Protein AF-A0AB39R0B3-F1 (afdb_monomer)

Foldseek 3Di:
DDDPDDPPDLPQKKKKKKAWFPLVVADLVLLQVQQVVQVVLLVQQCVQLVWDDFPWDTDSPRGIIMGMGDRPTPLLSVQPSSQVSSLVSLQVVVVVPDDPSNRTAMEMEMERDDPVVVVCVSPPPVSSVVPPPPQARYKYKYWPVSCVVRAVVCPPNHHQVQWDWDDDPPDPGIMTMHTDDHVCLVPPPPPPPDDDDDPDPVPPPPLPPAAAAAEEEEEEEQEQVCPDPNLVVVLVLLQVLLVVQLPDVLNQSHYKYWYWYAYDQGIWTAQAQDTRDPNCLLRRIDRSNPHHHHNGHHYHFAQVQRSVVSRVVSLVSPCVVCVVSVHHYDQYEYEYEDAEAHDDSVRHRDPSLLVQLVVQVVCVVVSNHHYAQEHAADYDPVSQVSSCSNHVQRYAYDHHNPVNLVSVLVVVVSVPDDPCPDVVVNSVSRVVRNVDDDDDDDDDPPDD

Secondary structure (DSSP, 8-state):
----------TT-EEEEEEETTGGGS-HHHHHHHHHHHHHHHHHHHHHTTPPPP-PEEETTTTEEEEEE-TTS-HHIIIIIHHHHHHHHHHHHHHT---GGG---EEEEEE-S-HHHHHHHHH-HHHHHGGGSTT-SEEEEEEHHHIIIIITTTGGG--GGGSEEEPPTT-SS-EEEE-PPPHHHH-------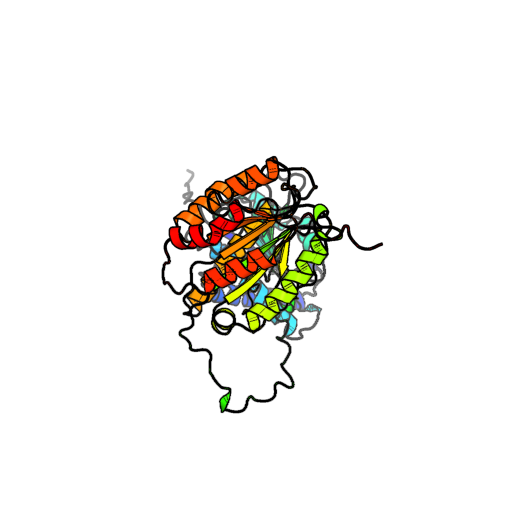TT-PPPPGGG--PPPTT--BEEEEEEEE-SGGGTTHHHHHHHHHHHHHHHHHHH-HHHHHHEEEEEEEEEBTEEEEEETTEEEPTT-GGG--EEGGG---------B---HHHHHHHHHHHHHHHHHHHHHTT--B---EEEEEESS--B-SSS-B--GGGGHHHHHHHHHHTTS-EEEEEEESS--HHHHHHHHHH-SSSEEEESS--HHHHHHHHHHHHHS--TT--HHHHHHHHHHHHH-----SSS-SS--

Mean predicted aligned error: 17.91 Å

Organism: NCBI:txid3238631

Structure (mmCIF, N/CA/C/O backbone):
data_AF-A0AB39R0B3-F1
#
_entry.id   AF-A0AB39R0B3-F1
#
loop_
_atom_site.group_PDB
_atom_site.id
_atom_site.type_symbol
_atom_site.label_atom_id
_atom_site.label_alt_id
_atom_site.label_comp_id
_atom_site.label_asym_id
_atom_site.label_entity_id
_atom_site.label_seq_id
_atom_site.pdbx_PDB_ins_code
_atom_site.Cartn_x
_atom_site.Cartn_y
_atom_site.Cartn_z
_atom_site.occupancy
_atom_site.B_iso_or_equiv
_atom_site.auth_seq_id
_atom_site.auth_comp_id
_atom_site.auth_asym_id
_atom_site.auth_atom_id
_atom_site.pdbx_PDB_model_num
ATOM 1 N N . MET A 1 1 ? -28.307 34.769 -43.096 1.00 34.28 1 MET A N 1
ATOM 2 C CA . MET A 1 1 ? -28.154 35.356 -41.749 1.00 34.28 1 MET A CA 1
ATOM 3 C C . MET A 1 1 ? -28.142 34.217 -40.756 1.00 34.28 1 MET A C 1
ATOM 5 O O . MET A 1 1 ? -29.190 33.753 -40.324 1.00 34.28 1 MET A O 1
ATOM 9 N N . SER A 1 2 ? -26.937 33.713 -40.522 1.00 28.92 2 SER A N 1
ATOM 10 C CA . SER A 1 2 ? -26.614 32.695 -39.534 1.00 28.92 2 SER A CA 1
ATOM 11 C C . SER A 1 2 ? -26.977 33.219 -38.148 1.00 28.92 2 SER A C 1
ATOM 13 O O . SER A 1 2 ? -26.569 34.321 -37.787 1.00 28.92 2 SER A O 1
ATOM 15 N N . ARG A 1 3 ? -27.767 32.459 -37.390 1.00 28.19 3 ARG A N 1
ATOM 16 C CA . ARG A 1 3 ? -27.862 32.639 -35.943 1.00 28.19 3 ARG A CA 1
ATOM 17 C C . ARG A 1 3 ? -26.887 31.657 -35.320 1.00 28.19 3 ARG A C 1
ATOM 19 O O . ARG A 1 3 ? -27.148 30.459 -35.302 1.00 28.19 3 ARG A O 1
ATOM 26 N N . GLU A 1 4 ? -25.760 32.198 -34.875 1.00 32.75 4 GLU A N 1
ATOM 27 C CA . GLU A 1 4 ? -24.904 31.595 -33.861 1.00 32.75 4 GLU A CA 1
ATOM 28 C C . GLU A 1 4 ? -25.778 31.210 -32.663 1.00 32.75 4 GLU A C 1
ATOM 30 O O . GLU A 1 4 ? -26.297 32.065 -31.944 1.00 32.75 4 GLU A O 1
ATOM 35 N N . THR A 1 5 ? -25.987 29.912 -32.474 1.00 33.44 5 THR A N 1
ATOM 36 C CA . THR A 1 5 ? -26.431 29.362 -31.196 1.00 33.44 5 THR A CA 1
ATOM 37 C C . THR A 1 5 ? -25.188 29.105 -30.361 1.00 33.44 5 THR A C 1
ATOM 39 O O . THR A 1 5 ? -24.347 28.285 -30.717 1.00 33.44 5 THR A O 1
ATOM 42 N N . SER A 1 6 ? -25.087 29.885 -29.290 1.00 31.09 6 SER A N 1
ATOM 43 C CA . SER A 1 6 ? -24.048 29.925 -28.267 1.00 31.09 6 SER A CA 1
ATOM 44 C C . SER A 1 6 ? -23.327 28.596 -28.014 1.00 31.09 6 SER A C 1
ATOM 46 O O . SER A 1 6 ? -23.912 27.655 -27.473 1.00 31.09 6 SER A O 1
ATOM 48 N N . ALA A 1 7 ? -22.024 28.588 -28.294 1.00 33.09 7 ALA A N 1
ATOM 49 C CA . ALA A 1 7 ? -21.049 27.713 -27.658 1.00 33.09 7 ALA A CA 1
ATOM 50 C C . ALA A 1 7 ? -20.985 28.055 -26.155 1.00 33.09 7 ALA A C 1
ATOM 52 O O . ALA A 1 7 ? -20.161 28.849 -25.707 1.00 33.09 7 ALA A O 1
ATOM 53 N N . GLY A 1 8 ? -21.933 27.525 -25.382 1.00 31.03 8 GLY A N 1
ATOM 54 C CA . GLY A 1 8 ? -21.864 27.511 -23.925 1.00 31.03 8 GLY A CA 1
ATOM 55 C C . GLY A 1 8 ? -20.888 26.419 -23.505 1.00 31.03 8 GLY A C 1
ATOM 56 O O . GLY A 1 8 ? -21.179 25.247 -23.705 1.00 31.03 8 GLY A O 1
ATOM 57 N N . SER A 1 9 ? -19.728 26.835 -22.999 1.00 38.38 9 SER A N 1
ATOM 58 C CA . SER A 1 9 ? -18.629 26.044 -22.429 1.00 38.38 9 SER A CA 1
ATOM 59 C C . SER A 1 9 ? -18.879 24.525 -22.279 1.00 38.38 9 SER A C 1
ATOM 61 O O . SER A 1 9 ? -19.419 24.065 -21.272 1.00 38.38 9 SER A O 1
ATOM 63 N N . GLU A 1 10 ? -18.419 23.730 -23.251 1.00 47.56 10 GLU A N 1
ATOM 64 C CA . GLU A 1 10 ? -18.312 22.257 -23.154 1.00 47.56 10 GLU A CA 1
ATOM 65 C C . GLU A 1 10 ? -17.284 21.799 -22.098 1.00 47.56 10 GLU A C 1
ATOM 67 O O . GLU A 1 10 ? -17.163 20.612 -21.801 1.00 47.56 10 GLU A O 1
ATOM 72 N N . THR A 1 11 ? -16.544 22.732 -21.497 1.00 53.06 11 THR A N 1
ATOM 73 C CA . THR A 1 11 ? -15.543 22.462 -20.465 1.00 53.06 11 THR A CA 1
ATOM 74 C C . THR A 1 11 ? -16.196 21.901 -19.202 1.00 53.06 11 THR A C 1
ATOM 76 O O . THR A 1 11 ? -16.949 22.600 -18.525 1.00 53.06 11 THR A O 1
ATOM 79 N N . GLY A 1 12 ? -15.885 20.643 -18.885 1.00 64.19 12 GLY A N 1
ATOM 80 C CA . GLY A 1 12 ? -16.226 19.992 -17.616 1.00 64.19 12 GLY A CA 1
ATOM 81 C C . GLY A 1 12 ? -17.254 18.863 -17.712 1.00 64.19 12 GLY A C 1
ATOM 82 O O . GLY A 1 12 ? -17.340 18.065 -16.788 1.00 64.19 12 GLY A O 1
ATOM 83 N N . ARG A 1 13 ? -18.019 18.738 -18.807 1.00 84.88 13 ARG A N 1
ATOM 84 C CA . ARG A 1 13 ? -19.023 17.663 -18.933 1.00 84.88 13 ARG A CA 1
ATOM 85 C C . ARG A 1 13 ? -18.367 16.309 -19.172 1.00 84.88 13 ARG A C 1
ATOM 87 O O . ARG A 1 13 ? -17.514 16.188 -20.048 1.00 84.88 13 ARG A O 1
ATOM 94 N N . VAL A 1 14 ? -18.835 15.291 -18.453 1.00 88.31 14 VAL A N 1
ATOM 95 C CA . VAL A 1 14 ? -18.393 13.903 -18.631 1.00 88.31 14 VAL A CA 1
ATOM 96 C C . VAL A 1 14 ? -19.487 13.131 -19.330 1.00 88.31 14 VAL A C 1
ATOM 98 O O . VAL A 1 14 ? -20.602 12.993 -18.826 1.00 88.31 14 VAL A O 1
ATOM 101 N N . HIS A 1 15 ? -19.157 12.596 -20.489 1.00 89.50 15 HIS A N 1
ATOM 102 C CA . HIS A 1 15 ? -20.028 11.688 -21.203 1.00 89.50 15 HIS A CA 1
ATOM 103 C C . HIS A 1 15 ? -19.717 10.260 -20.765 1.00 89.50 15 HIS A C 1
ATOM 105 O O . HIS A 1 15 ? -18.558 9.849 -20.759 1.00 89.50 15 HIS A O 1
ATOM 111 N N . CYS A 1 16 ? -20.754 9.510 -20.409 1.00 90.25 16 CYS A N 1
ATOM 112 C CA . CYS A 1 16 ? -20.654 8.130 -19.960 1.00 90.25 16 CYS A CA 1
ATOM 113 C C . CYS A 1 16 ? -21.473 7.231 -20.891 1.00 90.25 16 CYS A C 1
ATOM 115 O O . CYS A 1 16 ? -22.654 7.491 -21.121 1.00 90.25 16 CYS A O 1
ATOM 117 N N . ALA A 1 17 ? -20.859 6.179 -21.424 1.00 88.69 17 ALA A N 1
ATOM 118 C CA . ALA A 1 17 ? -21.552 5.070 -22.068 1.00 88.69 17 ALA A CA 1
ATOM 119 C C . ALA A 1 17 ? -21.341 3.792 -21.275 1.00 88.69 17 ALA A C 1
ATOM 121 O O . ALA A 1 17 ? -20.240 3.526 -20.806 1.00 88.69 17 ALA A O 1
ATOM 122 N N . VAL A 1 18 ? -22.371 2.960 -21.221 1.00 88.94 18 VAL A N 1
ATOM 123 C CA . VAL A 1 18 ? -22.293 1.615 -20.667 1.00 88.94 18 VAL A CA 1
ATOM 124 C C . VAL A 1 18 ? -22.852 0.634 -21.682 1.00 88.94 18 VAL A C 1
ATOM 126 O O . VAL A 1 18 ? -24.009 0.760 -22.078 1.00 88.94 18 VAL A O 1
ATOM 129 N N . TYR A 1 19 ? -22.043 -0.332 -22.109 1.00 86.75 19 TYR A N 1
ATOM 130 C CA . TYR A 1 19 ? -22.419 -1.331 -23.110 1.00 86.75 19 TYR A CA 1
ATOM 131 C C . TYR A 1 19 ? -22.417 -2.741 -22.532 1.00 86.75 19 TYR A C 1
ATOM 133 O O . TYR A 1 19 ? -21.583 -3.078 -21.695 1.00 86.75 19 TYR A O 1
ATOM 141 N N . ILE A 1 20 ? -23.326 -3.583 -23.019 1.00 85.38 20 ILE A N 1
ATOM 142 C CA . ILE A 1 20 ? -23.482 -4.970 -22.580 1.00 85.38 20 ILE A CA 1
ATOM 143 C C . ILE A 1 20 ? -22.600 -5.880 -23.436 1.00 85.38 20 ILE A C 1
ATOM 145 O O . ILE A 1 20 ? -22.732 -5.933 -24.659 1.00 85.38 20 ILE A O 1
ATOM 149 N N . HIS A 1 21 ? -21.741 -6.662 -22.790 1.00 81.56 21 HIS A N 1
ATOM 150 C CA . HIS A 1 21 ? -20.926 -7.656 -23.477 1.00 81.56 21 HIS A CA 1
ATOM 151 C C . HIS A 1 21 ? -21.786 -8.760 -24.122 1.00 81.56 21 HIS A C 1
ATOM 153 O O . HIS A 1 21 ? -22.760 -9.256 -23.539 1.00 81.56 21 HIS A O 1
ATOM 159 N N . GLY A 1 22 ? -21.416 -9.152 -25.347 1.00 75.44 22 GLY A N 1
ATOM 160 C CA . GLY A 1 22 ? -22.079 -10.221 -26.100 1.00 75.44 22 GLY A CA 1
ATOM 161 C C . GLY A 1 22 ? -23.516 -9.903 -26.532 1.00 75.44 22 GLY A C 1
ATOM 162 O O . GLY A 1 22 ? -24.260 -10.818 -26.877 1.00 75.44 22 GLY A O 1
ATOM 163 N N . PHE A 1 23 ? -23.938 -8.633 -26.508 1.00 79.88 23 PHE A N 1
ATOM 164 C CA . PHE A 1 23 ? -25.322 -8.237 -26.792 1.00 79.88 23 PHE A CA 1
ATOM 165 C C . PHE A 1 23 ? -25.818 -8.668 -28.182 1.00 79.88 23 PHE A C 1
ATOM 167 O O . PHE A 1 23 ? -26.926 -9.196 -28.309 1.00 79.88 23 PHE A O 1
ATOM 174 N N . GLU A 1 24 ? -24.986 -8.512 -29.217 1.00 78.88 24 GLU A N 1
ATOM 175 C CA . GLU A 1 24 ? -25.316 -8.914 -30.592 1.00 78.88 24 GLU A CA 1
ATOM 176 C C . GLU A 1 24 ? -25.571 -10.426 -30.723 1.00 78.88 24 GLU A C 1
ATOM 178 O O . GLU A 1 24 ? -26.343 -10.849 -31.581 1.00 78.88 24 GLU A O 1
ATOM 183 N N . GLY A 1 25 ? -25.000 -11.254 -29.845 1.00 74.62 25 GLY A N 1
ATOM 184 C CA . GLY A 1 25 ? -25.230 -12.701 -29.836 1.00 74.62 25 GLY A CA 1
ATOM 185 C C . GLY A 1 25 ? -26.578 -13.124 -29.238 1.00 74.62 25 GLY A C 1
ATOM 186 O O . GLY A 1 25 ? -26.973 -14.275 -29.394 1.00 74.62 25 GLY A O 1
ATOM 187 N N . ARG A 1 26 ? -27.300 -12.218 -28.558 1.00 78.62 26 ARG A N 1
ATOM 188 C CA . ARG A 1 26 ? -28.529 -12.545 -27.811 1.00 78.62 26 ARG A CA 1
ATOM 189 C C . ARG A 1 26 ? -29.780 -12.527 -28.692 1.00 78.62 26 ARG A C 1
ATOM 191 O O . ARG A 1 26 ? -29.866 -11.764 -29.657 1.00 78.62 26 ARG A O 1
ATOM 198 N N . SER A 1 27 ? -30.794 -13.307 -28.307 1.00 79.44 27 SER A N 1
ATOM 199 C CA . SER A 1 27 ? -32.125 -13.289 -28.936 1.00 79.44 27 SER A CA 1
ATOM 200 C C . SER A 1 27 ? -32.818 -11.923 -28.786 1.00 79.44 27 SER A C 1
ATOM 202 O O . SER A 1 27 ? -32.530 -11.166 -27.860 1.00 79.44 27 SER A O 1
ATOM 204 N N . HIS A 1 28 ? -33.790 -11.603 -29.649 1.00 78.12 28 HIS A N 1
ATOM 205 C CA . HIS A 1 28 ? -34.532 -10.333 -29.572 1.00 78.12 28 HIS A CA 1
ATOM 206 C C . HIS A 1 28 ? -35.227 -10.123 -28.210 1.00 78.12 28 HIS A C 1
ATOM 208 O O . HIS A 1 28 ? -35.271 -9.007 -27.691 1.00 78.12 28 HIS A O 1
ATOM 214 N N . HIS A 1 29 ? -35.736 -11.200 -27.601 1.00 76.81 29 HIS A N 1
ATOM 215 C CA . HIS A 1 29 ? -36.322 -11.154 -26.260 1.00 76.81 29 HIS A CA 1
ATOM 216 C C . HIS A 1 29 ? -35.261 -10.836 -25.195 1.00 76.81 29 HIS A C 1
ATOM 218 O O . HIS A 1 29 ? -35.432 -9.895 -24.419 1.00 76.81 29 HIS A O 1
ATOM 224 N N . HIS A 1 30 ? -34.128 -11.546 -25.209 1.00 77.19 30 HIS A N 1
ATOM 225 C CA . HIS A 1 30 ? -33.043 -11.343 -24.246 1.00 77.19 30 HIS A CA 1
ATOM 226 C C . HIS A 1 30 ? -32.359 -9.982 -24.396 1.00 77.19 30 HIS A C 1
ATOM 228 O O . HIS A 1 30 ? -31.994 -9.375 -23.390 1.00 77.19 30 HIS A O 1
ATOM 234 N N . ARG A 1 31 ? -32.267 -9.436 -25.613 1.00 81.56 31 ARG A N 1
ATOM 235 C CA . ARG A 1 31 ? -31.796 -8.064 -25.856 1.00 81.56 31 ARG A CA 1
ATOM 236 C C . ARG A 1 31 ? -32.671 -7.026 -25.151 1.00 81.56 31 ARG A C 1
ATOM 238 O O . ARG A 1 31 ? -32.162 -6.190 -24.407 1.00 81.56 31 ARG A O 1
ATOM 245 N N . ALA A 1 32 ? -33.992 -7.113 -25.312 1.00 77.94 32 ALA A N 1
ATOM 246 C CA . ALA A 1 32 ? -34.927 -6.185 -24.672 1.00 77.94 32 ALA A CA 1
ATOM 247 C C . ALA A 1 32 ? -34.904 -6.275 -23.133 1.00 77.94 32 ALA A C 1
ATOM 249 O O . ALA A 1 32 ? -34.979 -5.249 -22.451 1.00 77.94 32 ALA A O 1
ATOM 250 N N . VAL A 1 33 ? -34.777 -7.490 -22.586 1.00 81.38 33 VAL A N 1
ATOM 251 C CA . VAL A 1 33 ? -34.635 -7.726 -21.138 1.00 81.38 33 VAL A CA 1
ATOM 252 C C . VAL A 1 33 ? -33.317 -7.148 -20.617 1.00 81.38 33 VAL A C 1
ATOM 254 O O . VAL A 1 33 ? -33.325 -6.424 -19.622 1.00 81.38 33 VAL A O 1
ATOM 257 N N . SER A 1 34 ? -32.209 -7.392 -21.319 1.00 81.81 34 SER A N 1
ATOM 258 C CA . SER A 1 34 ? -30.871 -6.939 -20.919 1.00 81.81 34 SER A CA 1
ATOM 259 C C . SER A 1 34 ? -30.773 -5.413 -20.847 1.00 81.81 34 SER A C 1
ATOM 261 O O . SER A 1 34 ? -30.271 -4.883 -19.861 1.00 81.81 34 SER A O 1
ATOM 263 N N . VAL A 1 35 ? -31.326 -4.690 -21.830 1.00 82.06 35 VAL A N 1
ATOM 264 C CA . VAL A 1 35 ? -31.328 -3.211 -21.832 1.00 82.06 35 VAL A CA 1
ATOM 265 C C . VAL A 1 35 ? -32.169 -2.642 -20.688 1.00 82.06 35 VAL A C 1
ATOM 267 O O . VAL A 1 35 ? -31.749 -1.701 -20.017 1.00 82.06 35 VAL A O 1
ATOM 270 N N . ARG A 1 36 ? -33.352 -3.215 -20.423 1.00 83.38 36 ARG A N 1
ATOM 271 C CA . ARG A 1 36 ? -34.205 -2.769 -19.307 1.00 83.38 36 ARG A CA 1
ATOM 272 C C . ARG A 1 36 ? -33.524 -2.992 -17.959 1.00 83.38 36 ARG A C 1
ATOM 274 O O . ARG A 1 36 ? -33.621 -2.151 -17.072 1.00 83.38 36 ARG A O 1
ATOM 281 N N . ARG A 1 37 ? -32.851 -4.128 -17.817 1.00 85.81 37 ARG A N 1
ATOM 282 C CA . ARG A 1 37 ? -32.145 -4.508 -16.600 1.00 85.81 37 ARG A CA 1
ATOM 283 C C . ARG A 1 37 ? -30.916 -3.632 -16.370 1.00 85.81 37 ARG A C 1
ATOM 285 O O . ARG A 1 37 ? -30.774 -3.102 -15.276 1.00 85.81 37 ARG A O 1
ATOM 292 N N . LEU A 1 38 ? -30.124 -3.370 -17.414 1.00 86.94 38 LEU A N 1
ATOM 293 C CA . LEU A 1 38 ? -29.028 -2.398 -17.363 1.00 86.94 38 LEU A CA 1
ATOM 294 C C . LEU A 1 38 ? -29.514 -1.024 -16.881 1.00 86.94 38 LEU A C 1
ATOM 296 O O . LEU A 1 38 ? -28.888 -0.433 -16.010 1.00 86.94 38 LEU A O 1
ATOM 300 N N . ALA A 1 39 ? -30.643 -0.532 -17.401 1.00 87.31 39 ALA A N 1
ATOM 301 C CA . ALA A 1 39 ? -31.201 0.751 -16.974 1.00 87.31 39 ALA A CA 1
ATOM 302 C C . ALA A 1 39 ? -31.524 0.781 -15.466 1.00 87.31 39 ALA A C 1
ATOM 304 O O . ALA A 1 39 ? -31.270 1.785 -14.804 1.00 87.31 39 ALA A O 1
ATOM 305 N N . GLY A 1 40 ? -32.042 -0.324 -14.917 1.00 86.75 40 GLY A N 1
ATOM 306 C CA . GLY A 1 40 ? -32.292 -0.467 -13.481 1.00 86.75 40 GLY A CA 1
ATOM 307 C C . GLY A 1 40 ? -31.007 -0.464 -12.649 1.00 86.75 40 GLY A C 1
ATOM 308 O O . GLY A 1 40 ? -30.915 0.287 -11.680 1.00 86.75 40 GLY A O 1
ATOM 309 N N . LEU A 1 41 ? -30.001 -1.241 -13.066 1.00 89.56 41 LEU A N 1
ATOM 310 C CA . LEU A 1 41 ? -28.699 -1.310 -12.390 1.00 89.56 41 LEU A CA 1
ATOM 311 C C . LEU A 1 41 ? -27.984 0.049 -12.402 1.00 89.56 41 LEU A C 1
ATOM 313 O O . LEU A 1 41 ? -27.445 0.470 -11.384 1.00 89.56 41 LEU A O 1
ATOM 317 N N . LEU A 1 42 ? -28.039 0.778 -13.521 1.00 89.44 42 LEU A N 1
ATOM 318 C CA . LEU A 1 42 ? -27.467 2.122 -13.625 1.00 89.44 42 LEU A CA 1
ATOM 319 C C . LEU A 1 42 ? -28.170 3.121 -12.709 1.00 89.44 42 LEU A C 1
ATOM 321 O O . LEU A 1 42 ? -27.501 3.887 -12.019 1.00 89.44 42 LEU A O 1
ATOM 325 N N . ALA A 1 43 ? -29.503 3.110 -12.669 1.00 88.00 43 ALA A N 1
ATOM 326 C CA . ALA A 1 43 ? -30.252 3.996 -11.786 1.00 88.00 43 ALA A CA 1
ATOM 327 C C . ALA A 1 43 ? -29.918 3.735 -10.306 1.00 88.00 43 ALA A C 1
ATOM 329 O O . ALA A 1 43 ? -29.717 4.693 -9.552 1.00 88.00 43 ALA A O 1
ATOM 330 N N . ALA A 1 44 ? -29.808 2.459 -9.913 1.00 86.44 44 ALA A N 1
ATOM 331 C CA . ALA A 1 44 ? -29.409 2.048 -8.569 1.00 86.44 44 ALA A CA 1
ATOM 332 C C . ALA A 1 44 ? -27.974 2.486 -8.241 1.00 86.44 44 ALA A C 1
ATOM 334 O O . ALA A 1 44 ? -27.757 3.130 -7.216 1.00 86.44 44 ALA A O 1
ATOM 335 N N . ALA A 1 45 ? -27.020 2.229 -9.140 1.00 88.62 45 ALA A N 1
ATOM 336 C CA . ALA A 1 45 ? -25.616 2.585 -8.952 1.00 88.62 45 ALA A CA 1
ATOM 337 C C . ALA A 1 45 ? -25.402 4.103 -8.831 1.00 88.62 45 ALA A C 1
ATOM 339 O O . ALA A 1 45 ? -24.701 4.563 -7.934 1.00 88.62 45 ALA A O 1
ATOM 340 N N . VAL A 1 46 ? -26.051 4.905 -9.685 1.00 88.81 46 VAL A N 1
ATOM 341 C CA . VAL A 1 46 ? -25.991 6.377 -9.608 1.00 88.81 46 VAL A CA 1
ATOM 342 C C . VAL A 1 46 ? -26.549 6.881 -8.274 1.00 88.81 46 VAL A C 1
ATOM 344 O O . VAL A 1 46 ? -25.964 7.773 -7.657 1.00 88.81 46 VAL A O 1
ATOM 347 N N . SER A 1 47 ? -27.653 6.288 -7.808 1.00 89.06 47 SER A N 1
ATOM 348 C CA . SER A 1 47 ? -28.258 6.637 -6.521 1.00 89.06 47 SER A CA 1
ATOM 349 C C . SER A 1 47 ? -27.351 6.278 -5.342 1.00 89.06 47 SER A C 1
ATOM 351 O O . SER A 1 47 ? -27.165 7.106 -4.453 1.00 89.06 47 SER A O 1
ATOM 353 N N . ALA A 1 48 ? -26.780 5.070 -5.328 1.00 82.19 48 ALA A N 1
ATOM 354 C CA . ALA A 1 48 ? -25.879 4.607 -4.273 1.00 82.19 48 ALA A CA 1
ATOM 355 C C . ALA A 1 48 ? -24.580 5.430 -4.223 1.00 82.19 48 ALA A C 1
ATOM 357 O O . ALA A 1 48 ? -24.110 5.792 -3.147 1.00 82.19 48 ALA A O 1
ATOM 358 N N . ALA A 1 49 ? -24.068 5.844 -5.386 1.00 81.25 49 ALA A N 1
ATOM 359 C CA . ALA A 1 49 ? -22.890 6.702 -5.501 1.00 81.25 49 ALA A CA 1
ATOM 360 C C . ALA A 1 49 ? -23.123 8.156 -5.032 1.00 81.25 49 ALA A C 1
ATOM 362 O O . ALA A 1 49 ? -22.168 8.946 -4.981 1.00 81.25 49 ALA A O 1
ATOM 363 N N . GLY A 1 50 ? -24.372 8.522 -4.711 1.00 86.12 50 GLY A N 1
ATOM 364 C CA . GLY A 1 50 ? -24.766 9.871 -4.304 1.00 86.12 50 GLY A CA 1
ATOM 365 C C . GLY A 1 50 ? -24.662 10.897 -5.434 1.00 86.12 50 GLY A C 1
ATOM 366 O O . GLY A 1 50 ? -24.373 12.065 -5.176 1.00 86.12 50 GLY A O 1
ATOM 367 N N . LEU A 1 51 ? -24.830 10.467 -6.688 1.00 86.69 51 LEU A N 1
ATOM 368 C CA . LEU A 1 51 ? -24.674 11.307 -7.875 1.00 86.69 51 LEU A CA 1
ATOM 369 C C . LEU A 1 51 ? -26.031 11.783 -8.408 1.00 86.69 51 LEU A C 1
ATOM 371 O O . LEU A 1 51 ? -27.053 11.107 -8.282 1.00 86.69 51 LEU A O 1
ATOM 375 N N . ALA A 1 52 ? -26.038 12.952 -9.051 1.00 87.31 52 ALA A N 1
ATOM 376 C CA . ALA A 1 52 ? -27.213 13.428 -9.773 1.00 87.31 52 ALA A CA 1
ATOM 377 C C . ALA A 1 52 ? -27.509 12.511 -10.972 1.00 87.31 52 ALA A C 1
ATOM 379 O O . ALA A 1 52 ? -26.600 12.161 -11.726 1.00 87.31 52 ALA A O 1
ATOM 380 N N . GLN A 1 53 ? -28.782 12.148 -11.155 1.00 84.12 53 GLN A N 1
ATOM 381 C CA . GLN A 1 53 ? -29.217 11.268 -12.241 1.00 84.12 53 GLN A CA 1
ATOM 382 C C . GLN A 1 53 ? -29.019 11.945 -13.607 1.00 84.12 53 GLN A C 1
ATOM 384 O O . GLN A 1 53 ? -29.647 12.980 -13.854 1.00 84.12 53 GLN A O 1
ATOM 389 N N . PRO A 1 54 ? -28.170 11.397 -14.498 1.00 85.50 54 PRO A N 1
ATOM 390 C CA . PRO A 1 54 ? -28.069 11.891 -15.861 1.00 85.50 54 PRO A CA 1
ATOM 391 C C . PRO A 1 54 ? -29.279 11.415 -16.679 1.00 85.50 54 PRO A C 1
ATOM 393 O O . PRO A 1 54 ? -29.887 10.384 -16.383 1.00 85.50 54 PRO A O 1
ATOM 396 N N . ASP A 1 55 ? -29.614 12.150 -17.738 1.00 84.94 55 ASP A N 1
ATOM 397 C CA . ASP A 1 55 ? -30.648 11.723 -18.682 1.00 84.94 55 ASP A CA 1
ATOM 398 C C . ASP A 1 55 ? -30.092 10.602 -19.576 1.00 84.94 55 ASP A C 1
ATOM 400 O O . ASP A 1 55 ? -29.359 10.846 -20.539 1.00 84.94 55 ASP A O 1
ATOM 404 N N . TRP A 1 56 ? -30.349 9.352 -19.183 1.00 86.62 56 TRP A N 1
ATOM 405 C CA . TRP A 1 56 ? -29.867 8.168 -19.889 1.00 86.62 56 TRP A CA 1
ATOM 406 C C . TRP A 1 56 ? -30.658 7.935 -21.183 1.00 86.62 56 TRP A C 1
ATOM 408 O O . TRP A 1 56 ? -31.838 7.589 -21.164 1.00 86.62 56 TRP A O 1
ATOM 418 N N . SER A 1 57 ? -29.973 8.006 -22.321 1.00 87.31 57 SER A N 1
ATOM 419 C CA . SER A 1 57 ? -30.472 7.524 -23.609 1.00 87.31 57 SER A CA 1
ATOM 420 C C . SER A 1 57 ? -30.120 6.046 -23.788 1.00 87.31 57 SER A C 1
ATOM 422 O O . SER A 1 57 ? -28.946 5.674 -23.784 1.00 87.31 57 SER A O 1
ATOM 424 N N . LEU A 1 58 ? -31.133 5.190 -23.924 1.00 84.88 58 LEU A N 1
ATOM 425 C CA . LEU A 1 58 ? -30.955 3.744 -24.083 1.00 84.88 58 LEU A CA 1
ATOM 426 C C . LEU A 1 58 ? -30.776 3.370 -25.557 1.00 84.88 58 LEU A C 1
ATOM 428 O O . LEU A 1 58 ? -31.675 3.595 -26.371 1.00 84.88 58 LEU A O 1
ATOM 432 N N . ASP A 1 59 ? -29.663 2.714 -25.875 1.00 79.50 59 ASP A N 1
ATOM 433 C CA . ASP A 1 59 ? -29.423 2.120 -27.187 1.00 79.50 59 ASP A CA 1
ATOM 434 C C . ASP A 1 59 ? -29.995 0.698 -27.220 1.00 79.50 59 ASP A C 1
ATOM 436 O O . ASP A 1 59 ? -29.365 -0.280 -26.808 1.00 79.50 59 ASP A O 1
ATOM 440 N N . LYS A 1 60 ? -31.243 0.595 -27.686 1.00 70.00 60 LYS A N 1
ATOM 441 C CA . LYS A 1 60 ? -31.970 -0.678 -27.772 1.00 70.00 60 LYS A CA 1
ATOM 442 C C . LYS A 1 60 ? -31.421 -1.609 -28.855 1.00 70.00 60 LYS A C 1
ATOM 444 O O . LYS A 1 60 ? -31.652 -2.813 -28.762 1.00 70.00 60 LYS A O 1
ATOM 449 N N . GLU A 1 61 ? -30.737 -1.070 -29.864 1.00 66.38 61 GLU A N 1
ATOM 450 C CA . GLU A 1 61 ? -30.216 -1.844 -30.995 1.00 66.38 61 GLU A CA 1
ATOM 451 C C . GLU A 1 61 ? -28.754 -2.254 -30.782 1.00 66.38 61 GLU A C 1
ATOM 453 O O . GLU A 1 61 ? -28.406 -3.396 -31.076 1.00 66.38 61 GLU A O 1
ATOM 458 N N . GLY A 1 62 ? -27.931 -1.366 -30.214 1.00 67.25 62 GLY A N 1
ATOM 459 C CA . GLY A 1 62 ? -26.520 -1.605 -29.891 1.00 67.25 62 GLY A CA 1
ATOM 460 C C . GLY A 1 62 ? -26.253 -2.143 -28.481 1.00 67.25 62 GLY A C 1
ATOM 461 O O . GLY A 1 62 ? -25.146 -2.599 -28.207 1.00 67.25 62 GLY A O 1
ATOM 462 N N . GLY A 1 63 ? -27.250 -2.146 -27.589 1.00 75.06 63 GLY A N 1
ATOM 463 C CA . GLY A 1 63 ? -27.157 -2.807 -26.285 1.00 75.06 63 GLY A CA 1
ATOM 464 C C . GLY A 1 63 ? -26.397 -2.018 -25.233 1.00 75.06 63 GLY A C 1
ATOM 465 O O . GLY A 1 63 ? -25.384 -2.485 -24.712 1.00 75.06 63 GLY A O 1
ATOM 466 N N . GLY A 1 64 ? -26.904 -0.837 -24.887 1.00 84.94 64 GLY A N 1
ATOM 467 C CA . GLY A 1 64 ? -26.268 0.005 -23.882 1.00 84.94 64 GLY A CA 1
ATOM 468 C C . GLY A 1 64 ? -27.098 1.203 -23.437 1.00 84.94 64 GLY A C 1
ATOM 469 O O . GLY A 1 64 ? -28.278 1.338 -23.765 1.00 84.94 64 GLY A O 1
ATOM 470 N N . ALA A 1 65 ? -26.454 2.081 -22.679 1.00 87.69 65 ALA A N 1
ATOM 471 C CA . ALA A 1 65 ? -26.998 3.346 -22.213 1.00 87.69 65 ALA A CA 1
ATOM 472 C C . ALA A 1 65 ? -25.934 4.441 -22.313 1.00 87.69 65 ALA A C 1
ATOM 474 O O . ALA A 1 65 ? -24.765 4.198 -22.022 1.00 87.69 65 ALA A O 1
ATOM 475 N N . THR A 1 66 ? -26.332 5.651 -22.693 1.00 88.31 66 THR A N 1
ATOM 476 C CA . THR A 1 66 ? -25.447 6.820 -22.754 1.00 88.31 66 THR A CA 1
ATOM 477 C C . THR A 1 66 ? -26.040 7.966 -21.951 1.00 88.31 66 THR A C 1
ATOM 479 O O . THR A 1 66 ? -27.217 8.268 -22.123 1.00 88.31 66 THR A O 1
ATOM 482 N N . GLY A 1 67 ? -25.246 8.620 -21.115 1.00 88.69 67 GLY A N 1
ATOM 483 C CA . GLY A 1 67 ? -25.664 9.748 -20.288 1.00 88.69 67 GLY A CA 1
ATOM 484 C C . GLY A 1 67 ? -24.582 10.821 -20.225 1.00 88.69 67 GLY A C 1
ATOM 485 O O . GLY A 1 67 ? -23.416 10.569 -20.534 1.00 88.69 67 GLY A O 1
ATOM 486 N N . VAL A 1 68 ? -24.969 12.035 -19.835 1.00 90.38 68 VAL A N 1
ATOM 487 C CA . VAL A 1 68 ? -24.040 13.161 -19.670 1.00 90.38 68 VAL A CA 1
ATOM 488 C C . VAL A 1 68 ? -24.150 13.699 -18.253 1.00 90.38 68 VAL A C 1
ATOM 490 O O . VAL A 1 68 ? -25.216 14.154 -17.839 1.00 90.38 68 VAL A O 1
ATOM 493 N N . PHE A 1 69 ? -23.039 13.671 -17.523 1.00 88.12 69 PHE A N 1
ATOM 494 C CA . PHE A 1 69 ? -22.911 14.324 -16.228 1.00 88.12 69 PHE A CA 1
ATOM 495 C C . PHE A 1 69 ? -22.521 15.792 -16.435 1.00 88.12 69 PHE A C 1
ATOM 497 O O . PHE A 1 69 ? -21.653 16.120 -17.252 1.00 88.12 69 PHE A O 1
ATOM 504 N N . ALA A 1 70 ? -23.203 16.687 -15.718 1.00 81.25 70 ALA A N 1
ATOM 505 C CA . ALA A 1 70 ? -22.964 18.126 -15.793 1.00 81.25 70 ALA A CA 1
ATOM 506 C C . ALA A 1 70 ? -21.537 18.489 -15.346 1.00 81.25 70 ALA A C 1
ATOM 508 O O . ALA A 1 70 ? -20.920 17.757 -14.581 1.00 81.25 70 ALA A O 1
ATOM 509 N N . GLY A 1 71 ? -21.027 19.643 -15.789 1.00 66.19 71 GLY A N 1
ATOM 510 C CA . GLY A 1 71 ? -19.644 20.050 -15.508 1.00 66.19 71 GLY A CA 1
ATOM 511 C C . GLY A 1 71 ? -19.318 20.359 -14.045 1.00 66.19 71 GLY A C 1
ATOM 512 O O . GLY A 1 71 ? -18.150 20.411 -13.685 1.00 66.19 71 GLY A O 1
ATOM 513 N N . GLU A 1 72 ? -20.338 20.528 -13.205 1.00 68.19 72 GLU A N 1
ATOM 514 C CA . GLU A 1 72 ? -20.206 20.686 -11.750 1.00 68.19 72 GLU A CA 1
ATOM 515 C C . GLU A 1 72 ? -20.296 19.346 -10.999 1.00 68.19 72 GLU A C 1
ATOM 517 O O . GLU A 1 72 ? -20.247 19.319 -9.770 1.00 68.19 72 GLU A O 1
ATOM 522 N N . ALA A 1 73 ? -20.478 18.228 -11.711 1.00 68.50 73 ALA A N 1
ATOM 523 C CA . ALA A 1 73 ? -20.555 16.916 -11.087 1.00 68.50 73 ALA A CA 1
ATOM 524 C C . ALA A 1 73 ? -19.222 16.555 -10.419 1.00 68.50 73 ALA A C 1
ATOM 526 O O . ALA A 1 73 ? -18.148 16.900 -10.912 1.00 68.50 73 ALA A O 1
ATOM 527 N N . ASP A 1 74 ? -19.301 15.808 -9.314 1.00 81.62 74 ASP A N 1
ATOM 528 C CA . ASP A 1 74 ? -18.131 15.202 -8.681 1.00 81.62 74 ASP A CA 1
ATOM 529 C C . ASP A 1 74 ? -17.499 14.197 -9.651 1.00 81.62 74 ASP A C 1
ATOM 531 O O . ASP A 1 74 ? -17.885 13.029 -9.700 1.00 81.62 74 ASP A O 1
ATOM 535 N N . LEU A 1 75 ? -16.543 14.677 -10.448 1.00 84.12 75 LEU A N 1
ATOM 536 C CA . LEU A 1 75 ? -15.843 13.907 -11.467 1.00 84.12 75 LEU A CA 1
ATOM 537 C C . LEU A 1 75 ? -15.186 12.658 -10.866 1.00 84.12 75 LEU A C 1
ATOM 539 O O . LEU A 1 75 ? -15.270 11.583 -11.454 1.00 84.12 75 LEU A O 1
ATOM 543 N N . ALA A 1 76 ? -14.590 12.770 -9.678 1.00 81.88 76 ALA A N 1
ATOM 544 C CA . ALA A 1 76 ? -14.010 11.624 -8.985 1.00 81.88 76 ALA A CA 1
ATOM 545 C C . ALA A 1 76 ? -15.096 10.641 -8.524 1.00 81.88 76 ALA A C 1
ATOM 547 O O . ALA A 1 76 ? -14.923 9.430 -8.619 1.00 81.88 76 ALA A O 1
ATOM 548 N N . GLY A 1 77 ? -16.252 11.146 -8.093 1.00 82.81 77 GLY A N 1
ATOM 549 C CA . GLY A 1 77 ? -17.440 10.343 -7.818 1.00 82.81 77 GLY A CA 1
ATOM 550 C C . GLY A 1 77 ? -17.971 9.599 -9.046 1.00 82.81 77 GLY A C 1
ATOM 551 O O . GLY A 1 77 ? -18.294 8.417 -8.946 1.00 82.81 77 GLY A O 1
ATOM 552 N N . VAL A 1 78 ? -18.016 10.251 -10.209 1.00 87.69 78 VAL A N 1
ATOM 553 C CA . VAL A 1 78 ? -18.429 9.631 -11.478 1.00 87.69 78 VAL A CA 1
ATOM 554 C C . VAL A 1 78 ? -17.417 8.575 -11.920 1.00 87.69 78 VAL A C 1
ATOM 556 O O . VAL A 1 78 ? -17.818 7.491 -12.320 1.00 87.69 78 VAL A O 1
ATOM 559 N N . VAL A 1 79 ? -16.116 8.851 -11.827 1.00 88.06 79 VAL A N 1
ATOM 560 C CA . VAL A 1 79 ? -15.072 7.916 -12.274 1.00 88.06 79 VAL A CA 1
ATOM 561 C C . VAL A 1 79 ? -14.900 6.747 -11.305 1.00 88.06 79 VAL A C 1
ATOM 563 O O . VAL A 1 79 ? -14.689 5.628 -11.757 1.00 88.06 79 VAL A O 1
ATOM 566 N N . HIS A 1 80 ? -15.009 6.972 -9.996 1.00 84.75 80 HIS A N 1
ATOM 567 C CA . HIS A 1 80 ? -14.768 5.941 -8.989 1.00 84.75 80 HIS A CA 1
ATOM 568 C C . HIS A 1 80 ? -16.056 5.348 -8.420 1.00 84.75 80 HIS A C 1
ATOM 570 O O . HIS A 1 80 ? -16.320 4.163 -8.591 1.00 84.75 80 HIS A O 1
ATOM 576 N N . ARG A 1 81 ? -16.879 6.160 -7.741 1.00 85.88 81 ARG A N 1
ATOM 577 C CA . ARG A 1 81 ? -18.021 5.649 -6.965 1.00 85.88 81 ARG A CA 1
ATOM 578 C C . ARG A 1 81 ? -19.090 5.025 -7.852 1.00 85.88 81 ARG A C 1
ATOM 580 O O . ARG A 1 81 ? -19.540 3.932 -7.544 1.00 85.88 81 ARG A O 1
ATOM 587 N N . LEU A 1 82 ? -19.450 5.657 -8.972 1.00 90.25 82 LEU A N 1
ATOM 588 C CA . LEU A 1 82 ? -20.407 5.073 -9.922 1.00 90.25 82 LEU A CA 1
ATOM 589 C C . LEU A 1 82 ? -19.947 3.701 -10.424 1.00 90.25 82 LEU A C 1
ATOM 591 O O . LEU A 1 82 ? -20.758 2.789 -10.533 1.00 90.25 82 LEU A O 1
ATOM 595 N N . VAL A 1 83 ? -18.661 3.567 -10.749 1.00 90.62 83 VAL A N 1
ATOM 596 C CA . VAL A 1 83 ? -18.096 2.326 -11.289 1.00 90.62 83 VAL A CA 1
ATOM 597 C C . VAL A 1 83 ? -18.048 1.240 -10.227 1.00 90.62 83 VAL A C 1
ATOM 599 O O . VAL A 1 83 ? -18.446 0.114 -10.508 1.00 90.62 83 VAL A O 1
ATOM 602 N N . THR A 1 84 ? -17.645 1.586 -9.005 1.00 83.19 84 THR A N 1
ATOM 603 C CA . THR A 1 84 ? -17.669 0.673 -7.860 1.00 83.19 84 THR A CA 1
ATOM 604 C C . THR A 1 84 ? -19.082 0.171 -7.575 1.00 83.19 84 THR A C 1
ATOM 606 O O . THR A 1 84 ? -19.280 -1.034 -7.451 1.00 83.19 84 THR A O 1
ATOM 609 N N . GLU A 1 85 ? -20.070 1.066 -7.517 1.00 86.50 85 GLU A N 1
ATOM 610 C CA . GLU A 1 85 ? -21.464 0.692 -7.268 1.00 86.50 85 GLU A CA 1
ATOM 611 C C . GLU A 1 85 ? -22.049 -0.128 -8.420 1.00 86.50 85 GLU A C 1
ATOM 613 O O . GLU A 1 85 ? -22.733 -1.119 -8.191 1.00 86.50 85 GLU A O 1
ATOM 618 N N . LEU A 1 86 ? -21.753 0.225 -9.672 1.00 88.62 86 LEU A N 1
ATOM 619 C CA . LEU A 1 86 ? -22.227 -0.541 -10.822 1.00 88.62 86 LEU A CA 1
ATOM 620 C C . LEU A 1 86 ? -21.621 -1.948 -10.860 1.00 88.62 86 LEU A C 1
ATOM 622 O O . LEU A 1 86 ? -22.330 -2.900 -11.172 1.00 88.62 86 LEU A O 1
ATOM 626 N N . ASP A 1 87 ? -20.340 -2.089 -10.526 1.00 84.75 87 ASP A N 1
ATOM 627 C CA . ASP A 1 87 ? -19.672 -3.385 -10.403 1.00 84.75 87 ASP A CA 1
ATOM 628 C C . ASP A 1 87 ? -20.306 -4.256 -9.304 1.00 84.75 87 ASP A C 1
ATOM 630 O O . ASP A 1 87 ? -20.572 -5.438 -9.533 1.00 84.75 87 ASP A O 1
ATOM 634 N N . LEU A 1 88 ? -20.637 -3.670 -8.145 1.00 78.88 88 LEU A N 1
ATOM 635 C CA . LEU A 1 88 ? -21.372 -4.363 -7.079 1.00 78.88 88 LEU A CA 1
ATOM 636 C C . LEU A 1 88 ? -22.741 -4.846 -7.571 1.00 78.88 88 LEU A C 1
ATOM 638 O O . LEU A 1 88 ? -23.033 -6.035 -7.497 1.00 78.88 88 LEU A O 1
ATOM 642 N N . GLN A 1 89 ? -23.534 -3.952 -8.165 1.00 84.38 89 GLN A N 1
ATOM 643 C CA . GLN A 1 89 ? -24.872 -4.267 -8.675 1.00 84.38 89 GLN A CA 1
ATOM 644 C C . GLN A 1 89 ? -24.840 -5.340 -9.776 1.00 84.38 89 GLN A C 1
ATOM 646 O O . GLN A 1 89 ? -25.674 -6.244 -9.794 1.00 84.38 89 GLN A O 1
ATOM 651 N N . LEU A 1 90 ? -23.872 -5.269 -10.697 1.00 82.69 90 LEU A N 1
ATOM 652 C CA . LEU A 1 90 ? -23.678 -6.289 -11.730 1.00 82.69 90 LEU A CA 1
ATOM 653 C C . LEU A 1 90 ? -23.300 -7.632 -11.125 1.00 82.69 90 LEU A C 1
ATOM 655 O O . LEU A 1 90 ? -23.715 -8.667 -11.643 1.00 82.69 90 LEU A O 1
ATOM 659 N N . THR A 1 91 ? -22.523 -7.629 -10.047 1.00 75.69 91 THR A N 1
ATOM 660 C CA . THR A 1 91 ? -22.077 -8.883 -9.468 1.00 75.69 91 THR A CA 1
ATOM 661 C C . THR A 1 91 ? -23.116 -9.528 -8.561 1.00 75.69 91 THR A C 1
ATOM 663 O O . THR A 1 91 ? -23.280 -10.744 -8.632 1.00 75.69 91 THR A O 1
ATOM 666 N N . ASP A 1 92 ? -23.872 -8.757 -7.782 1.00 73.44 92 ASP A N 1
ATOM 667 C CA . ASP A 1 92 ? -25.054 -9.262 -7.071 1.00 73.44 92 ASP A CA 1
ATOM 668 C C . ASP A 1 92 ? -26.037 -9.891 -8.064 1.00 73.44 92 ASP A C 1
ATOM 670 O O . ASP A 1 92 ? -26.483 -11.025 -7.888 1.00 73.44 92 ASP A O 1
ATOM 674 N N . HIS A 1 93 ? -26.259 -9.210 -9.191 1.00 74.06 93 HIS A N 1
ATOM 675 C CA . HIS A 1 93 ? -27.083 -9.703 -10.292 1.00 74.06 93 HIS A CA 1
ATOM 676 C C . HIS A 1 93 ? -26.601 -11.055 -10.862 1.00 74.06 93 HIS A C 1
ATOM 678 O O . HIS A 1 93 ? -27.420 -11.885 -11.259 1.00 74.06 93 HIS A O 1
ATOM 684 N N . LEU A 1 94 ? -25.288 -11.318 -10.896 1.00 69.38 94 LEU A N 1
ATOM 685 C CA . LEU A 1 94 ? -24.749 -12.631 -11.289 1.00 69.38 94 LEU A CA 1
ATOM 686 C C . LEU A 1 94 ? -25.022 -13.717 -10.234 1.00 69.38 94 LEU A C 1
ATOM 688 O O . LEU A 1 94 ? -25.262 -14.868 -10.595 1.00 69.38 94 LEU A O 1
ATOM 692 N N . HIS A 1 95 ? -25.013 -13.369 -8.945 1.00 59.34 95 HIS A N 1
ATOM 693 C CA . HIS A 1 95 ? -25.226 -14.315 -7.843 1.00 59.34 95 HIS A CA 1
ATOM 694 C C . HIS A 1 95 ? -26.703 -14.690 -7.630 1.00 59.34 95 HIS A C 1
ATOM 696 O O . HIS A 1 95 ? -26.980 -15.742 -7.054 1.00 59.34 95 HIS A O 1
ATOM 702 N N . GLU A 1 96 ? -27.656 -13.903 -8.139 1.00 59.44 96 GLU A N 1
ATOM 703 C CA . GLU A 1 96 ? -29.102 -14.184 -8.049 1.00 59.44 96 GLU A CA 1
ATOM 704 C C . GLU A 1 96 ? -29.581 -15.386 -8.902 1.00 59.44 96 GLU A C 1
ATOM 706 O O . GLU A 1 96 ? -30.778 -15.676 -8.960 1.00 59.44 96 GLU A O 1
ATOM 711 N N . GLY A 1 97 ? -28.671 -16.141 -9.534 1.00 49.50 97 GLY A N 1
ATOM 712 C CA . GLY A 1 97 ? -28.986 -17.431 -10.163 1.00 49.50 97 GLY A CA 1
ATOM 713 C C . GLY A 1 97 ? -29.846 -17.316 -11.423 1.00 49.50 97 GLY A C 1
ATOM 714 O O . GLY A 1 97 ? -30.663 -18.192 -11.716 1.00 49.50 97 GLY A O 1
ATOM 715 N N . HIS A 1 98 ? -29.700 -16.218 -12.163 1.00 56.28 98 HIS A N 1
ATOM 716 C CA . HIS A 1 98 ? -30.342 -16.058 -13.461 1.00 56.28 98 HIS A CA 1
ATOM 717 C C . HIS A 1 98 ? -29.757 -17.018 -14.509 1.00 56.28 98 HIS A C 1
ATOM 719 O O . HIS A 1 98 ? -28.611 -17.441 -14.403 1.00 56.28 98 HIS A O 1
ATOM 725 N N . ASP A 1 99 ? -30.549 -17.351 -15.535 1.00 55.72 99 ASP A N 1
ATOM 726 C CA . ASP A 1 99 ? -30.084 -18.134 -16.689 1.00 55.72 99 ASP A CA 1
ATOM 727 C C . ASP A 1 99 ? -28.815 -17.502 -17.295 1.00 55.72 99 ASP A C 1
ATOM 729 O O . ASP A 1 99 ? -28.717 -16.272 -17.346 1.00 55.72 99 ASP A O 1
ATOM 733 N N . HIS A 1 100 ? -27.866 -18.308 -17.780 1.00 53.50 100 HIS A N 1
ATOM 734 C CA . HIS A 1 100 ? -26.579 -17.827 -18.305 1.00 53.50 100 HIS A CA 1
ATOM 735 C C . HIS A 1 100 ? -26.753 -16.809 -19.451 1.00 53.50 100 HIS A C 1
ATOM 737 O O . HIS A 1 100 ? -25.924 -15.919 -19.640 1.00 53.50 100 HIS A O 1
ATOM 743 N N . GLU A 1 101 ? -27.874 -16.856 -20.184 1.00 54.44 101 GLU A N 1
ATOM 744 C CA . GLU A 1 101 ? -28.224 -15.861 -21.214 1.00 54.44 101 GLU A CA 1
ATOM 745 C C . GLU A 1 101 ? -28.604 -14.468 -20.657 1.00 54.44 101 GLU A C 1
ATOM 747 O O . GLU A 1 101 ? -28.681 -13.483 -21.403 1.00 54.44 101 GLU A O 1
ATOM 752 N N . SER A 1 102 ? -28.836 -14.368 -19.347 1.00 60.59 102 SER A N 1
ATOM 753 C CA . SER A 1 102 ? -29.272 -13.169 -18.618 1.00 60.59 102 SER A CA 1
ATOM 754 C C . SER A 1 102 ? -28.176 -12.535 -17.754 1.00 60.59 102 SER A C 1
ATOM 756 O O . SER A 1 102 ? -28.431 -11.512 -17.106 1.00 60.59 102 SER A O 1
ATOM 758 N N . GLU A 1 103 ? -26.972 -13.109 -17.749 1.00 72.19 103 GLU A N 1
ATOM 759 C CA . GLU A 1 103 ? -25.787 -12.520 -17.129 1.00 72.19 103 GLU A CA 1
ATOM 760 C C . GLU A 1 103 ? -25.409 -11.222 -17.854 1.00 72.19 103 GLU A C 1
ATOM 762 O O . GLU A 1 103 ? -25.441 -11.138 -19.091 1.00 72.19 103 GLU A O 1
ATOM 767 N N . LEU A 1 104 ? -25.076 -10.182 -17.091 1.00 79.69 104 LEU A N 1
ATOM 768 C CA . LEU A 1 104 ? -24.655 -8.893 -17.629 1.00 79.69 104 LEU A CA 1
ATOM 769 C C . LEU A 1 104 ? -23.206 -8.639 -17.237 1.00 79.69 104 LEU A C 1
ATOM 771 O O . LEU A 1 104 ? -22.861 -8.646 -16.062 1.00 79.69 104 LEU A O 1
ATOM 775 N N . ARG A 1 105 ? -22.380 -8.378 -18.248 1.00 82.56 105 ARG A N 1
ATOM 776 C CA . ARG A 1 105 ? -21.047 -7.798 -18.090 1.00 82.56 105 ARG A CA 1
ATOM 777 C C . ARG A 1 105 ? -21.027 -6.480 -18.838 1.00 82.56 105 ARG A C 1
ATOM 779 O O . ARG A 1 105 ? -21.626 -6.394 -19.916 1.00 82.56 105 ARG A O 1
ATOM 786 N N . ALA A 1 106 ? -20.384 -5.471 -18.267 1.00 86.31 106 ALA A N 1
ATOM 787 C CA . ALA A 1 106 ? -20.516 -4.101 -18.745 1.00 86.31 106 ALA A CA 1
ATOM 788 C C . ALA A 1 106 ? -19.173 -3.455 -19.086 1.00 86.31 106 ALA A C 1
ATOM 790 O O . ALA A 1 106 ? -18.244 -3.474 -18.284 1.00 86.31 106 ALA A O 1
ATOM 791 N N . LEU A 1 107 ? -19.102 -2.820 -20.255 1.00 86.44 107 LEU A N 1
ATOM 792 C CA . LEU A 1 107 ? -18.035 -1.896 -20.629 1.00 86.44 107 LEU A CA 1
ATOM 793 C C . LEU A 1 107 ? -18.488 -0.475 -20.323 1.00 86.44 107 LEU A C 1
ATOM 795 O O . LEU A 1 107 ? -19.448 -0.003 -20.930 1.00 86.44 107 LEU A O 1
ATOM 799 N N . VAL A 1 108 ? -17.790 0.207 -19.423 1.00 90.69 108 VAL A N 1
ATOM 800 C CA . VAL A 1 108 ? -18.049 1.601 -19.068 1.00 90.69 108 VAL A CA 1
ATOM 801 C C . VAL A 1 108 ? -17.025 2.491 -19.758 1.00 90.69 108 VAL A C 1
ATOM 803 O O . VAL A 1 108 ? -15.838 2.416 -19.464 1.00 90.69 108 VAL A O 1
ATOM 806 N N . LEU A 1 109 ? -17.479 3.353 -20.661 1.00 88.94 109 LEU A N 1
ATOM 807 C CA . LEU A 1 109 ? -16.655 4.344 -21.348 1.00 88.94 109 LEU A CA 1
ATOM 808 C C . LEU A 1 109 ? -16.951 5.730 -20.785 1.00 88.94 109 LEU A C 1
ATOM 810 O O . LEU A 1 109 ? -18.101 6.167 -20.818 1.00 88.94 109 LEU A O 1
ATOM 814 N N . MET A 1 110 ? -15.927 6.446 -20.329 1.00 91.12 110 MET A N 1
ATOM 815 C CA . MET A 1 110 ? -16.057 7.835 -19.887 1.00 91.12 110 MET A CA 1
ATOM 816 C C . MET A 1 110 ? -15.137 8.739 -20.692 1.00 91.12 110 MET A C 1
ATOM 818 O O . MET A 1 110 ? -13.935 8.492 -20.783 1.00 91.12 110 MET A O 1
ATOM 822 N N . TYR A 1 111 ? -15.682 9.810 -21.262 1.00 88.12 111 TYR A N 1
ATOM 823 C CA . TYR A 1 111 ? -14.878 10.761 -22.017 1.00 88.12 111 TYR A CA 1
ATOM 824 C C . TYR A 1 111 ? -15.249 12.210 -21.717 1.00 88.12 111 TYR A C 1
ATOM 826 O O . TYR A 1 111 ? -16.395 12.557 -21.425 1.00 88.12 111 TYR A O 1
ATOM 834 N N . MET A 1 112 ? -14.232 13.052 -21.844 1.00 86.19 112 MET A N 1
ATOM 835 C CA . MET A 1 112 ? -14.313 14.504 -21.936 1.00 86.19 112 MET A CA 1
ATOM 836 C C . MET A 1 112 ? -13.594 14.907 -23.226 1.00 86.19 112 MET A C 1
ATOM 838 O O . MET A 1 112 ? -12.586 14.285 -23.563 1.00 86.19 112 MET A O 1
ATOM 842 N N . GLY A 1 113 ? -14.115 15.894 -23.959 1.00 72.00 113 GLY A N 1
ATOM 843 C CA . GLY A 1 113 ? -13.486 16.397 -25.187 1.00 72.00 113 GLY A CA 1
ATOM 844 C C . GLY A 1 113 ? -14.235 16.052 -26.481 1.00 72.00 113 GLY A C 1
ATOM 845 O O . GLY A 1 113 ? -15.463 16.066 -26.522 1.00 72.00 113 GLY A O 1
ATOM 846 N N . SER A 1 114 ? -13.495 15.816 -27.572 1.00 65.69 114 SER A N 1
ATOM 847 C CA . SER A 1 114 ? -14.044 15.849 -28.939 1.00 65.69 114 SER A CA 1
ATOM 848 C C . SER A 1 114 ? -15.009 14.698 -29.282 1.00 65.69 114 SER A C 1
ATOM 850 O O . SER A 1 114 ? -14.798 13.539 -28.922 1.00 65.69 114 SER A O 1
ATOM 852 N N . ALA A 1 115 ? -16.044 14.999 -30.075 1.00 66.44 115 ALA A N 1
ATOM 853 C CA . ALA A 1 115 ? -17.025 14.016 -30.553 1.00 66.44 115 ALA A CA 1
ATOM 854 C C . ALA A 1 115 ? -16.435 12.932 -31.487 1.00 66.44 115 ALA A C 1
ATOM 856 O O . ALA A 1 115 ? -17.031 11.865 -31.650 1.00 66.44 115 ALA A O 1
ATOM 857 N N . ASP A 1 116 ? -15.268 13.181 -32.092 1.00 69.56 116 ASP A N 1
ATOM 858 C CA . ASP A 1 116 ? -14.568 12.195 -32.928 1.00 69.56 116 ASP A CA 1
ATOM 859 C C . ASP A 1 116 ? -14.018 11.038 -32.079 1.00 69.56 116 ASP A C 1
ATOM 861 O O . ASP A 1 116 ? -14.215 9.869 -32.420 1.00 69.56 116 ASP A O 1
ATOM 865 N N . LEU A 1 117 ? -13.428 11.348 -30.916 1.00 66.62 117 LEU A N 1
ATOM 866 C CA . LEU A 1 117 ? -12.948 10.345 -29.960 1.00 66.62 117 LEU A CA 1
ATOM 867 C C . LEU A 1 117 ? -14.092 9.439 -29.485 1.00 66.62 117 LEU A C 1
ATOM 869 O O . LEU A 1 117 ? -13.942 8.220 -29.447 1.00 66.62 117 LEU A O 1
ATOM 873 N N . TRP A 1 118 ? -15.261 10.018 -29.204 1.00 67.06 118 TRP A N 1
ATOM 874 C CA . TRP A 1 118 ? -16.466 9.271 -28.839 1.00 67.06 118 TRP A CA 1
ATOM 875 C C . TRP A 1 118 ? -16.917 8.278 -29.916 1.00 67.06 118 TRP A C 1
ATOM 877 O O . TRP A 1 118 ? -17.188 7.111 -29.623 1.00 67.06 118 TRP A O 1
ATOM 887 N N . SER A 1 119 ? -16.972 8.723 -31.174 1.00 69.25 119 SER A N 1
ATOM 888 C CA . SER A 1 119 ? -17.371 7.876 -32.304 1.00 69.25 119 SER A CA 1
ATOM 889 C C . SER A 1 119 ? -16.417 6.687 -32.490 1.00 69.25 119 SER A C 1
ATOM 891 O O . SER A 1 119 ? -16.852 5.555 -32.733 1.00 69.25 119 SER A O 1
ATOM 893 N N . ARG A 1 120 ? -15.113 6.926 -32.308 1.00 68.75 120 ARG A N 1
ATOM 894 C CA . ARG A 1 120 ? -14.065 5.900 -32.396 1.00 68.75 120 ARG A CA 1
ATOM 895 C C . ARG A 1 120 ? -14.095 4.928 -31.217 1.00 68.75 120 ARG A C 1
ATOM 897 O O . ARG A 1 120 ? -14.075 3.722 -31.439 1.00 68.75 120 ARG A O 1
ATOM 904 N N . LEU A 1 121 ? -14.223 5.423 -29.983 1.00 65.62 121 LEU A N 1
ATOM 905 C CA . LEU A 1 121 ? -14.350 4.601 -28.770 1.00 65.62 121 LEU A CA 1
ATOM 906 C C . LEU A 1 121 ? -15.540 3.642 -28.848 1.00 65.62 121 LEU A C 1
ATOM 908 O O . LEU A 1 121 ? -15.411 2.471 -28.507 1.00 65.62 121 LEU A O 1
ATOM 912 N N . ARG A 1 122 ? -16.678 4.107 -29.371 1.00 64.94 122 ARG A N 1
ATOM 913 C CA . ARG A 1 122 ? -17.875 3.274 -29.549 1.00 64.94 122 ARG A CA 1
ATOM 914 C C . ARG A 1 122 ? -17.686 2.134 -30.557 1.00 64.94 122 ARG A C 1
ATOM 916 O O . ARG A 1 122 ? -18.360 1.115 -30.458 1.00 64.94 122 ARG A O 1
ATOM 923 N N . THR A 1 123 ? -16.814 2.309 -31.548 1.00 64.94 123 THR A N 1
ATOM 924 C CA . THR A 1 123 ? -16.655 1.373 -32.677 1.00 64.94 123 THR A CA 1
ATOM 925 C C . THR A 1 123 ? -15.399 0.504 -32.583 1.00 64.94 123 THR A C 1
ATOM 927 O O . THR A 1 123 ? -15.236 -0.425 -33.379 1.00 64.94 123 THR A O 1
ATOM 930 N N . ALA A 1 124 ? -14.529 0.755 -31.602 1.00 60.06 124 ALA A N 1
ATOM 931 C CA . ALA A 1 124 ? -13.296 0.011 -31.390 1.00 60.06 124 ALA A CA 1
ATOM 932 C C . ALA A 1 124 ? -13.579 -1.422 -30.903 1.00 60.06 124 ALA A C 1
ATOM 934 O O . ALA A 1 124 ? -13.767 -1.680 -29.714 1.00 60.06 124 ALA A O 1
ATOM 935 N N . ARG A 1 125 ? -13.569 -2.380 -31.842 1.00 56.16 125 ARG A N 1
ATOM 936 C CA . ARG A 1 125 ? -13.670 -3.826 -31.559 1.00 56.16 125 ARG A CA 1
ATOM 937 C C . ARG A 1 125 ? -12.589 -4.326 -30.596 1.00 56.16 125 ARG A C 1
ATOM 939 O O . ARG A 1 125 ? -12.830 -5.289 -29.877 1.00 56.16 125 ARG A O 1
ATOM 946 N N . ASP A 1 126 ? -11.443 -3.658 -30.547 1.00 57.66 126 ASP A N 1
ATOM 947 C CA . ASP A 1 126 ? -10.300 -4.061 -29.724 1.00 57.66 126 ASP A CA 1
ATOM 948 C C . ASP A 1 126 ? -10.549 -3.843 -28.223 1.00 57.66 126 ASP A C 1
ATOM 950 O O . ASP A 1 126 ? -10.091 -4.636 -27.407 1.00 57.66 126 ASP A O 1
ATOM 954 N N . ILE A 1 127 ? -11.370 -2.854 -27.838 1.00 62.12 127 ILE A N 1
ATOM 955 C CA . ILE A 1 127 ? -11.765 -2.654 -26.429 1.00 62.12 127 ILE A CA 1
ATOM 956 C C . ILE A 1 127 ? -12.558 -3.867 -25.919 1.00 62.12 127 ILE A C 1
ATOM 958 O O . ILE A 1 127 ? -12.431 -4.277 -24.768 1.00 62.12 127 ILE A O 1
ATOM 962 N N . TRP A 1 128 ? -13.333 -4.502 -26.799 1.00 59.47 128 TRP A N 1
ATOM 963 C CA . TRP A 1 128 ? -14.084 -5.710 -26.473 1.00 59.47 128 TRP A CA 1
ATOM 964 C C . TRP A 1 128 ? -13.201 -6.953 -26.316 1.00 59.47 128 TRP A C 1
ATOM 966 O O . TRP A 1 128 ? -13.625 -7.910 -25.668 1.00 59.47 128 TRP A O 1
ATOM 976 N N . GLN A 1 129 ? -11.973 -6.959 -26.850 1.00 60.00 129 GLN A N 1
ATOM 977 C CA . GLN A 1 129 ? -11.033 -8.067 -26.641 1.00 60.00 129 GLN A CA 1
ATOM 978 C C . GLN A 1 129 ? -10.584 -8.167 -25.176 1.00 60.00 129 GLN A C 1
ATOM 980 O O . GLN A 1 129 ? -10.384 -9.274 -24.685 1.00 60.00 129 GLN A O 1
ATOM 985 N N . ILE A 1 130 ? -10.564 -7.044 -24.450 1.00 56.72 130 ILE A N 1
ATOM 986 C CA . ILE A 1 130 ? -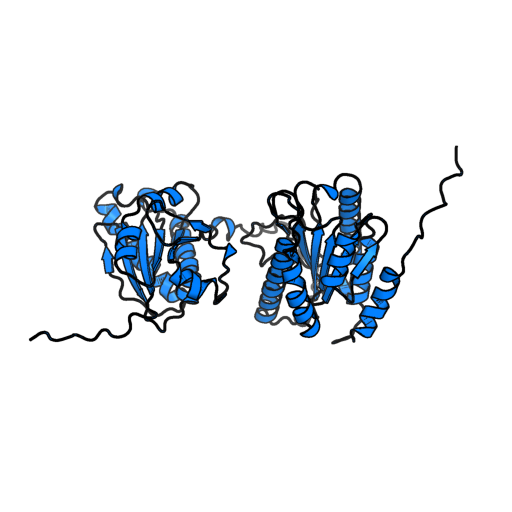10.207 -6.972 -23.023 1.00 56.72 130 ILE A CA 1
ATOM 987 C C . ILE A 1 130 ? -11.158 -7.823 -22.151 1.00 56.72 130 ILE A C 1
ATOM 989 O O . ILE A 1 130 ? -10.733 -8.381 -21.146 1.00 56.72 130 ILE A O 1
ATOM 993 N N . PHE A 1 131 ? -12.416 -8.025 -22.572 1.00 55.00 131 PHE A N 1
ATOM 994 C CA . PHE A 1 131 ? -13.406 -8.855 -21.857 1.00 55.00 131 PHE A CA 1
ATOM 995 C C . PHE A 1 131 ? -13.169 -10.370 -21.925 1.00 55.00 131 PHE A C 1
ATOM 997 O O . PHE A 1 131 ? -13.847 -11.117 -21.222 1.00 55.00 131 PHE A O 1
ATOM 1004 N N . HIS A 1 132 ? -12.268 -10.862 -22.782 1.00 50.00 132 HIS A N 1
ATOM 1005 C CA . HIS A 1 132 ? -12.147 -12.307 -23.030 1.00 50.00 132 HIS A CA 1
ATOM 1006 C C . HIS A 1 132 ? -11.427 -13.069 -21.900 1.00 50.00 132 HIS A C 1
ATOM 1008 O O . HIS A 1 132 ? -11.309 -14.293 -21.962 1.00 50.00 132 HIS A O 1
ATOM 1014 N N . THR A 1 133 ? -10.991 -12.381 -20.840 1.00 50.28 133 THR A N 1
ATOM 1015 C CA . THR A 1 133 ? -10.563 -12.995 -19.578 1.00 50.28 133 THR A CA 1
ATOM 1016 C C . THR A 1 133 ? -11.809 -13.267 -18.723 1.00 50.28 133 THR A C 1
ATOM 1018 O O . THR A 1 133 ? -12.486 -12.359 -18.246 1.00 50.28 133 THR A O 1
ATOM 1021 N N . GLY A 1 134 ? -12.172 -14.545 -18.586 1.00 49.78 134 GLY A N 1
ATOM 1022 C CA . GLY A 1 134 ? -13.509 -15.014 -18.185 1.00 49.78 134 GLY A CA 1
ATOM 1023 C C . GLY A 1 134 ? -14.074 -14.560 -16.829 1.00 49.78 134 GLY A C 1
ATOM 1024 O O . GLY A 1 134 ? -15.241 -14.851 -16.569 1.00 49.78 134 GLY A O 1
ATOM 1025 N N . GLU A 1 135 ? -13.326 -13.819 -16.014 1.00 56.44 135 GLU A N 1
ATOM 1026 C CA . GLU A 1 135 ? -13.653 -13.498 -14.616 1.00 56.44 135 GLU A CA 1
ATOM 1027 C C . GLU A 1 135 ? -14.086 -12.037 -14.377 1.00 56.44 135 GLU A C 1
ATOM 1029 O O . GLU A 1 135 ? -14.452 -11.684 -13.258 1.00 56.44 135 GLU A O 1
ATOM 1034 N N . THR A 1 136 ? -14.079 -11.177 -15.403 1.00 66.12 136 THR A N 1
ATOM 1035 C CA . THR A 1 136 ? -14.391 -9.744 -15.241 1.00 66.12 136 THR A CA 1
ATOM 1036 C C . THR A 1 136 ? -15.868 -9.425 -15.495 1.00 66.12 136 THR A C 1
ATOM 1038 O O . THR A 1 136 ? -16.449 -9.772 -16.527 1.00 66.12 136 THR A O 1
ATOM 1041 N N . THR A 1 137 ? -16.490 -8.752 -14.529 1.00 77.19 137 THR A N 1
ATOM 1042 C CA . THR A 1 137 ? -17.887 -8.283 -14.547 1.00 77.19 137 THR A CA 1
ATOM 1043 C C . THR A 1 137 ? -18.015 -6.916 -15.209 1.00 77.19 137 THR A C 1
ATOM 1045 O O . THR A 1 137 ? -18.975 -6.652 -15.940 1.00 77.19 137 THR A O 1
ATOM 1048 N N . LEU A 1 138 ? -17.019 -6.060 -14.993 1.00 86.44 138 LEU A N 1
ATOM 1049 C CA . LEU A 1 138 ? -16.978 -4.704 -15.503 1.00 86.44 138 LEU A CA 1
ATOM 1050 C C . LEU A 1 138 ? -15.563 -4.341 -15.959 1.00 86.44 138 LEU A C 1
ATOM 1052 O O . LEU A 1 138 ? -14.578 -4.688 -15.314 1.00 86.44 138 LEU A O 1
ATOM 1056 N N . VAL A 1 139 ? -15.475 -3.596 -17.059 1.00 84.75 139 VAL A N 1
ATOM 1057 C CA . VAL A 1 139 ? -14.247 -2.912 -17.485 1.00 84.75 139 VAL A CA 1
ATOM 1058 C C . VAL A 1 139 ? -14.569 -1.437 -17.656 1.00 84.75 139 VAL A C 1
ATOM 1060 O O . VAL A 1 139 ? -15.542 -1.085 -18.324 1.00 84.75 139 VAL A O 1
ATOM 1063 N N . GLN A 1 140 ? -13.757 -0.573 -17.063 1.00 90.88 140 GLN A N 1
ATOM 1064 C CA . GLN A 1 140 ? -13.829 0.868 -17.231 1.00 90.88 140 GLN A CA 1
ATOM 1065 C C . GLN A 1 140 ? -12.734 1.331 -18.193 1.00 90.88 140 GLN A C 1
ATOM 1067 O O . GLN A 1 140 ? -11.579 0.938 -18.074 1.00 90.88 140 GLN A O 1
ATOM 1072 N N . VAL A 1 141 ? -13.086 2.215 -19.120 1.00 88.00 141 VAL A N 1
ATOM 1073 C CA . VAL A 1 141 ? -12.144 2.902 -20.003 1.00 88.00 141 VAL A CA 1
ATOM 1074 C C . VAL A 1 141 ? -12.422 4.393 -19.936 1.00 88.00 141 VAL A C 1
ATOM 1076 O O . VAL A 1 141 ? -13.558 4.831 -20.129 1.00 88.00 141 VAL A O 1
ATOM 1079 N N . ILE A 1 142 ? -11.386 5.182 -19.671 1.00 90.31 142 ILE A N 1
ATOM 1080 C CA . ILE A 1 142 ? -11.488 6.636 -19.561 1.00 90.31 142 ILE A CA 1
ATOM 1081 C C . ILE A 1 142 ? -10.557 7.339 -20.556 1.00 90.31 142 ILE A C 1
ATOM 1083 O O . ILE A 1 142 ? -9.468 6.846 -20.862 1.00 90.31 142 ILE A O 1
ATOM 1087 N N . SER A 1 143 ? -10.980 8.496 -21.077 1.00 88.88 143 SER A N 1
ATOM 1088 C CA . SER A 1 143 ? -10.124 9.328 -21.935 1.00 88.88 143 SER A CA 1
ATOM 1089 C C . SER A 1 143 ? -8.972 9.961 -21.147 1.00 88.88 143 SER A C 1
ATOM 1091 O O . SER A 1 143 ? -9.052 10.116 -19.926 1.00 88.88 143 SER A O 1
ATOM 1093 N N . ALA A 1 144 ? -7.913 10.387 -21.842 1.00 87.06 144 ALA A N 1
ATOM 1094 C CA . ALA A 1 144 ? -6.777 11.063 -21.215 1.00 87.06 144 ALA A CA 1
ATOM 1095 C C . ALA A 1 144 ? -7.170 12.316 -20.420 1.00 87.06 144 ALA A C 1
ATOM 1097 O O . ALA A 1 144 ? -6.572 12.600 -19.384 1.00 87.06 144 ALA A O 1
ATOM 1098 N N . ASP A 1 145 ? -8.198 13.043 -20.855 1.00 87.69 145 ASP A N 1
ATOM 1099 C CA . ASP A 1 145 ? -8.688 14.216 -20.130 1.00 87.69 145 ASP A CA 1
ATOM 1100 C C . ASP A 1 145 ? -9.436 13.846 -18.848 1.00 87.69 145 ASP A C 1
ATOM 1102 O O . ASP A 1 145 ? -9.211 14.482 -17.816 1.00 87.69 145 ASP A O 1
ATOM 1106 N N . VAL A 1 146 ? -10.240 12.776 -18.868 1.00 87.94 146 VAL A N 1
ATOM 1107 C CA . VAL A 1 146 ? -10.859 12.229 -17.649 1.00 87.94 146 VAL A CA 1
ATOM 1108 C C . VAL A 1 146 ? -9.774 11.738 -16.690 1.00 87.94 146 VAL A C 1
ATOM 1110 O O . VAL A 1 146 ? -9.801 12.079 -15.512 1.00 87.94 146 VAL A O 1
ATOM 1113 N N . HIS A 1 147 ? -8.776 11.004 -17.188 1.00 87.88 147 HIS A N 1
ATOM 1114 C CA . HIS A 1 147 ? -7.648 10.537 -16.381 1.00 87.88 147 HIS A CA 1
ATOM 1115 C C . HIS A 1 147 ? -6.872 11.707 -15.760 1.00 87.88 147 HIS A C 1
ATOM 1117 O O . HIS A 1 147 ? -6.606 11.724 -14.560 1.00 87.88 147 HIS A O 1
ATOM 1123 N N . ARG A 1 148 ? -6.570 12.745 -16.543 1.00 85.25 148 ARG A N 1
ATOM 1124 C CA . ARG A 1 148 ? -5.838 13.919 -16.061 1.00 85.25 148 ARG A CA 1
ATOM 1125 C C . ARG A 1 148 ? -6.589 14.684 -14.977 1.00 85.25 148 ARG A C 1
ATOM 1127 O O . ARG A 1 148 ? -5.970 15.138 -14.021 1.00 85.25 148 ARG A O 1
ATOM 1134 N N . GLN A 1 149 ? -7.901 14.845 -15.129 1.00 83.38 149 GLN A N 1
ATOM 1135 C CA . GLN A 1 149 ? -8.699 15.660 -14.212 1.00 83.38 149 GLN A CA 1
ATOM 1136 C C . GLN A 1 149 ? -9.204 14.883 -12.990 1.00 83.38 149 GLN A C 1
ATOM 1138 O O . GLN A 1 149 ? -9.353 15.476 -11.926 1.0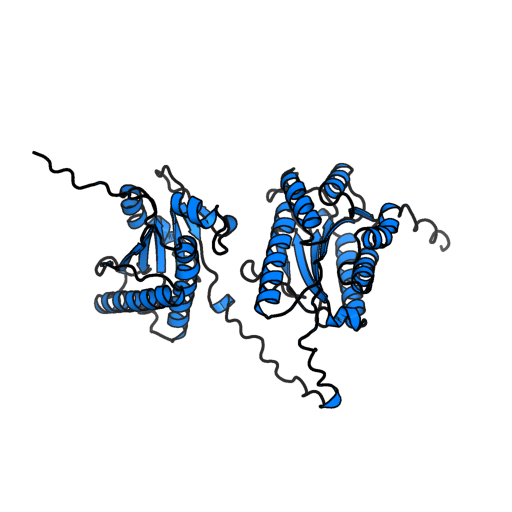0 83.38 149 GLN A O 1
ATOM 1143 N N . ALA A 1 150 ? -9.450 13.577 -13.118 1.00 80.94 150 ALA A N 1
ATOM 1144 C CA . ALA A 1 150 ? -9.997 12.748 -12.043 1.00 80.94 150 ALA A CA 1
ATOM 1145 C C . ALA A 1 150 ? -8.924 11.926 -11.315 1.00 80.94 150 ALA A C 1
ATOM 1147 O O . ALA A 1 150 ? -8.941 11.836 -10.090 1.00 80.94 150 ALA A O 1
ATOM 1148 N N . VAL A 1 151 ? -7.995 11.327 -12.067 1.00 75.00 151 VAL A N 1
ATOM 1149 C CA . VAL A 1 151 ? -7.068 10.300 -11.564 1.00 75.00 151 VAL A CA 1
ATOM 1150 C C . VAL A 1 151 ? -5.711 10.893 -11.196 1.00 75.00 151 VAL A C 1
ATOM 1152 O O . VAL A 1 151 ? -5.240 10.670 -10.085 1.00 75.00 151 VAL A O 1
ATOM 1155 N N . LEU A 1 152 ? -5.100 11.704 -12.070 1.00 72.19 152 LEU A N 1
ATOM 1156 C CA . LEU A 1 152 ? -3.843 12.406 -11.752 1.00 72.19 152 LEU A CA 1
ATOM 1157 C C . LEU A 1 152 ? -4.025 13.470 -10.663 1.00 72.19 152 LEU A C 1
ATOM 1159 O O . LEU A 1 152 ? -3.069 13.821 -9.979 1.00 72.19 152 LEU A O 1
ATOM 1163 N N . ALA A 1 153 ? -5.248 13.968 -10.486 1.00 67.81 153 ALA A N 1
ATOM 1164 C CA . ALA A 1 153 ? -5.595 14.849 -9.376 1.00 67.81 153 ALA A CA 1
ATOM 1165 C C . ALA A 1 153 ? -5.730 14.098 -8.032 1.00 67.81 153 ALA A C 1
ATOM 1167 O O . ALA A 1 153 ? -5.918 14.737 -6.999 1.00 67.81 153 ALA A O 1
ATOM 1168 N N . GLU A 1 154 ? -5.663 12.759 -8.047 1.00 58.66 154 GLU A N 1
ATOM 1169 C CA . GLU A 1 154 ? -5.785 11.854 -6.894 1.00 58.66 154 GLU A CA 1
ATOM 1170 C C . GLU A 1 154 ? -7.067 12.022 -6.057 1.00 58.66 154 GLU A C 1
ATOM 1172 O O . GLU A 1 154 ? -7.142 11.620 -4.885 1.00 58.66 154 GLU A O 1
ATOM 1177 N N . LEU A 1 155 ? -8.101 12.600 -6.667 1.00 55.19 155 LEU A N 1
ATOM 1178 C CA . LEU A 1 155 ? -9.377 12.888 -6.029 1.00 55.19 155 LEU A CA 1
ATOM 1179 C C . LEU A 1 155 ? -10.198 11.607 -5.839 1.00 55.19 155 LEU A C 1
ATOM 1181 O O . LEU A 1 155 ? -10.125 10.664 -6.624 1.00 55.19 155 LEU A O 1
ATOM 1185 N N . GLY A 1 156 ? -10.996 11.565 -4.769 1.00 54.56 156 GLY A N 1
ATOM 1186 C CA . GLY A 1 156 ? -11.929 10.461 -4.511 1.00 54.56 156 GLY A CA 1
ATOM 1187 C C . GLY A 1 156 ? -11.284 9.079 -4.340 1.00 54.56 156 GLY A C 1
ATOM 1188 O O . GLY A 1 156 ? -11.982 8.084 -4.484 1.00 54.56 156 GLY A O 1
ATOM 1189 N N . GLY A 1 157 ? -9.980 9.011 -4.040 1.00 55.84 157 GLY A N 1
ATOM 1190 C CA . GLY A 1 157 ? -9.250 7.750 -3.852 1.00 55.84 157 GLY A CA 1
ATOM 1191 C C . GLY A 1 157 ? -8.699 7.123 -5.138 1.00 55.84 157 GLY A C 1
ATOM 1192 O O . GLY A 1 157 ? -8.064 6.075 -5.063 1.00 55.84 157 GLY A O 1
ATOM 1193 N N . LEU A 1 158 ? -8.884 7.770 -6.294 1.00 63.47 158 LEU A N 1
ATOM 1194 C CA . LEU A 1 158 ? -8.326 7.319 -7.570 1.00 63.47 158 LEU A CA 1
ATOM 1195 C C . LEU A 1 158 ? -6.808 7.491 -7.594 1.00 63.47 158 LEU A C 1
ATOM 1197 O O . LEU A 1 158 ? -6.287 8.491 -7.098 1.00 63.47 158 LEU A O 1
ATOM 1201 N N . ARG A 1 159 ? -6.086 6.529 -8.169 1.00 67.94 159 ARG A N 1
ATOM 1202 C CA . ARG A 1 159 ? -4.629 6.582 -8.327 1.00 67.94 159 ARG A CA 1
ATOM 1203 C C . ARG A 1 159 ? -4.208 6.148 -9.730 1.00 67.94 159 ARG A C 1
ATOM 1205 O O . ARG A 1 159 ? -4.793 5.201 -10.250 1.00 67.94 159 ARG A O 1
ATOM 1212 N N . PRO A 1 160 ? -3.168 6.764 -10.327 1.00 66.88 160 PRO A N 1
ATOM 1213 C CA . PRO A 1 160 ? -2.760 6.462 -11.704 1.00 66.88 160 PRO A CA 1
ATOM 1214 C C . PRO A 1 160 ? -2.434 4.987 -11.948 1.00 66.88 160 PRO A C 1
ATOM 1216 O O . PRO A 1 160 ? -2.772 4.453 -12.994 1.00 66.88 160 PRO A O 1
ATOM 1219 N N . TRP A 1 161 ? -1.853 4.297 -10.962 1.00 61.81 161 TRP A N 1
ATOM 1220 C CA . TRP A 1 161 ? -1.495 2.878 -11.071 1.00 61.81 161 TRP A CA 1
ATOM 1221 C C . TRP A 1 161 ? -2.700 1.932 -11.184 1.00 61.81 161 TRP A C 1
ATOM 1223 O O . TRP A 1 161 ? -2.535 0.792 -11.607 1.00 61.81 161 TRP A O 1
ATOM 1233 N N . GLN A 1 162 ? -3.906 2.385 -10.825 1.00 66.19 162 GLN A N 1
ATOM 1234 C CA . GLN A 1 162 ? -5.138 1.610 -11.007 1.00 66.19 162 GLN A CA 1
ATOM 1235 C C . GLN A 1 162 ? -5.556 1.530 -12.483 1.00 66.19 162 GLN A C 1
ATOM 1237 O O . GLN A 1 162 ? -6.460 0.760 -12.811 1.00 66.19 162 GLN A O 1
ATOM 1242 N N . PHE A 1 163 ? -4.933 2.336 -13.348 1.00 80.44 163 PHE A N 1
ATOM 1243 C CA . PHE A 1 163 ? -5.277 2.482 -14.749 1.00 80.44 163 PHE A CA 1
ATOM 1244 C C . PHE A 1 163 ? -4.095 2.099 -15.640 1.00 80.44 163 PHE A C 1
ATOM 1246 O O . PHE A 1 163 ? -3.021 2.695 -15.578 1.00 80.44 163 PHE A O 1
ATOM 1253 N N . GLU A 1 164 ? -4.309 1.135 -16.524 1.00 79.81 164 GLU A N 1
ATOM 1254 C CA . GLU A 1 164 ? -3.341 0.759 -17.545 1.00 79.81 164 GLU A CA 1
ATOM 1255 C C . GLU A 1 164 ? -3.482 1.680 -18.763 1.00 79.81 164 GLU A C 1
ATOM 1257 O O . GLU A 1 164 ? -4.576 1.844 -19.311 1.00 79.81 164 GLU A O 1
ATOM 1262 N N . ALA A 1 165 ? -2.380 2.298 -19.190 1.00 82.38 165 ALA A N 1
ATOM 1263 C CA . ALA A 1 165 ? -2.360 3.136 -20.384 1.00 82.38 165 ALA A CA 1
ATOM 1264 C C . ALA A 1 165 ? -2.321 2.263 -21.646 1.00 82.38 165 ALA A C 1
ATOM 1266 O O . ALA A 1 165 ? -1.372 1.512 -21.870 1.00 82.38 165 ALA A O 1
ATOM 1267 N N . VAL A 1 166 ? -3.332 2.400 -22.503 1.00 76.81 166 VAL A N 1
ATOM 1268 C CA . VAL A 1 166 ? -3.464 1.644 -23.750 1.00 76.81 166 VAL A CA 1
ATOM 1269 C C . VAL A 1 166 ? -3.408 2.594 -24.942 1.00 76.81 166 VAL A C 1
ATOM 1271 O O . VAL A 1 166 ? -4.178 3.553 -25.052 1.00 76.81 166 VAL A O 1
ATOM 1274 N N . ARG A 1 167 ? -2.490 2.304 -25.873 1.00 76.88 167 ARG A N 1
ATOM 1275 C CA . ARG A 1 167 ? -2.383 2.984 -27.171 1.00 76.88 167 ARG A CA 1
ATOM 1276 C C . ARG A 1 167 ? -2.978 2.121 -28.268 1.00 76.88 167 ARG A C 1
ATOM 1278 O O . ARG A 1 167 ? -2.465 1.042 -28.555 1.00 76.88 167 ARG A O 1
ATOM 1285 N N . PHE A 1 168 ? -4.004 2.634 -28.938 1.00 66.88 168 PHE A N 1
ATOM 1286 C CA . PHE A 1 168 ? -4.549 1.982 -30.123 1.00 66.88 168 PHE A CA 1
ATOM 1287 C C . PHE A 1 168 ? -3.810 2.426 -31.394 1.00 66.88 168 PHE A C 1
ATOM 1289 O O . PHE A 1 168 ? -3.522 3.616 -31.566 1.00 66.88 168 PHE A O 1
ATOM 1296 N N . PRO A 1 169 ? -3.517 1.504 -32.328 1.00 60.12 169 PRO A N 1
ATOM 1297 C CA . PRO A 1 169 ? -2.940 1.858 -33.620 1.00 60.12 169 PRO A CA 1
ATOM 1298 C C . PRO A 1 169 ? -3.801 2.894 -34.363 1.00 60.12 169 PRO A C 1
ATOM 1300 O O . PRO A 1 169 ? -4.997 2.698 -34.568 1.00 60.12 169 PRO A O 1
ATOM 1303 N N . GLY A 1 170 ? -3.196 4.012 -34.775 1.00 65.25 170 GLY A N 1
ATOM 1304 C CA . GLY A 1 170 ? -3.891 5.100 -35.480 1.00 65.25 170 GLY A CA 1
ATOM 1305 C C . GLY A 1 170 ? -4.593 6.125 -34.577 1.00 65.25 170 GLY A C 1
ATOM 1306 O O . GLY A 1 170 ? -5.294 7.003 -35.085 1.00 65.25 170 GLY A O 1
ATOM 1307 N N . TRP A 1 171 ? -4.405 6.039 -33.258 1.00 65.50 171 TRP A N 1
ATOM 1308 C CA . TRP A 1 171 ? -4.907 7.011 -32.289 1.00 65.50 171 TRP A CA 1
ATOM 1309 C C . TRP A 1 171 ? -3.765 7.919 -31.828 1.00 65.50 171 TRP A C 1
ATOM 1311 O O . TRP A 1 171 ? -2.662 7.450 -31.557 1.00 65.50 171 TRP A O 1
ATOM 1321 N N . ALA A 1 172 ? -4.018 9.229 -31.771 1.00 65.25 172 ALA A N 1
ATOM 1322 C CA . ALA A 1 172 ? -3.037 10.207 -31.291 1.00 65.25 172 ALA A CA 1
ATOM 1323 C C . ALA A 1 172 ? -2.997 10.298 -29.755 1.00 65.25 172 ALA A C 1
ATOM 1325 O O . ALA A 1 172 ? -2.003 10.747 -29.193 1.00 65.25 172 ALA A O 1
ATOM 1326 N N . GLU A 1 173 ? -4.074 9.875 -29.093 1.00 71.31 173 GLU A N 1
ATOM 1327 C CA . GLU A 1 173 ? -4.268 9.980 -27.649 1.00 71.31 173 GLU A CA 1
ATOM 1328 C C . GLU A 1 173 ? -4.331 8.590 -27.007 1.00 71.31 173 GLU A C 1
ATOM 1330 O O . GLU A 1 173 ? -4.836 7.635 -27.603 1.00 71.31 173 GLU A O 1
ATOM 1335 N N . GLU A 1 174 ? -3.808 8.494 -25.786 1.00 80.31 174 GLU A N 1
ATOM 1336 C CA . GLU A 1 174 ? -3.910 7.306 -24.939 1.00 80.31 174 GLU A CA 1
ATOM 1337 C C . GLU A 1 174 ? -5.296 7.215 -24.301 1.00 80.31 174 GLU A C 1
ATOM 1339 O O . GLU A 1 174 ? -5.930 8.231 -23.993 1.00 80.31 174 GLU A O 1
ATOM 1344 N N . VAL A 1 175 ? -5.744 5.987 -24.052 1.00 84.62 175 VAL A N 1
ATOM 1345 C CA . VAL A 1 175 ? -6.875 5.727 -23.160 1.00 84.62 175 VAL A CA 1
ATOM 1346 C C . VAL A 1 175 ? -6.397 4.941 -21.952 1.00 84.62 175 VAL A C 1
ATOM 1348 O O . VAL A 1 175 ? -5.364 4.279 -21.998 1.00 84.62 175 VAL A O 1
ATOM 1351 N N . TYR A 1 176 ? -7.166 5.000 -20.877 1.00 86.19 176 TYR A N 1
ATOM 1352 C CA . TYR A 1 176 ? -6.792 4.415 -19.600 1.00 86.19 176 TYR A CA 1
ATOM 1353 C C . TYR A 1 176 ? -7.829 3.374 -19.200 1.00 86.19 176 TYR A C 1
ATOM 1355 O O . TYR A 1 176 ? -9.020 3.684 -19.136 1.00 86.19 176 TYR A O 1
ATOM 1363 N N . VAL A 1 177 ? -7.386 2.143 -18.964 1.00 83.50 177 VAL A N 1
ATOM 1364 C CA . VAL A 1 177 ? -8.245 0.991 -18.677 1.00 83.50 177 VAL A CA 1
ATOM 1365 C C . VAL A 1 177 ? -8.139 0.627 -17.203 1.00 83.50 177 VAL A C 1
ATOM 1367 O O . VAL A 1 177 ? -7.044 0.458 -16.682 1.00 83.50 177 VAL A O 1
ATOM 1370 N N . HIS A 1 178 ? -9.279 0.478 -16.540 1.00 83.31 178 HIS A N 1
ATOM 1371 C CA . HIS A 1 178 ? -9.381 0.019 -15.163 1.00 83.31 178 HIS A CA 1
ATOM 1372 C C . HIS A 1 178 ? -10.329 -1.177 -15.081 1.00 83.31 178 HIS A C 1
ATOM 1374 O O . HIS A 1 178 ? -11.426 -1.162 -15.639 1.00 83.31 178 HIS A O 1
ATOM 1380 N N . ILE A 1 179 ? -9.909 -2.218 -14.369 1.00 79.50 179 ILE A N 1
ATOM 1381 C CA . ILE A 1 179 ? -10.719 -3.406 -14.100 1.00 79.50 179 ILE A CA 1
ATOM 1382 C C . ILE A 1 179 ? -10.963 -3.447 -12.587 1.00 79.50 179 ILE A C 1
ATOM 1384 O O . ILE A 1 179 ? -10.012 -3.677 -11.834 1.00 79.50 179 ILE A O 1
ATOM 1388 N N . PRO A 1 180 ? -12.200 -3.206 -12.116 1.00 69.81 180 PRO A N 1
ATOM 1389 C CA . PRO A 1 180 ? -12.513 -3.323 -10.701 1.00 69.81 180 PRO A CA 1
ATOM 1390 C C . PRO A 1 180 ? -12.333 -4.766 -10.202 1.00 69.81 180 PRO A C 1
ATOM 1392 O O . PRO A 1 180 ? -12.592 -5.716 -10.943 1.00 69.81 180 PRO A O 1
ATOM 1395 N N . PRO A 1 181 ? -11.924 -4.966 -8.937 1.00 56.50 181 PRO A N 1
ATOM 1396 C CA . PRO A 1 181 ? -11.819 -6.304 -8.361 1.00 56.50 181 PRO A CA 1
ATOM 1397 C C . PRO A 1 181 ? -13.191 -6.979 -8.258 1.00 56.50 181 PRO A C 1
ATOM 1399 O O . PRO A 1 181 ? -14.124 -6.373 -7.735 1.00 56.50 181 PRO A O 1
ATOM 1402 N N . SER A 1 182 ? -13.289 -8.236 -8.698 1.00 51.09 182 SER A N 1
ATOM 1403 C CA . SER A 1 182 ? -14.535 -9.023 -8.700 1.00 51.09 182 SER A CA 1
ATOM 1404 C C . SER A 1 182 ? -15.143 -9.217 -7.298 1.00 51.09 182 SER A C 1
ATOM 1406 O O . SER A 1 182 ? -14.429 -9.322 -6.298 1.00 51.09 182 SER A O 1
ATOM 1408 N N . HIS A 1 183 ? -16.473 -9.345 -7.200 1.00 40.81 183 HIS A N 1
ATOM 1409 C CA . HIS A 1 183 ? -17.162 -9.564 -5.916 1.00 40.81 183 HIS A CA 1
ATOM 1410 C C . HIS A 1 183 ? -16.757 -10.865 -5.216 1.00 40.81 183 HIS A C 1
ATOM 1412 O O . HIS A 1 183 ? -16.686 -10.867 -3.999 1.00 40.81 183 HIS A O 1
ATOM 1418 N N . ALA A 1 184 ? -16.416 -11.946 -5.931 1.00 34.97 184 ALA A N 1
ATOM 1419 C CA . ALA A 1 184 ? -15.941 -13.190 -5.306 1.00 34.97 184 ALA A CA 1
ATOM 1420 C C . ALA A 1 184 ? -14.649 -12.988 -4.485 1.00 34.97 184 ALA A C 1
ATOM 1422 O O . ALA A 1 184 ? -14.408 -13.700 -3.513 1.00 34.97 184 ALA A O 1
ATOM 1423 N N . GLN A 1 185 ? -13.846 -11.976 -4.832 1.00 38.09 185 GLN A N 1
ATOM 1424 C CA . GLN A 1 185 ? -12.672 -11.547 -4.065 1.00 38.09 185 GLN A CA 1
ATOM 1425 C C . GLN A 1 185 ? -13.036 -10.586 -2.914 1.00 38.09 185 GLN A C 1
ATOM 1427 O O . GLN A 1 185 ? -12.272 -10.467 -1.960 1.00 38.09 185 GLN A O 1
ATOM 1432 N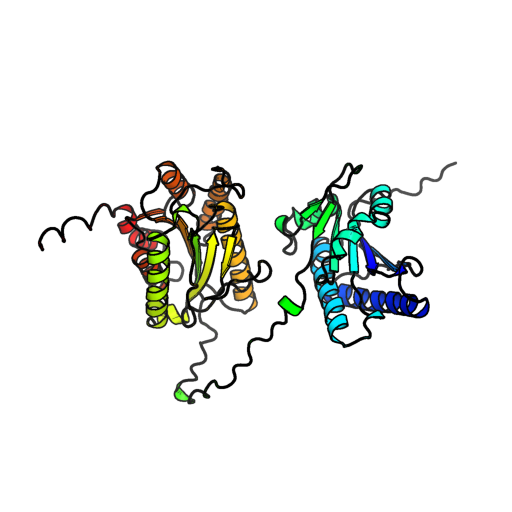 N . ARG A 1 186 ? -14.206 -9.928 -2.970 1.00 39.16 186 ARG A N 1
ATOM 1433 C CA . ARG A 1 186 ? -14.758 -9.045 -1.920 1.00 39.16 186 ARG A CA 1
ATOM 1434 C C . ARG A 1 186 ? -15.632 -9.789 -0.898 1.00 39.16 186 ARG A C 1
ATOM 1436 O O . ARG A 1 186 ? -15.736 -9.347 0.241 1.00 39.16 186 ARG A O 1
ATOM 1443 N N . SER A 1 187 ? -16.244 -10.907 -1.295 1.00 30.53 187 SER A N 1
ATOM 1444 C CA . SER A 1 187 ? -17.248 -11.670 -0.545 1.00 30.53 187 SER A CA 1
ATOM 1445 C C . SER A 1 187 ? -16.763 -13.043 -0.087 1.00 30.53 187 SER A C 1
ATOM 1447 O O . SER A 1 187 ? -17.597 -13.895 0.228 1.00 30.53 187 SER A O 1
ATOM 1449 N N . MET A 1 188 ? -15.446 -13.287 -0.051 1.00 27.64 188 MET A N 1
ATOM 1450 C CA . MET A 1 188 ? -14.916 -14.451 0.663 1.00 27.64 188 MET A CA 1
ATOM 1451 C C . MET A 1 188 ? -15.538 -14.441 2.063 1.00 27.64 188 MET A C 1
ATOM 1453 O O . MET A 1 188 ? -15.357 -13.458 2.791 1.00 27.64 188 MET A O 1
ATOM 1457 N N . PRO A 1 189 ? -16.315 -15.471 2.444 1.00 27.58 189 PRO A N 1
ATOM 1458 C CA . PRO A 1 189 ? -16.835 -15.520 3.790 1.00 27.58 189 PRO A CA 1
ATOM 1459 C C . PRO A 1 189 ? -15.628 -15.515 4.721 1.00 27.58 189 PRO A C 1
ATOM 1461 O O . PRO A 1 189 ? -14.715 -16.329 4.558 1.00 27.58 189 PRO A O 1
ATOM 1464 N N . ILE A 1 190 ? -15.629 -14.603 5.700 1.00 33.59 190 ILE A N 1
ATOM 1465 C CA . ILE A 1 190 ? -14.838 -14.799 6.917 1.00 33.59 190 ILE A CA 1
ATOM 1466 C C . ILE A 1 190 ? -15.110 -16.254 7.311 1.00 33.59 190 ILE A C 1
ATOM 1468 O O . ILE A 1 190 ? -16.294 -16.598 7.430 1.00 33.59 190 ILE A O 1
ATOM 1472 N N . PRO A 1 191 ? -14.088 -17.125 7.421 1.00 28.38 191 PRO A N 1
ATOM 1473 C CA . PRO A 1 191 ? -14.313 -18.517 7.763 1.00 28.38 191 PRO A CA 1
ATOM 1474 C C . PRO A 1 191 ? -15.216 -18.526 8.985 1.00 28.38 191 PRO A C 1
ATOM 1476 O O . PRO A 1 191 ? -14.899 -17.874 9.982 1.00 28.38 191 PRO A O 1
ATOM 1479 N N . ALA A 1 192 ? -16.383 -19.166 8.880 1.00 32.72 192 ALA A N 1
ATOM 1480 C CA . ALA A 1 192 ? -17.250 -19.303 10.032 1.00 32.72 192 ALA A CA 1
ATOM 1481 C C . ALA A 1 192 ? -16.400 -19.970 11.114 1.00 32.72 192 ALA A C 1
ATOM 1483 O O . ALA A 1 192 ? -15.990 -21.118 10.943 1.00 32.72 192 ALA A O 1
ATOM 1484 N N . LEU A 1 193 ? -16.089 -19.215 12.170 1.00 36.84 193 LEU A N 1
ATOM 1485 C CA . LEU A 1 193 ? -15.432 -19.691 13.379 1.00 36.84 193 LEU A CA 1
ATOM 1486 C C . LEU A 1 193 ? -16.356 -20.744 13.997 1.00 36.84 193 LEU A C 1
ATOM 1488 O O . LEU A 1 193 ? -17.197 -20.443 14.839 1.00 36.84 193 LEU A O 1
ATOM 1492 N N . ARG A 1 194 ? -16.277 -21.973 13.494 1.00 35.78 194 ARG A N 1
ATOM 1493 C CA . ARG A 1 194 ? -16.879 -23.135 14.126 1.00 35.78 194 ARG A CA 1
ATOM 1494 C C . ARG A 1 194 ? -15.872 -23.633 15.146 1.00 35.78 194 ARG A C 1
ATOM 1496 O O . ARG A 1 194 ? -14.720 -23.875 14.807 1.00 35.78 194 ARG A O 1
ATOM 1503 N N . ASP A 1 195 ? -16.355 -23.709 16.379 1.00 36.16 195 ASP A N 1
ATOM 1504 C CA . ASP A 1 195 ? -15.666 -24.174 17.581 1.00 36.16 195 ASP A CA 1
ATOM 1505 C C . ASP A 1 195 ? -14.681 -23.176 18.212 1.00 36.16 195 ASP A C 1
ATOM 1507 O O . ASP A 1 195 ? -13.570 -23.527 18.602 1.00 36.16 195 ASP A O 1
ATOM 1511 N N . VAL A 1 196 ? -15.122 -21.927 18.406 1.00 35.81 196 VAL A N 1
ATOM 1512 C CA . VAL A 1 196 ? -14.584 -21.116 19.511 1.00 35.81 196 VAL A CA 1
ATOM 1513 C C . VAL A 1 196 ? -15.317 -21.560 20.779 1.00 35.81 196 VAL A C 1
ATOM 1515 O O . VAL A 1 196 ? -16.535 -21.378 20.842 1.00 35.81 196 VAL A O 1
ATOM 1518 N N . PRO A 1 197 ? -14.647 -22.161 21.779 1.00 35.59 197 PRO A N 1
ATOM 1519 C CA . PRO A 1 197 ? -15.273 -22.356 23.079 1.00 35.59 197 PRO A CA 1
ATOM 1520 C C . PRO A 1 197 ? -15.686 -20.980 23.613 1.00 35.59 197 PRO A C 1
ATOM 1522 O O . PRO A 1 197 ? -14.857 -20.070 23.668 1.00 35.59 197 PRO A O 1
ATOM 1525 N N . GLU A 1 198 ? -16.967 -20.808 23.956 1.00 37.91 198 GLU A N 1
ATOM 1526 C CA . GLU A 1 198 ? -17.436 -19.596 24.633 1.00 37.91 198 GLU A CA 1
ATOM 1527 C C . GLU A 1 198 ? -16.561 -19.370 25.867 1.00 37.91 198 GLU A C 1
ATOM 1529 O O . GLU A 1 198 ? -16.491 -20.213 26.766 1.00 37.91 198 GLU A O 1
ATOM 1534 N N . LEU A 1 199 ? -15.843 -18.245 25.866 1.00 31.88 199 LEU A N 1
ATOM 1535 C CA . LEU A 1 199 ? -15.002 -17.839 26.978 1.00 31.88 199 LEU A CA 1
ATOM 1536 C C . LEU A 1 199 ? -15.874 -17.767 28.243 1.00 31.88 199 LEU A C 1
ATOM 1538 O O . LEU A 1 199 ? -16.936 -17.136 28.210 1.00 31.88 199 LEU A O 1
ATOM 1542 N N . PRO A 1 200 ? -15.451 -18.388 29.359 1.00 38.84 200 PRO A N 1
ATOM 1543 C CA . PRO A 1 200 ? -16.092 -18.186 30.650 1.00 38.84 200 PRO A CA 1
ATOM 1544 C C . PRO A 1 200 ? -16.221 -16.682 30.924 1.00 38.84 200 PRO A C 1
ATOM 1546 O O . PRO A 1 200 ? -15.308 -15.924 30.608 1.00 38.84 200 PRO A O 1
ATOM 1549 N N . ALA A 1 201 ? -17.340 -16.239 31.504 1.00 43.31 201 ALA A N 1
ATOM 1550 C CA . ALA A 1 201 ? -17.675 -14.816 31.675 1.00 43.31 201 ALA A CA 1
ATOM 1551 C C . ALA A 1 201 ? -16.600 -13.977 32.408 1.00 43.31 201 ALA A C 1
ATOM 1553 O O . ALA A 1 201 ? -16.611 -12.753 32.323 1.00 43.31 201 ALA A O 1
ATOM 1554 N N . GLU A 1 202 ? -15.661 -14.627 33.093 1.00 38.94 202 GLU A N 1
ATOM 1555 C CA . GLU A 1 202 ? -14.478 -14.036 33.731 1.00 38.94 202 GLU A CA 1
ATOM 1556 C C . GLU A 1 202 ? -13.360 -13.610 32.753 1.00 38.94 202 GLU A C 1
ATOM 1558 O O . GLU A 1 202 ? -12.481 -12.854 33.147 1.00 38.94 202 GLU A O 1
ATOM 1563 N N . PHE A 1 203 ? -13.420 -14.021 31.480 1.00 37.44 203 PHE A N 1
ATOM 1564 C CA . PHE A 1 203 ? -12.508 -13.607 30.399 1.00 37.44 203 PHE A CA 1
ATOM 1565 C C . PHE A 1 203 ? -13.173 -12.679 29.369 1.00 37.44 203 PHE A C 1
ATOM 1567 O O . PHE A 1 203 ? -12.573 -12.344 28.348 1.00 37.44 203 PHE A O 1
ATOM 1574 N N . ALA A 1 204 ? -14.412 -12.243 29.617 1.00 34.31 204 ALA A N 1
ATOM 1575 C CA . ALA A 1 204 ? -15.084 -11.224 28.818 1.00 34.31 204 ALA A CA 1
ATOM 1576 C C . ALA A 1 204 ? -14.608 -9.813 29.213 1.00 34.31 204 ALA A C 1
ATOM 1578 O O . ALA A 1 204 ? -15.415 -8.930 29.504 1.00 34.31 204 ALA A O 1
ATOM 1579 N N . GLU A 1 205 ? -13.297 -9.574 29.221 1.00 37.09 205 GLU A N 1
ATOM 1580 C CA . GLU A 1 205 ? -12.802 -8.205 29.116 1.00 37.09 205 GLU A CA 1
ATOM 1581 C C . GLU A 1 205 ? -12.993 -7.771 27.663 1.00 37.09 205 GLU A C 1
ATOM 1583 O O . GLU A 1 205 ? -12.206 -8.064 26.766 1.00 37.09 205 GLU A O 1
ATOM 1588 N N . VAL A 1 206 ? -14.124 -7.109 27.414 1.00 36.53 206 VAL A N 1
ATOM 1589 C CA . VAL A 1 206 ? -14.329 -6.303 26.211 1.00 36.53 206 VAL A CA 1
ATOM 1590 C C . VAL A 1 206 ? -13.116 -5.371 26.108 1.00 36.53 206 VAL A C 1
ATOM 1592 O O . VAL A 1 206 ? -12.929 -4.580 27.038 1.00 36.53 206 VAL A O 1
ATOM 1595 N N . PRO A 1 207 ? -12.298 -5.418 25.033 1.00 35.94 207 PRO A N 1
ATOM 1596 C CA . PRO A 1 207 ? -11.229 -4.446 24.856 1.00 35.94 207 PRO A CA 1
ATOM 1597 C C . PRO A 1 207 ? -11.867 -3.070 24.981 1.00 35.94 207 PRO A C 1
ATOM 1599 O O . PRO A 1 207 ? -12.843 -2.784 24.278 1.00 35.94 207 PRO A O 1
ATOM 1602 N N . SER A 1 208 ? -11.410 -2.263 25.942 1.00 38.94 208 SER A N 1
ATOM 1603 C CA . SER A 1 208 ? -12.075 -0.993 26.223 1.00 38.94 208 SER A CA 1
ATOM 1604 C C . SER A 1 208 ? -12.184 -0.206 24.914 1.00 38.94 208 SER A C 1
ATOM 1606 O O . SER A 1 208 ? -11.194 -0.045 24.196 1.00 38.94 208 SER A O 1
ATOM 1608 N N . GLN A 1 209 ? -13.376 0.304 24.593 1.00 38.47 209 GLN A N 1
ATOM 1609 C CA . GLN A 1 209 ? -13.646 1.149 23.415 1.00 38.47 209 GLN A CA 1
ATOM 1610 C C . GLN A 1 209 ? -12.894 2.506 23.457 1.00 38.47 209 GLN A C 1
ATOM 1612 O O . GLN A 1 209 ? -13.255 3.460 22.776 1.00 38.47 209 GLN A O 1
ATOM 1617 N N . THR A 1 210 ? -11.838 2.592 24.267 1.00 43.00 210 THR A N 1
ATOM 1618 C CA . THR A 1 210 ? -10.938 3.720 24.492 1.00 43.00 210 THR A CA 1
ATOM 1619 C C . THR A 1 210 ? -9.475 3.405 24.137 1.00 43.00 210 THR A C 1
ATOM 1621 O O . THR A 1 210 ? -8.626 4.281 24.293 1.00 43.00 210 THR A O 1
ATOM 1624 N N . ALA A 1 211 ? -9.147 2.194 23.665 1.00 58.16 211 ALA A N 1
ATOM 1625 C CA . ALA A 1 211 ? -7.767 1.802 23.365 1.00 58.16 211 ALA A CA 1
ATOM 1626 C C . ALA A 1 211 ? -7.209 2.549 22.136 1.00 58.16 211 ALA A C 1
ATOM 1628 O O . ALA A 1 211 ? -7.649 2.333 21.004 1.00 58.16 211 ALA A O 1
ATOM 1629 N N . GLN A 1 212 ? -6.229 3.435 22.353 1.00 71.69 212 GLN A N 1
ATOM 1630 C CA . GLN A 1 212 ? -5.478 4.052 21.258 1.00 71.69 212 GLN A CA 1
ATOM 1631 C C . GLN A 1 212 ? -4.670 2.969 20.534 1.00 71.69 212 GLN A C 1
ATOM 1633 O O . GLN A 1 212 ? -3.990 2.178 21.185 1.00 71.69 212 GLN A O 1
ATOM 1638 N N . ARG A 1 213 ? -4.708 2.944 19.199 1.00 84.62 213 ARG A N 1
ATOM 1639 C CA . ARG A 1 213 ? -3.932 1.979 18.405 1.00 84.62 213 ARG A CA 1
ATOM 1640 C C . ARG A 1 213 ? -2.591 2.569 17.977 1.00 84.62 213 ARG A C 1
ATOM 1642 O O . ARG A 1 213 ? -2.509 3.754 17.665 1.00 84.62 213 ARG A O 1
ATOM 1649 N N . LEU A 1 214 ? -1.539 1.765 17.903 1.00 87.62 214 LEU A N 1
ATOM 1650 C CA . LEU A 1 214 ? -0.274 2.132 17.271 1.00 87.62 214 LEU A CA 1
ATOM 1651 C C . LEU A 1 214 ? -0.111 1.337 15.971 1.00 87.62 214 LEU A C 1
ATOM 1653 O O . LEU A 1 214 ? 0.205 0.149 16.027 1.00 87.62 214 LEU A O 1
ATOM 1657 N N . PRO A 1 215 ? -0.278 1.978 14.802 1.00 91.75 215 PRO A N 1
ATOM 1658 C CA . PRO A 1 215 ? 0.042 1.348 13.532 1.00 91.75 215 PRO A CA 1
ATOM 1659 C C . PRO A 1 215 ? 1.557 1.205 13.360 1.00 91.75 215 PRO A C 1
ATOM 1661 O O . PRO A 1 215 ? 2.287 2.201 13.352 1.00 91.75 215 PRO A O 1
ATOM 1664 N N . LEU A 1 216 ? 2.007 -0.030 13.180 1.00 91.88 216 LEU A N 1
ATOM 1665 C CA . LEU A 1 216 ? 3.385 -0.407 12.912 1.00 91.88 216 LEU A CA 1
ATOM 1666 C C . LEU A 1 216 ? 3.467 -1.181 11.592 1.00 91.88 216 LEU A C 1
ATOM 1668 O O . LEU A 1 216 ? 2.917 -2.269 11.456 1.00 91.88 216 LEU A O 1
ATOM 1672 N N . LEU A 1 217 ? 4.153 -0.609 10.605 1.00 94.81 217 LEU A N 1
ATOM 1673 C CA . LEU A 1 217 ? 4.306 -1.199 9.280 1.00 94.81 217 LEU A CA 1
ATOM 1674 C C . LEU A 1 217 ? 5.765 -1.586 9.038 1.00 94.81 217 LEU A C 1
ATOM 1676 O O . LEU A 1 217 ? 6.661 -0.747 9.138 1.00 94.81 217 LEU A O 1
ATOM 1680 N N . LEU A 1 218 ? 5.996 -2.851 8.693 1.00 94.81 218 LEU A N 1
ATOM 1681 C CA . LEU A 1 218 ? 7.307 -3.368 8.308 1.00 94.81 218 LEU A CA 1
ATOM 1682 C C . LEU A 1 218 ? 7.401 -3.439 6.780 1.00 94.81 218 LEU A C 1
ATOM 1684 O O . LEU A 1 218 ? 6.616 -4.138 6.151 1.00 94.81 218 LEU A O 1
ATOM 1688 N N . CYS A 1 219 ? 8.352 -2.720 6.192 1.00 96.06 219 CYS A N 1
ATOM 1689 C CA . CYS A 1 219 ? 8.678 -2.733 4.770 1.00 96.06 219 CYS A CA 1
ATOM 1690 C C . CYS A 1 219 ? 9.996 -3.497 4.581 1.00 96.06 219 CYS A C 1
ATOM 1692 O O . CYS A 1 219 ? 11.071 -2.973 4.873 1.00 96.06 219 CYS A O 1
ATOM 1694 N N . LEU A 1 220 ? 9.912 -4.752 4.147 1.00 94.38 220 LEU A N 1
ATOM 1695 C CA . LEU A 1 220 ? 10.994 -5.730 4.236 1.00 94.38 220 LEU A CA 1
ATOM 1696 C C . LEU A 1 220 ? 11.518 -6.144 2.857 1.00 94.38 220 LEU A C 1
ATOM 1698 O O . LEU A 1 220 ? 10.755 -6.548 1.980 1.00 94.38 220 LEU A O 1
ATOM 1702 N N . ASP A 1 221 ? 12.834 -6.095 2.693 1.00 93.00 221 ASP A N 1
ATOM 1703 C CA . ASP A 1 221 ? 13.522 -6.613 1.514 1.00 93.00 221 ASP A CA 1
ATOM 1704 C C . ASP A 1 221 ? 13.460 -8.147 1.462 1.00 93.00 221 ASP A C 1
ATOM 1706 O O . ASP A 1 221 ? 13.769 -8.851 2.426 1.00 93.00 221 ASP A O 1
ATOM 1710 N N . THR A 1 222 ? 13.040 -8.655 0.310 1.00 91.19 222 THR A N 1
ATOM 1711 C CA . THR A 1 222 ? 12.940 -10.073 -0.061 1.00 91.19 222 THR A CA 1
ATOM 1712 C C . THR A 1 222 ? 13.504 -10.307 -1.470 1.00 91.19 222 THR A C 1
ATOM 1714 O O . THR A 1 222 ? 13.159 -11.280 -2.140 1.00 91.19 222 THR A O 1
ATOM 1717 N N . SER A 1 223 ? 14.360 -9.398 -1.942 1.00 89.12 223 SER A N 1
ATOM 1718 C CA . SER A 1 223 ? 15.057 -9.509 -3.224 1.00 89.12 223 SER A CA 1
ATOM 1719 C C . SER A 1 223 ? 16.068 -10.661 -3.233 1.00 89.12 223 SER A C 1
ATOM 1721 O O . SER A 1 223 ? 16.344 -11.296 -2.213 1.00 89.12 223 SER A O 1
ATOM 1723 N N . GLU A 1 224 ? 16.654 -10.949 -4.394 1.00 84.62 224 GLU A N 1
ATOM 1724 C CA . GLU A 1 224 ? 17.652 -12.010 -4.554 1.00 84.62 224 GLU A CA 1
ATOM 1725 C C . GLU A 1 224 ? 18.868 -11.845 -3.626 1.00 84.62 224 GLU A C 1
ATOM 1727 O O . GLU A 1 224 ? 19.417 -12.845 -3.164 1.00 84.62 224 GLU A O 1
ATOM 1732 N N . THR A 1 225 ? 19.244 -10.616 -3.252 1.00 85.38 225 THR A N 1
ATOM 1733 C CA . THR A 1 225 ? 20.358 -10.383 -2.314 1.00 85.38 225 THR A CA 1
ATOM 1734 C C . THR A 1 225 ? 20.090 -10.939 -0.917 1.00 85.38 225 THR A C 1
ATOM 1736 O O . THR A 1 225 ? 21.024 -11.161 -0.154 1.00 85.38 225 THR A O 1
ATOM 1739 N N . MET A 1 226 ? 18.827 -11.201 -0.575 1.00 84.62 226 MET A N 1
ATOM 1740 C CA . MET A 1 226 ? 18.427 -11.797 0.700 1.00 84.62 226 MET A CA 1
ATOM 1741 C C . MET A 1 226 ? 18.523 -13.332 0.717 1.00 84.62 226 MET A C 1
ATOM 1743 O O . MET A 1 226 ? 18.266 -13.950 1.754 1.00 84.62 226 MET A O 1
ATOM 1747 N N . ALA A 1 227 ? 18.858 -13.975 -0.407 1.00 83.94 227 ALA A N 1
ATOM 1748 C CA . ALA A 1 227 ? 18.871 -15.429 -0.523 1.00 83.94 227 ALA A CA 1
ATOM 1749 C C . ALA A 1 227 ? 19.862 -16.106 0.441 1.00 83.94 227 ALA A C 1
ATOM 1751 O O . ALA A 1 227 ? 20.957 -15.618 0.712 1.00 83.94 227 ALA A O 1
ATOM 1752 N N . GLY A 1 228 ? 19.478 -17.281 0.948 1.00 84.12 228 GLY A N 1
ATOM 1753 C CA . GLY A 1 228 ? 20.284 -18.055 1.892 1.00 84.12 228 GLY A CA 1
ATOM 1754 C C . GLY A 1 228 ? 20.056 -17.640 3.345 1.00 84.12 228 GLY A C 1
ATOM 1755 O O . GLY A 1 228 ? 18.927 -17.660 3.832 1.00 84.12 228 GLY A O 1
ATOM 1756 N N . GLN A 1 229 ? 21.134 -17.317 4.057 1.00 83.31 229 GLN A N 1
ATOM 1757 C CA . GLN A 1 229 ? 21.095 -17.028 5.493 1.00 83.31 229 GLN A CA 1
ATOM 1758 C C . GLN A 1 229 ? 20.276 -15.771 5.869 1.00 83.31 229 GLN A C 1
ATOM 1760 O O . GLN A 1 229 ? 19.533 -15.853 6.850 1.00 83.31 229 GLN A O 1
ATOM 1765 N N . PRO A 1 230 ? 20.326 -14.637 5.133 1.00 83.81 230 PRO A N 1
ATOM 1766 C CA . PRO A 1 230 ? 19.609 -13.421 5.533 1.00 83.81 230 PRO A CA 1
ATOM 1767 C C . PRO A 1 230 ? 18.087 -13.605 5.627 1.00 83.81 230 PRO A C 1
ATOM 1769 O O . PRO A 1 230 ? 17.483 -13.257 6.641 1.00 83.81 230 PRO A O 1
ATOM 1772 N N . ILE A 1 231 ? 17.453 -14.219 4.619 1.00 87.00 231 ILE A N 1
ATOM 1773 C CA . ILE A 1 231 ? 16.003 -14.480 4.638 1.00 87.00 231 ILE A CA 1
ATOM 1774 C C . ILE A 1 231 ? 15.596 -15.490 5.723 1.00 87.00 231 ILE A C 1
ATOM 1776 O O . ILE A 1 231 ? 14.497 -15.400 6.272 1.00 87.00 231 ILE A O 1
ATOM 1780 N N . GLN A 1 232 ? 16.466 -16.444 6.073 1.00 84.38 232 GLN A N 1
ATOM 1781 C CA . GLN A 1 232 ? 16.217 -17.381 7.177 1.00 84.38 232 GLN A CA 1
ATOM 1782 C C . GLN A 1 232 ? 16.209 -16.646 8.522 1.00 84.38 232 GLN A C 1
ATOM 1784 O O . GLN A 1 232 ? 15.244 -16.769 9.275 1.00 84.38 232 GLN A O 1
ATOM 1789 N N . GLN A 1 233 ? 17.217 -15.804 8.766 1.00 83.38 233 GLN A N 1
ATOM 1790 C CA . GLN A 1 233 ? 17.309 -14.977 9.972 1.00 83.38 233 GLN A CA 1
ATOM 1791 C C . GLN A 1 233 ? 16.126 -14.012 10.104 1.00 83.38 233 GLN A C 1
ATOM 1793 O O . GLN A 1 233 ? 15.568 -13.879 11.194 1.00 83.38 233 GLN A O 1
ATOM 1798 N N . LEU A 1 234 ? 15.697 -13.389 8.998 1.00 86.44 234 LEU A N 1
ATOM 1799 C CA . LEU A 1 234 ? 14.500 -12.546 8.970 1.00 86.44 234 LEU A CA 1
ATOM 1800 C C . LEU A 1 234 ? 13.260 -13.322 9.443 1.00 86.44 234 LEU A C 1
ATOM 1802 O O . LEU A 1 234 ? 12.554 -12.870 10.344 1.00 86.44 234 LEU A O 1
ATOM 1806 N N . ASN A 1 235 ? 13.018 -14.508 8.880 1.00 87.75 235 ASN A N 1
ATOM 1807 C CA . ASN A 1 235 ? 11.875 -15.344 9.253 1.00 87.75 235 ASN A CA 1
ATOM 1808 C C . ASN A 1 235 ? 11.926 -15.800 10.724 1.00 87.75 235 ASN A C 1
ATOM 1810 O O . ASN A 1 235 ? 10.910 -15.748 11.421 1.00 87.75 235 ASN A O 1
ATOM 1814 N N . ASP A 1 236 ? 13.091 -16.230 11.218 1.00 84.69 236 ASP A N 1
ATOM 1815 C CA . ASP A 1 236 ? 13.267 -16.666 12.613 1.00 84.69 236 ASP A CA 1
ATOM 1816 C C . ASP A 1 236 ? 13.014 -15.540 13.615 1.00 84.69 236 ASP A C 1
ATOM 1818 O O . ASP A 1 236 ? 12.390 -15.726 14.669 1.00 84.69 236 ASP A O 1
ATOM 1822 N N . ALA A 1 237 ? 13.482 -14.344 13.281 1.00 83.62 237 ALA A N 1
ATOM 1823 C CA . ALA A 1 237 ? 13.322 -13.194 14.139 1.00 83.62 237 ALA A CA 1
ATOM 1824 C C . ALA A 1 237 ? 11.890 -12.640 14.107 1.00 83.62 237 ALA A C 1
ATOM 1826 O O . ALA A 1 237 ? 11.382 -12.289 15.171 1.00 83.62 237 ALA A O 1
ATOM 1827 N N . LEU A 1 238 ? 11.197 -12.661 12.958 1.00 88.38 238 LEU A N 1
ATOM 1828 C CA . LEU A 1 238 ? 9.759 -12.369 12.892 1.00 88.38 238 LEU A CA 1
ATOM 1829 C C . LEU A 1 238 ? 8.947 -13.342 13.759 1.00 88.38 238 LEU A C 1
ATOM 1831 O O . LEU A 1 238 ? 8.094 -12.901 14.527 1.00 88.38 238 LEU A O 1
ATOM 1835 N N . ARG A 1 239 ? 9.242 -14.651 13.692 1.00 87.56 239 ARG A N 1
ATOM 1836 C CA . ARG A 1 239 ? 8.592 -15.671 14.536 1.00 87.56 239 ARG A CA 1
ATOM 1837 C C . ARG A 1 239 ? 8.809 -15.420 16.018 1.00 87.56 239 ARG A C 1
ATOM 1839 O O . ARG A 1 239 ? 7.857 -15.450 16.789 1.00 87.56 239 ARG A O 1
ATOM 1846 N N . THR A 1 240 ? 10.052 -15.162 16.420 1.00 83.69 240 THR A N 1
ATOM 1847 C CA . THR A 1 240 ? 10.327 -14.899 17.836 1.00 83.69 240 THR A CA 1
ATOM 1848 C C . THR A 1 240 ? 9.643 -13.613 18.295 1.00 83.69 240 THR A C 1
ATOM 1850 O O . THR A 1 240 ? 9.071 -13.563 19.380 1.00 83.69 240 THR A O 1
ATOM 1853 N N . TRP A 1 241 ? 9.694 -12.561 17.480 1.00 85.62 241 TRP A N 1
ATOM 1854 C CA . TRP A 1 241 ? 9.094 -11.290 17.850 1.00 85.62 241 TRP A CA 1
ATOM 1855 C C . TRP A 1 241 ? 7.574 -11.383 17.961 1.00 85.62 241 TRP A C 1
ATOM 1857 O O . TRP A 1 241 ? 7.026 -10.825 18.900 1.00 85.62 241 TRP A O 1
ATOM 1867 N N . ALA A 1 242 ? 6.904 -12.147 17.095 1.00 85.88 242 ALA A N 1
ATOM 1868 C CA . ALA A 1 242 ? 5.471 -12.407 17.216 1.00 85.88 242 ALA A CA 1
ATOM 1869 C C . ALA A 1 242 ? 5.095 -13.001 18.587 1.00 85.88 242 ALA A C 1
ATOM 1871 O O . ALA A 1 242 ? 4.160 -12.524 19.226 1.00 85.88 242 ALA A O 1
ATOM 1872 N N . VAL A 1 243 ? 5.876 -13.969 19.084 1.00 81.19 243 VAL A N 1
ATOM 1873 C CA . VAL A 1 243 ? 5.696 -14.526 20.438 1.00 81.19 243 VAL A CA 1
ATOM 1874 C C . VAL A 1 243 ? 5.911 -13.446 21.502 1.00 81.19 243 VAL A C 1
ATOM 1876 O O . VAL A 1 243 ? 5.056 -13.248 22.359 1.00 81.19 243 VAL A O 1
ATOM 1879 N N . ALA A 1 244 ? 7.009 -12.691 21.409 1.00 80.12 244 ALA A N 1
ATOM 1880 C CA . ALA A 1 244 ? 7.333 -11.643 22.379 1.00 80.12 244 ALA A CA 1
ATOM 1881 C C . ALA A 1 244 ? 6.295 -10.504 22.418 1.00 80.12 244 ALA A C 1
ATOM 1883 O O . ALA A 1 244 ? 6.058 -9.920 23.472 1.00 80.12 244 ALA A O 1
ATOM 1884 N N . LEU A 1 245 ? 5.681 -10.178 21.277 1.00 79.38 245 LEU A N 1
ATOM 1885 C CA . LEU A 1 245 ? 4.606 -9.193 21.178 1.00 79.38 245 LEU A CA 1
ATOM 1886 C C . LEU A 1 245 ? 3.325 -9.679 21.853 1.00 79.38 245 LEU A C 1
ATOM 1888 O O . LEU A 1 245 ? 2.679 -8.899 22.546 1.00 79.38 245 LEU A O 1
ATOM 1892 N N . ALA A 1 246 ? 2.963 -10.946 21.645 1.00 77.75 246 ALA A N 1
ATOM 1893 C CA . ALA A 1 246 ? 1.764 -11.532 22.231 1.00 77.75 246 ALA A CA 1
ATOM 1894 C C . ALA A 1 246 ? 1.871 -11.663 23.761 1.00 77.75 246 ALA A C 1
ATOM 1896 O O . ALA A 1 246 ? 0.874 -11.484 24.458 1.00 77.75 246 ALA A O 1
ATOM 1897 N N . GLU A 1 247 ? 3.076 -11.934 24.276 1.00 76.50 247 GLU A N 1
ATOM 1898 C CA . GLU A 1 247 ? 3.368 -12.071 25.710 1.00 76.50 247 GLU A CA 1
ATOM 1899 C C . GLU A 1 247 ? 3.427 -10.736 26.475 1.00 76.50 247 GLU A C 1
ATOM 1901 O O . GLU A 1 247 ? 3.384 -10.748 27.705 1.00 76.50 247 GLU A O 1
ATOM 1906 N N . ASP A 1 248 ? 3.525 -9.593 25.788 1.00 71.50 248 ASP A N 1
ATOM 1907 C CA . ASP A 1 248 ? 3.553 -8.261 26.401 1.00 71.50 248 ASP A CA 1
ATOM 1908 C C . ASP A 1 248 ? 2.160 -7.611 26.374 1.00 71.50 248 ASP A C 1
ATOM 1910 O O . ASP A 1 248 ? 1.770 -7.078 25.333 1.00 71.50 248 ASP A O 1
ATOM 1914 N N . PRO A 1 249 ? 1.421 -7.555 27.499 1.00 69.50 249 PRO A N 1
ATOM 1915 C CA . PRO A 1 249 ? 0.042 -7.067 27.508 1.00 69.50 249 PRO A CA 1
ATOM 1916 C C . PRO A 1 249 ? -0.115 -5.637 26.974 1.00 69.50 249 PRO A C 1
ATOM 1918 O O . PRO A 1 249 ? -1.072 -5.348 26.262 1.00 69.50 249 PRO A O 1
ATOM 1921 N N . GLN A 1 250 ? 0.839 -4.739 27.258 1.00 69.38 250 GLN A N 1
ATOM 1922 C CA . GLN A 1 250 ? 0.740 -3.341 26.820 1.00 69.38 250 GLN A CA 1
ATOM 1923 C C . GLN A 1 250 ? 0.869 -3.212 25.300 1.00 69.38 250 GLN A C 1
ATOM 1925 O O . GLN A 1 250 ? 0.211 -2.382 24.674 1.00 69.38 250 GLN A O 1
ATOM 1930 N N . VAL A 1 251 ? 1.733 -4.026 24.702 1.00 73.06 251 VAL A N 1
ATOM 1931 C CA . VAL A 1 251 ? 2.025 -3.989 23.267 1.00 73.06 251 VAL A CA 1
ATOM 1932 C C . VAL A 1 251 ? 0.990 -4.793 22.487 1.00 73.06 251 VAL A C 1
ATOM 1934 O O . VAL A 1 251 ? 0.505 -4.330 21.454 1.00 73.06 251 VAL A O 1
ATOM 1937 N N . SER A 1 252 ? 0.620 -5.956 23.016 1.00 76.25 252 SER A N 1
ATOM 1938 C CA . SER A 1 252 ? -0.372 -6.883 22.474 1.00 76.25 252 SER A CA 1
ATOM 1939 C C . SER A 1 252 ? -1.725 -6.192 22.242 1.00 76.25 252 SER A C 1
ATOM 1941 O O . SER A 1 252 ? -2.319 -6.335 21.169 1.00 76.25 252 SER A O 1
ATOM 1943 N N . ASP A 1 253 ? -2.155 -5.344 23.186 1.00 74.38 253 ASP A N 1
ATOM 1944 C CA . ASP A 1 253 ? -3.427 -4.614 23.115 1.00 74.38 253 ASP A CA 1
ATOM 1945 C C . ASP A 1 253 ? -3.373 -3.316 22.301 1.00 74.38 253 ASP A C 1
ATOM 1947 O O . ASP A 1 253 ? -4.401 -2.877 21.776 1.00 74.38 253 ASP A O 1
ATOM 1951 N N . ALA A 1 254 ? -2.209 -2.676 22.180 1.00 79.31 254 ALA A N 1
ATOM 1952 C CA . ALA A 1 254 ? -2.093 -1.366 21.539 1.00 79.31 254 ALA A CA 1
ATOM 1953 C C . ALA A 1 254 ? -1.668 -1.442 20.067 1.00 79.31 254 ALA A C 1
ATOM 1955 O O . ALA A 1 254 ? -2.049 -0.577 19.280 1.00 79.31 254 ALA A O 1
ATOM 1956 N N . VAL A 1 255 ? -0.870 -2.434 19.672 1.00 86.12 255 VAL A N 1
ATOM 1957 C CA . VAL A 1 255 ? -0.199 -2.432 18.366 1.00 86.12 255 VAL A CA 1
ATOM 1958 C C . VAL A 1 255 ? -1.012 -3.145 17.290 1.00 86.12 255 VAL A C 1
ATOM 1960 O O . VAL A 1 255 ? -1.556 -4.230 17.495 1.00 86.12 255 VAL A O 1
ATOM 1963 N N . ASP A 1 256 ? -1.032 -2.533 16.108 1.00 90.56 256 ASP A N 1
ATOM 1964 C CA . ASP A 1 256 ? -1.473 -3.142 14.859 1.00 90.56 256 ASP A CA 1
ATOM 1965 C C . ASP A 1 256 ? -0.305 -3.247 13.885 1.00 90.56 256 ASP A C 1
ATOM 1967 O O . ASP A 1 256 ? 0.401 -2.265 13.656 1.00 90.56 256 ASP A O 1
ATOM 1971 N N . LEU A 1 257 ? -0.140 -4.412 13.267 1.00 91.94 257 LEU A N 1
ATOM 1972 C CA . LEU A 1 257 ? 0.992 -4.774 12.422 1.00 91.94 257 LEU A CA 1
ATOM 1973 C C . LEU A 1 257 ? 0.579 -4.999 10.978 1.00 91.94 257 LEU A C 1
ATOM 1975 O O . LEU A 1 257 ? -0.355 -5.750 10.720 1.00 91.94 257 LEU A O 1
ATOM 1979 N N . ALA A 1 258 ? 1.326 -4.423 10.044 1.00 94.25 258 ALA A N 1
ATOM 1980 C CA . ALA A 1 258 ? 1.251 -4.759 8.625 1.00 94.25 258 ALA A CA 1
ATOM 1981 C C . ALA A 1 258 ? 2.649 -5.084 8.091 1.00 94.25 258 ALA A C 1
ATOM 1983 O O . ALA A 1 258 ? 3.632 -4.462 8.499 1.00 94.25 258 ALA A O 1
ATOM 1984 N N . ILE A 1 259 ? 2.734 -6.033 7.157 1.00 94.94 259 ILE A N 1
ATOM 1985 C CA . ILE A 1 259 ? 3.977 -6.352 6.450 1.00 94.94 259 ILE A CA 1
ATOM 1986 C C . ILE A 1 259 ? 3.798 -6.039 4.966 1.00 94.94 259 ILE A C 1
ATOM 1988 O O . ILE A 1 259 ? 2.867 -6.512 4.319 1.00 94.94 259 ILE A O 1
ATOM 1992 N N . VAL A 1 260 ? 4.734 -5.269 4.429 1.00 95.50 260 VAL A N 1
ATOM 1993 C CA . VAL A 1 260 ? 4.956 -5.064 3.001 1.00 95.50 260 VAL A CA 1
ATOM 1994 C C . VAL A 1 260 ? 6.320 -5.652 2.684 1.00 95.50 260 VAL A C 1
ATOM 1996 O O . VAL A 1 260 ? 7.299 -5.341 3.356 1.00 95.50 260 VAL A O 1
ATOM 1999 N N . THR A 1 261 ? 6.408 -6.505 1.675 1.00 93.06 261 THR A N 1
ATOM 2000 C CA . THR A 1 261 ? 7.680 -7.045 1.197 1.00 93.06 261 THR A CA 1
ATOM 2001 C C . THR A 1 261 ? 7.940 -6.581 -0.221 1.00 93.06 261 THR A C 1
ATOM 2003 O O . THR A 1 261 ? 7.008 -6.416 -1.008 1.00 93.06 261 THR A O 1
ATOM 2006 N N . PHE A 1 262 ? 9.206 -6.392 -0.569 1.00 91.81 262 PHE A N 1
ATOM 2007 C CA . PHE A 1 262 ? 9.612 -6.085 -1.936 1.00 91.81 262 PHE A CA 1
ATOM 2008 C C . PHE A 1 262 ? 10.700 -7.040 -2.385 1.00 91.81 262 PHE A C 1
ATOM 2010 O O . PHE A 1 262 ? 11.640 -7.321 -1.646 1.00 91.81 262 PHE A O 1
ATOM 2017 N N . GLY A 1 263 ? 10.505 -7.618 -3.560 1.00 80.56 263 GLY A N 1
ATOM 2018 C CA . GLY A 1 263 ? 11.217 -8.810 -3.987 1.00 80.56 263 GLY A CA 1
ATOM 2019 C C . GLY A 1 263 ? 10.407 -9.579 -5.020 1.00 80.56 263 GLY A C 1
ATOM 2020 O O . GLY A 1 263 ? 9.205 -9.386 -5.210 1.00 80.56 263 GLY A O 1
ATOM 2021 N N . GLY A 1 264 ? 11.062 -10.483 -5.720 1.00 69.50 264 GLY A N 1
ATOM 2022 C CA . GLY A 1 264 ? 10.433 -11.375 -6.673 1.00 69.50 264 GLY A CA 1
ATOM 2023 C C . GLY A 1 264 ? 9.915 -10.644 -7.903 1.00 69.50 264 GLY A C 1
ATOM 2024 O O . GLY A 1 264 ? 10.702 -10.179 -8.723 1.00 69.50 264 GLY A O 1
ATOM 2025 N N . ARG A 1 265 ? 8.583 -10.588 -8.049 1.00 56.38 265 ARG A N 1
ATOM 2026 C CA . ARG A 1 265 ? 7.887 -9.930 -9.173 1.00 56.38 265 ARG A CA 1
ATOM 2027 C C . ARG A 1 265 ? 7.399 -8.508 -8.853 1.00 56.38 265 ARG A C 1
ATOM 2029 O O . ARG A 1 265 ? 6.685 -7.939 -9.674 1.00 56.38 265 ARG A O 1
ATOM 2036 N N . GLY A 1 266 ? 7.721 -7.943 -7.684 1.00 83.12 266 GLY A N 1
ATOM 2037 C CA . GLY A 1 266 ? 7.281 -6.591 -7.324 1.00 83.12 266 GLY A CA 1
ATOM 2038 C C . GLY A 1 266 ? 7.157 -6.350 -5.820 1.00 83.12 266 GLY A C 1
ATOM 2039 O O . GLY A 1 266 ? 8.026 -6.725 -5.035 1.00 83.12 266 GLY A O 1
ATOM 2040 N N . VAL A 1 267 ? 6.060 -5.702 -5.432 1.00 88.94 267 VAL A N 1
ATOM 2041 C CA . VAL A 1 267 ? 5.679 -5.437 -4.039 1.00 88.94 267 VAL A CA 1
ATOM 2042 C C . VAL A 1 267 ? 4.559 -6.394 -3.640 1.00 88.94 267 VAL A C 1
ATOM 2044 O O . VAL A 1 267 ? 3.688 -6.715 -4.444 1.00 88.94 267 VAL A O 1
ATOM 2047 N N . SER A 1 268 ? 4.595 -6.885 -2.407 1.00 86.62 268 SER A N 1
ATOM 2048 C CA . SER A 1 268 ? 3.619 -7.813 -1.838 1.00 86.62 268 SER A CA 1
ATOM 2049 C C . SER A 1 268 ? 3.171 -7.318 -0.471 1.00 86.62 268 SER A C 1
ATOM 2051 O O . SER A 1 268 ? 3.982 -6.829 0.313 1.00 86.62 268 SER A O 1
ATOM 2053 N N . VAL A 1 269 ? 1.881 -7.439 -0.182 1.00 90.25 269 VAL A N 1
ATOM 2054 C CA . VAL A 1 269 ? 1.269 -6.941 1.052 1.00 90.25 269 VAL A CA 1
ATOM 2055 C C . VAL A 1 269 ? 0.682 -8.118 1.808 1.00 90.25 269 VAL A C 1
ATOM 2057 O O . VAL A 1 269 ? 0.030 -8.968 1.215 1.00 90.25 269 VAL A O 1
ATOM 2060 N N . TRP A 1 270 ? 0.911 -8.184 3.112 1.00 88.25 270 TRP A N 1
ATOM 2061 C CA . TRP A 1 270 ? 0.541 -9.330 3.934 1.00 88.25 270 TRP A CA 1
ATOM 2062 C C . TRP A 1 270 ? -0.393 -8.916 5.065 1.00 88.25 270 TRP A C 1
ATOM 2064 O O . TRP A 1 270 ? -0.216 -7.863 5.680 1.00 88.25 270 TRP A O 1
ATOM 2074 N N . GLN A 1 271 ? -1.349 -9.791 5.367 1.00 86.31 271 GLN A N 1
ATOM 2075 C CA . GLN A 1 271 ? -2.183 -9.738 6.560 1.00 86.31 271 GLN A CA 1
ATOM 2076 C C . GLN A 1 271 ? -1.878 -10.973 7.412 1.00 86.31 271 GLN A C 1
ATOM 2078 O O . GLN A 1 271 ? -2.387 -12.067 7.157 1.00 86.31 271 GLN A O 1
ATOM 2083 N N . GLY A 1 272 ? -1.000 -10.810 8.403 1.00 83.31 272 GLY A N 1
ATOM 2084 C CA . GLY A 1 272 ? -0.426 -11.953 9.112 1.00 83.31 272 GLY A CA 1
ATOM 2085 C C . GLY A 1 272 ? 0.280 -12.903 8.126 1.00 83.31 272 GLY A C 1
ATOM 2086 O O . GLY A 1 272 ? 1.122 -12.434 7.354 1.00 83.31 272 GLY A O 1
ATOM 2087 N N . PRO A 1 273 ? -0.067 -14.203 8.080 1.00 81.25 273 PRO A N 1
ATOM 2088 C CA . PRO A 1 273 ? 0.595 -15.166 7.207 1.00 81.25 273 PRO A CA 1
ATOM 2089 C C . PRO A 1 273 ? 0.036 -15.168 5.774 1.00 81.25 273 PRO A C 1
ATOM 2091 O O . PRO A 1 273 ? 0.565 -15.868 4.910 1.00 81.25 273 PRO A O 1
ATOM 2094 N N . TYR A 1 274 ? -1.033 -14.409 5.506 1.00 82.62 274 TYR A N 1
ATOM 2095 C CA . TYR A 1 274 ? -1.749 -14.430 4.234 1.00 82.62 274 TYR A CA 1
ATOM 2096 C C . TYR A 1 274 ? -1.291 -13.297 3.318 1.00 82.62 274 TYR A C 1
ATOM 2098 O O . TYR A 1 274 ? -1.347 -12.123 3.690 1.00 82.62 274 TYR A O 1
ATOM 2106 N N . LEU A 1 275 ? -0.874 -13.647 2.100 1.00 76.12 275 LEU A N 1
ATOM 2107 C CA . LEU A 1 275 ? -0.610 -12.673 1.046 1.00 76.12 275 LEU A CA 1
ATOM 2108 C C . LEU A 1 275 ? -1.938 -12.058 0.595 1.00 76.12 275 LEU A C 1
ATOM 2110 O O . LEU A 1 275 ? -2.847 -12.776 0.171 1.00 76.12 275 LEU A O 1
ATOM 2114 N N . LEU A 1 276 ? -2.048 -10.737 0.682 1.00 72.44 276 LEU A N 1
ATOM 2115 C CA . LEU A 1 276 ? -3.210 -10.012 0.202 1.00 72.44 276 LEU A CA 1
ATOM 2116 C C . LEU A 1 276 ? -3.144 -9.845 -1.318 1.00 72.44 276 LEU A C 1
ATOM 2118 O O . LEU A 1 276 ? -2.073 -9.585 -1.876 1.00 72.44 276 LEU A O 1
ATOM 2122 N N . PRO A 1 277 ? -4.286 -9.963 -2.013 1.00 69.19 277 PRO A N 1
ATOM 2123 C CA . PRO A 1 277 ? -4.368 -9.481 -3.379 1.00 69.19 277 PRO A CA 1
ATOM 2124 C C . PRO A 1 277 ? -4.177 -7.951 -3.379 1.00 69.19 277 PRO A C 1
ATOM 2126 O O . PRO A 1 277 ? -4.650 -7.305 -2.442 1.00 69.19 277 PRO A O 1
ATOM 2129 N N . PRO A 1 278 ? -3.607 -7.351 -4.445 1.00 57.28 278 PRO A N 1
ATOM 2130 C CA . PRO A 1 278 ? -3.339 -5.902 -4.533 1.00 57.28 278 PRO A CA 1
ATOM 2131 C C . PRO A 1 278 ? -4.550 -4.984 -4.282 1.00 57.28 278 PRO A C 1
ATOM 2133 O O . PRO A 1 278 ? -4.438 -3.776 -4.114 1.00 57.28 278 PRO A O 1
ATOM 2136 N N . THR A 1 279 ? -5.754 -5.547 -4.314 1.00 53.62 279 THR A N 1
ATOM 2137 C CA . THR A 1 279 ? -7.028 -4.850 -4.130 1.00 53.62 279 THR A CA 1
ATOM 2138 C C . THR A 1 279 ? -7.517 -4.857 -2.680 1.00 53.62 279 THR A C 1
ATOM 2140 O O . THR A 1 279 ? -8.522 -4.215 -2.379 1.00 53.62 279 THR A O 1
ATOM 2143 N N . ALA A 1 280 ? -6.853 -5.596 -1.785 1.00 54.53 280 ALA A N 1
ATOM 2144 C CA . ALA A 1 280 ? -7.229 -5.761 -0.379 1.00 54.53 280 ALA A CA 1
ATOM 2145 C C . ALA A 1 280 ? -6.254 -5.087 0.603 1.00 54.53 280 ALA A C 1
ATOM 2147 O O . ALA A 1 280 ? -6.454 -5.180 1.815 1.00 54.53 280 ALA A O 1
ATOM 2148 N N . ASP A 1 281 ? -5.250 -4.366 0.104 1.00 60.78 281 ASP A N 1
ATOM 2149 C CA . ASP A 1 281 ? -4.170 -3.734 0.878 1.00 60.78 281 ASP A CA 1
ATOM 2150 C C . ASP A 1 281 ? -4.670 -2.837 2.025 1.00 60.78 281 ASP A C 1
ATOM 2152 O O . ASP A 1 281 ? -4.024 -2.714 3.068 1.00 60.78 281 ASP A O 1
ATOM 2156 N N . ALA A 1 282 ? -5.878 -2.273 1.896 1.00 62.03 282 ALA A N 1
ATOM 2157 C CA . ALA A 1 282 ? -6.528 -1.500 2.951 1.00 62.03 282 ALA A CA 1
ATOM 2158 C C . ALA A 1 282 ? -6.710 -2.286 4.266 1.00 62.03 282 ALA A C 1
ATOM 2160 O O . ALA A 1 282 ? -6.806 -1.657 5.322 1.00 62.03 282 ALA A O 1
ATOM 2161 N N . ASN A 1 283 ? -6.720 -3.626 4.225 1.00 72.50 283 ASN A N 1
ATOM 2162 C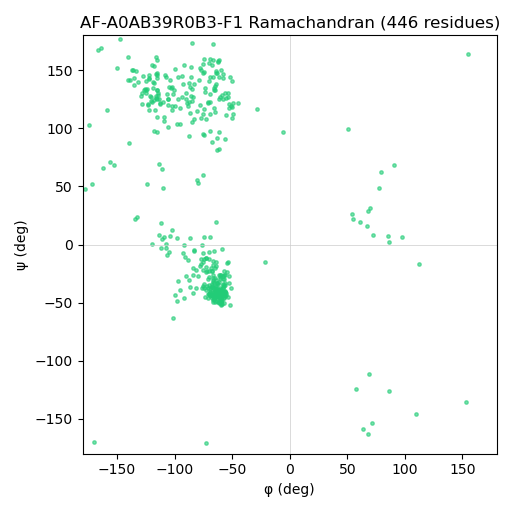 CA . ASN A 1 283 ? -6.904 -4.534 5.361 1.00 72.50 283 ASN A CA 1
ATOM 2163 C C . ASN A 1 283 ? -5.607 -5.189 5.877 1.00 72.50 283 ASN A C 1
ATOM 2165 O O . ASN A 1 283 ? -5.689 -6.082 6.712 1.00 72.50 283 ASN A O 1
ATOM 2169 N N . ALA A 1 284 ? -4.426 -4.724 5.459 1.00 86.62 284 ALA A N 1
ATOM 2170 C CA . ALA A 1 284 ? -3.141 -5.343 5.821 1.00 86.62 284 ALA A CA 1
ATOM 2171 C C . ALA A 1 284 ? -2.859 -5.442 7.333 1.00 86.62 284 ALA A C 1
ATOM 2173 O O . ALA A 1 284 ? -2.168 -6.353 7.779 1.00 86.62 284 ALA A O 1
ATOM 2174 N N . PHE A 1 285 ? -3.394 -4.515 8.132 1.00 91.81 285 PHE A N 1
ATOM 2175 C CA . PHE A 1 285 ? -3.126 -4.464 9.567 1.00 91.81 285 PHE A CA 1
ATOM 2176 C C . PHE A 1 285 ? -3.840 -5.572 10.358 1.00 91.81 285 PHE A C 1
ATOM 2178 O O . PHE A 1 285 ? -5.058 -5.740 10.241 1.00 91.81 285 PHE A O 1
ATOM 2185 N N . VAL A 1 286 ? -3.086 -6.263 11.216 1.00 89.75 286 VAL A N 1
ATOM 2186 C CA . VAL A 1 286 ? -3.569 -7.234 12.207 1.00 89.75 286 VAL A CA 1
ATOM 2187 C C . VAL A 1 286 ? -3.150 -6.824 13.623 1.00 89.75 286 VAL A C 1
ATOM 2189 O O . VAL A 1 286 ? -2.032 -6.345 13.802 1.00 89.75 286 VAL A O 1
ATOM 2192 N N . PRO A 1 287 ? -3.988 -7.029 14.651 1.00 86.56 287 PRO A N 1
ATOM 2193 C CA . PRO A 1 287 ? -3.580 -6.806 16.035 1.00 86.56 287 PRO A CA 1
ATOM 2194 C C . PRO A 1 287 ? -2.371 -7.658 16.430 1.00 86.56 287 PRO A C 1
ATOM 2196 O O . PRO A 1 287 ? -2.298 -8.825 16.043 1.00 86.56 287 PRO A O 1
ATOM 2199 N N . ALA A 1 288 ? -1.470 -7.113 17.250 1.00 86.06 288 ALA A N 1
ATOM 2200 C CA . ALA A 1 288 ? -0.253 -7.800 17.686 1.00 86.06 288 ALA A CA 1
ATOM 2201 C C . ALA A 1 288 ? -0.524 -9.152 18.367 1.00 86.06 288 ALA A C 1
ATOM 2203 O O . ALA A 1 288 ? 0.144 -10.131 18.050 1.00 86.06 288 ALA A O 1
ATOM 2204 N N . TYR A 1 289 ? -1.567 -9.251 19.195 1.00 80.25 289 TYR A N 1
ATOM 2205 C CA . TYR A 1 289 ? -1.973 -10.514 19.828 1.00 80.25 289 TYR A CA 1
ATOM 2206 C C . TYR A 1 289 ? -2.445 -11.608 18.847 1.00 80.25 289 TYR A C 1
ATOM 2208 O O . TYR A 1 289 ? -2.569 -12.767 19.234 1.00 80.25 289 TYR A O 1
ATOM 2216 N N . ARG A 1 290 ? -2.742 -11.256 17.586 1.00 82.50 290 ARG A N 1
ATOM 2217 C CA . ARG A 1 290 ? -3.096 -12.194 16.498 1.00 82.50 290 ARG A CA 1
ATOM 2218 C C . ARG A 1 290 ? -2.053 -12.234 15.389 1.00 82.50 290 ARG A C 1
ATOM 2220 O O . ARG A 1 290 ? -2.322 -12.776 14.317 1.00 82.50 290 ARG A O 1
ATOM 2227 N N . PHE A 1 291 ? -0.911 -11.588 15.587 1.00 86.06 291 PHE A N 1
ATOM 2228 C CA . PHE A 1 291 ? 0.087 -11.497 14.545 1.00 86.06 291 PHE A CA 1
ATOM 2229 C C . PHE A 1 291 ? 0.819 -12.830 14.407 1.00 86.06 291 PHE A C 1
ATOM 2231 O O . PHE A 1 291 ? 1.593 -13.233 15.270 1.00 86.06 291 PHE A O 1
ATOM 2238 N N . GLU A 1 292 ? 0.593 -13.487 13.277 1.00 86.12 292 GLU A N 1
ATOM 2239 C CA . GLU A 1 292 ? 1.388 -14.618 12.818 1.00 86.12 292 GLU A CA 1
ATOM 2240 C C . GLU A 1 292 ? 2.188 -14.163 11.591 1.00 86.12 292 GLU A C 1
ATOM 2242 O O . GLU A 1 292 ? 1.590 -13.675 10.629 1.00 86.12 292 GLU A O 1
ATOM 2247 N N . PRO A 1 293 ? 3.527 -14.259 11.595 1.00 86.50 293 PRO A N 1
ATOM 2248 C CA . PRO A 1 293 ? 4.328 -13.772 10.482 1.00 86.50 293 PRO A CA 1
ATOM 2249 C C . PRO A 1 293 ? 4.252 -14.721 9.274 1.00 86.50 293 PRO A C 1
ATOM 2251 O O . PRO A 1 293 ? 4.185 -15.941 9.451 1.00 86.50 293 PRO A O 1
ATOM 2254 N N . PRO A 1 294 ? 4.330 -14.194 8.040 1.00 85.19 294 PRO A N 1
ATOM 2255 C CA . PRO A 1 294 ? 4.412 -15.020 6.844 1.00 85.19 294 PRO A CA 1
ATOM 2256 C C . PRO A 1 294 ? 5.769 -15.721 6.742 1.00 85.19 294 PRO A C 1
ATOM 2258 O O . PRO A 1 294 ? 6.781 -15.242 7.256 1.00 85.19 294 PRO A O 1
ATOM 2261 N N . GLN A 1 295 ? 5.803 -16.840 6.018 1.00 83.62 295 GLN A N 1
ATOM 2262 C CA . GLN A 1 295 ? 7.056 -17.477 5.617 1.00 83.62 295 GLN A CA 1
ATOM 2263 C C . GLN A 1 295 ? 7.559 -16.815 4.329 1.00 83.62 295 GLN A C 1
ATOM 2265 O O . GLN A 1 295 ? 7.032 -17.053 3.244 1.00 83.62 295 GLN A O 1
ATOM 2270 N N . LEU A 1 296 ? 8.589 -15.985 4.457 1.00 86.50 296 LEU A N 1
ATOM 2271 C CA . LEU A 1 296 ? 9.148 -15.206 3.358 1.00 86.50 296 LEU A CA 1
ATOM 2272 C C . LEU A 1 296 ? 10.194 -16.005 2.571 1.00 86.50 296 LEU A C 1
ATOM 2274 O O . LEU A 1 296 ? 10.973 -16.770 3.147 1.00 86.50 296 LEU A O 1
ATOM 2278 N N . GLY A 1 297 ? 10.225 -15.792 1.255 1.00 82.38 297 GLY A N 1
ATOM 2279 C CA . GLY A 1 297 ? 11.255 -16.292 0.343 1.00 82.38 297 GLY A CA 1
ATOM 2280 C C . GLY A 1 297 ? 11.995 -15.135 -0.328 1.00 82.38 297 GLY A C 1
ATOM 2281 O O . GLY A 1 297 ? 11.429 -14.057 -0.468 1.00 82.38 297 GLY A O 1
ATOM 2282 N N . ALA A 1 298 ? 13.244 -15.367 -0.736 1.00 84.44 298 ALA A N 1
ATOM 2283 C CA . ALA A 1 298 ? 14.099 -14.356 -1.356 1.00 84.44 298 ALA A CA 1
ATOM 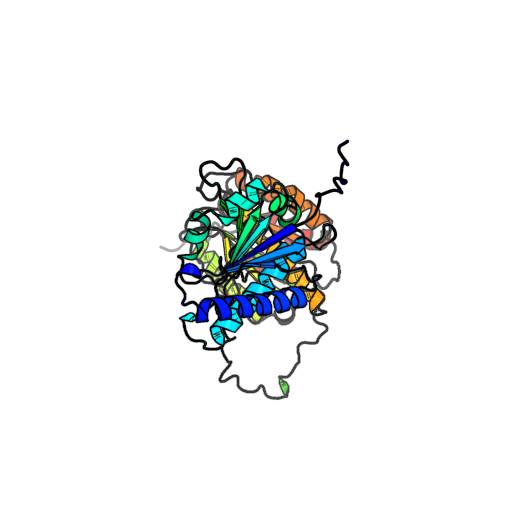2284 C C . ALA A 1 298 ? 14.377 -14.689 -2.824 1.00 84.44 298 ALA A C 1
ATOM 2286 O O . ALA A 1 298 ? 14.887 -15.769 -3.123 1.00 84.44 298 ALA A O 1
ATOM 2287 N N . PHE A 1 299 ? 14.006 -13.788 -3.731 1.00 70.19 299 PHE A N 1
ATOM 2288 C CA . PHE A 1 299 ? 14.229 -13.905 -5.177 1.00 70.19 299 PHE A CA 1
ATOM 2289 C C . PHE A 1 299 ? 13.981 -12.548 -5.853 1.00 70.19 299 PHE A C 1
ATOM 2291 O O . PHE A 1 299 ? 13.406 -11.664 -5.237 1.00 70.19 299 PHE A O 1
ATOM 2298 N N . GLY A 1 300 ? 14.367 -12.374 -7.120 1.00 81.12 300 GLY A N 1
ATOM 2299 C CA . GLY A 1 300 ? 13.997 -11.210 -7.941 1.00 81.12 300 GLY A CA 1
ATOM 2300 C C . GLY A 1 300 ? 14.606 -9.862 -7.529 1.00 81.12 300 GLY A C 1
ATOM 2301 O O . GLY A 1 300 ? 15.597 -9.795 -6.806 1.00 81.12 300 GLY A O 1
ATOM 2302 N N . HIS A 1 301 ? 14.015 -8.785 -8.042 1.00 85.25 301 HIS A N 1
ATOM 2303 C CA . HIS A 1 301 ? 14.555 -7.420 -7.985 1.00 85.25 301 HIS A CA 1
ATOM 2304 C C . HIS A 1 301 ? 14.204 -6.680 -6.681 1.00 85.25 301 HIS A C 1
ATOM 2306 O O . HIS A 1 301 ? 13.411 -7.174 -5.881 1.00 85.25 301 HIS A O 1
ATOM 2312 N N . ALA A 1 302 ? 14.765 -5.485 -6.468 1.00 88.31 302 ALA A N 1
ATOM 2313 C CA . ALA A 1 302 ? 14.568 -4.663 -5.271 1.00 88.31 302 ALA A CA 1
ATOM 2314 C C . ALA A 1 302 ? 13.800 -3.353 -5.575 1.00 88.31 302 ALA A C 1
ATOM 2316 O O . ALA A 1 302 ? 14.380 -2.266 -5.467 1.00 88.31 302 ALA A O 1
ATOM 2317 N N . PRO A 1 303 ? 12.492 -3.410 -5.920 1.00 90.75 303 PRO A N 1
ATOM 2318 C CA . PRO A 1 303 ? 11.662 -2.236 -6.213 1.00 90.75 303 PRO A CA 1
ATOM 2319 C C . PRO A 1 303 ? 11.269 -1.483 -4.928 1.00 90.75 303 PRO A C 1
ATOM 2321 O O . PRO A 1 303 ? 10.096 -1.331 -4.587 1.00 90.75 303 PRO A O 1
ATOM 2324 N N . LEU A 1 304 ? 12.273 -1.014 -4.185 1.00 94.00 304 LEU A N 1
ATOM 2325 C CA . LEU A 1 304 ? 12.130 -0.355 -2.886 1.00 94.00 304 LEU A CA 1
ATOM 2326 C C . LEU A 1 304 ? 11.246 0.888 -2.976 1.00 94.00 304 LEU A C 1
ATOM 2328 O O . LEU A 1 304 ? 10.474 1.162 -2.058 1.00 94.00 304 LEU A O 1
ATOM 2332 N N . THR A 1 305 ? 11.341 1.633 -4.080 1.00 92.12 305 THR A N 1
ATOM 2333 C CA . THR A 1 305 ? 10.564 2.861 -4.253 1.00 92.12 305 THR A CA 1
ATOM 2334 C C . THR A 1 305 ? 9.063 2.577 -4.220 1.00 92.12 305 THR A C 1
ATOM 2336 O O . THR A 1 305 ? 8.347 3.170 -3.412 1.00 92.12 305 THR A O 1
ATOM 2339 N N . ASP A 1 306 ? 8.620 1.594 -5.009 1.00 89.62 306 ASP A N 1
ATOM 2340 C CA . ASP A 1 306 ? 7.230 1.135 -5.054 1.00 89.62 306 ASP A CA 1
ATOM 2341 C C . ASP A 1 306 ? 6.782 0.609 -3.677 1.00 89.62 306 ASP A C 1
ATOM 2343 O O . ASP A 1 306 ? 5.647 0.830 -3.250 1.00 89.62 306 ASP A O 1
ATOM 2347 N N . ALA A 1 307 ? 7.676 -0.064 -2.948 1.00 94.06 307 ALA A N 1
ATOM 2348 C CA . ALA A 1 307 ? 7.388 -0.647 -1.638 1.00 94.06 307 ALA A CA 1
ATOM 2349 C C . ALA A 1 307 ? 7.119 0.411 -0.563 1.00 94.06 307 ALA A C 1
ATOM 2351 O O . ALA A 1 307 ? 6.176 0.290 0.225 1.00 94.06 307 ALA A O 1
ATOM 2352 N N . VAL A 1 308 ? 7.926 1.474 -0.543 1.00 95.25 308 VAL A N 1
ATOM 2353 C CA . VAL A 1 308 ? 7.748 2.593 0.388 1.00 95.25 308 VAL A CA 1
ATOM 2354 C C . VAL A 1 308 ? 6.485 3.382 0.039 1.00 95.25 308 VAL A C 1
ATOM 2356 O O . VAL A 1 308 ? 5.722 3.727 0.940 1.00 95.25 308 VAL A O 1
ATOM 2359 N N . GLU A 1 309 ? 6.204 3.617 -1.245 1.00 92.75 309 GLU A N 1
ATOM 2360 C CA . GLU A 1 309 ? 4.959 4.267 -1.687 1.00 92.75 309 GLU A CA 1
ATOM 2361 C C . GLU A 1 309 ? 3.725 3.448 -1.278 1.00 92.75 309 GLU A C 1
ATOM 2363 O O . GLU A 1 309 ? 2.777 3.989 -0.698 1.00 92.75 309 GLU A O 1
ATOM 2368 N N . THR A 1 310 ? 3.779 2.128 -1.471 1.00 92.25 310 THR A N 1
ATOM 2369 C CA . THR A 1 310 ? 2.736 1.184 -1.038 1.00 92.25 310 THR A CA 1
ATOM 2370 C C . THR A 1 310 ? 2.555 1.212 0.482 1.00 92.25 310 THR A C 1
ATOM 2372 O O . THR A 1 310 ? 1.434 1.295 0.984 1.00 92.25 310 THR A O 1
ATOM 2375 N N . SER A 1 311 ? 3.654 1.239 1.235 1.00 95.25 311 SER A N 1
ATOM 2376 C CA . SER A 1 311 ? 3.637 1.329 2.698 1.00 95.25 311 SER A CA 1
ATOM 2377 C C . SER A 1 311 ? 2.953 2.606 3.194 1.00 95.25 311 SER A C 1
ATOM 2379 O O . SER A 1 311 ? 2.100 2.564 4.084 1.00 95.25 311 SER A O 1
ATOM 2381 N N . LEU A 1 312 ? 3.280 3.756 2.595 1.00 91.56 312 LEU A N 1
ATOM 2382 C CA . LEU A 1 312 ? 2.644 5.035 2.916 1.00 91.56 312 LEU A CA 1
ATOM 2383 C C . LEU A 1 312 ? 1.138 5.007 2.609 1.00 91.56 312 LEU A C 1
ATOM 2385 O O . LEU A 1 312 ? 0.341 5.519 3.401 1.00 91.56 312 LEU A O 1
ATOM 2389 N N . HIS A 1 313 ? 0.745 4.376 1.499 1.00 86.81 313 HIS A N 1
ATOM 2390 C CA . HIS A 1 313 ? -0.654 4.224 1.103 1.00 86.81 313 HIS A CA 1
ATOM 2391 C C . HIS A 1 313 ? -1.461 3.356 2.080 1.00 86.81 313 HIS A C 1
ATOM 2393 O O . HIS A 1 313 ? -2.530 3.772 2.542 1.00 86.81 313 HIS A O 1
ATOM 2399 N N . ILE A 1 314 ? -0.943 2.177 2.431 1.00 90.06 314 ILE A N 1
ATOM 2400 C CA . ILE A 1 314 ? -1.573 1.256 3.387 1.00 90.06 314 ILE A CA 1
ATOM 2401 C C . ILE A 1 314 ? -1.745 1.942 4.738 1.00 90.06 314 ILE A C 1
ATOM 2403 O O . ILE A 1 314 ? -2.813 1.873 5.354 1.00 90.06 314 ILE A O 1
ATOM 2407 N N . LEU A 1 315 ? -0.717 2.666 5.179 1.00 92.00 315 LEU A N 1
ATOM 2408 C CA . LEU A 1 315 ? -0.761 3.377 6.442 1.00 92.00 315 LEU A CA 1
ATOM 2409 C C . LEU A 1 315 ? -1.808 4.503 6.447 1.00 92.00 315 LEU A C 1
ATOM 2411 O O . LEU A 1 315 ? -2.531 4.659 7.433 1.00 92.00 315 LEU A O 1
ATOM 2415 N N . GLU A 1 316 ? -1.915 5.302 5.381 1.00 88.62 316 GLU A N 1
ATOM 2416 C CA . GLU A 1 316 ? -2.942 6.351 5.309 1.00 88.62 316 GLU A CA 1
ATOM 2417 C C . GLU A 1 316 ? -4.355 5.764 5.280 1.00 88.62 316 GLU A C 1
ATOM 2419 O O . GLU A 1 316 ? -5.225 6.213 6.032 1.00 88.62 316 GLU A O 1
ATOM 2424 N N . SER A 1 317 ? -4.560 4.699 4.504 1.00 86.75 317 SER A N 1
ATOM 2425 C CA . SER A 1 317 ? -5.823 3.958 4.467 1.00 86.75 317 SER A CA 1
ATOM 2426 C C . SER A 1 317 ? -6.203 3.441 5.856 1.00 86.75 317 SER A C 1
ATOM 2428 O O . SER A 1 317 ? -7.347 3.592 6.291 1.00 86.75 317 SER A O 1
ATOM 2430 N N . TYR A 1 318 ? -5.235 2.914 6.610 1.00 88.50 318 TYR A N 1
ATOM 2431 C CA . TYR A 1 318 ? -5.483 2.435 7.964 1.00 88.50 318 TYR A CA 1
ATOM 2432 C C . TYR A 1 318 ? -5.829 3.552 8.949 1.00 88.50 318 TYR A C 1
ATOM 2434 O O . TYR A 1 318 ? -6.804 3.436 9.693 1.00 88.50 318 TYR A O 1
ATOM 2442 N N . LYS A 1 319 ? -5.112 4.682 8.901 1.00 85.06 319 LYS A N 1
ATOM 2443 C CA . LYS A 1 319 ? -5.450 5.872 9.702 1.00 85.06 319 LYS A CA 1
ATOM 2444 C C . LYS A 1 319 ? -6.877 6.345 9.436 1.00 85.06 319 LYS A C 1
ATOM 2446 O O . LYS A 1 319 ? -7.582 6.715 10.374 1.00 85.06 319 LYS A O 1
ATOM 2451 N N . HIS A 1 320 ? -7.325 6.333 8.180 1.00 85.31 320 HIS A N 1
ATOM 2452 C CA . HIS A 1 320 ? -8.713 6.649 7.846 1.00 85.31 320 HIS A CA 1
ATOM 2453 C C . HIS A 1 320 ? -9.702 5.651 8.453 1.00 85.31 320 HIS A C 1
ATOM 2455 O O . HIS A 1 320 ? -10.686 6.092 9.043 1.00 85.31 320 HIS A O 1
ATOM 2461 N N . ARG A 1 321 ? -9.433 4.339 8.387 1.00 82.44 321 ARG A N 1
ATOM 2462 C CA . ARG A 1 321 ? -10.294 3.320 9.016 1.00 82.44 321 ARG A CA 1
ATOM 2463 C C . ARG A 1 321 ? -10.417 3.514 10.524 1.00 82.44 321 ARG A C 1
ATOM 2465 O O . ARG A 1 321 ? -11.532 3.479 11.042 1.00 82.44 321 ARG A O 1
ATOM 2472 N N . LEU A 1 322 ? -9.304 3.772 11.210 1.00 81.62 322 LEU A N 1
ATOM 2473 C CA . LEU A 1 322 ? -9.308 4.044 12.648 1.00 81.62 322 LEU A CA 1
ATOM 2474 C C . LEU A 1 322 ? -10.158 5.279 12.973 1.00 81.62 322 LEU A C 1
ATOM 2476 O O . LEU A 1 322 ? -11.097 5.172 13.759 1.00 81.62 322 LEU A O 1
ATOM 2480 N N . ARG A 1 323 ? -9.921 6.405 12.281 1.00 79.69 323 ARG A N 1
ATOM 2481 C CA . ARG A 1 323 ? -10.702 7.647 12.454 1.00 79.69 323 ARG A CA 1
ATOM 2482 C C . ARG A 1 323 ? -12.197 7.431 12.220 1.00 79.69 323 ARG A C 1
ATOM 2484 O O . ARG A 1 323 ? -13.007 7.867 13.032 1.00 79.69 323 ARG A O 1
ATOM 2491 N N . ASN A 1 324 ? -12.560 6.733 11.145 1.00 78.06 324 ASN A N 1
ATOM 2492 C CA . ASN A 1 324 ? -13.956 6.453 10.801 1.00 78.06 324 ASN A CA 1
ATOM 2493 C C . ASN A 1 324 ? -14.636 5.516 11.810 1.00 78.06 324 ASN A C 1
ATOM 2495 O O . ASN A 1 324 ? -15.848 5.583 11.982 1.00 78.06 324 ASN A O 1
ATOM 2499 N N . SER A 1 325 ? -13.858 4.675 12.493 1.00 75.88 325 SER A N 1
ATOM 2500 C CA . SER A 1 325 ? -14.341 3.779 13.550 1.00 75.88 325 SER A CA 1
ATOM 2501 C C . SER A 1 325 ? -14.365 4.446 14.933 1.00 75.88 325 SER A C 1
ATOM 2503 O O . SER A 1 325 ? -14.622 3.775 15.927 1.00 75.88 325 SER A O 1
ATOM 2505 N N . GLY A 1 326 ? -14.064 5.748 15.022 1.00 75.25 326 GLY A N 1
ATOM 2506 C CA . GLY A 1 326 ? -13.973 6.482 16.288 1.00 75.25 326 GLY A CA 1
ATOM 2507 C C . GLY A 1 326 ? -12.734 6.144 17.125 1.00 75.25 326 GLY A C 1
ATOM 2508 O O . GLY A 1 326 ? -12.628 6.594 18.264 1.00 75.25 326 GLY A O 1
ATOM 2509 N N . LEU A 1 327 ? -11.791 5.377 16.572 1.00 78.50 327 LEU A N 1
ATOM 2510 C CA . LEU A 1 327 ? -10.549 5.008 17.238 1.00 78.50 327 LEU A CA 1
ATOM 2511 C C . LEU A 1 327 ? -9.488 6.083 17.006 1.00 78.50 327 LEU A C 1
ATOM 2513 O O . LEU A 1 327 ? -9.270 6.569 15.893 1.00 78.50 327 LEU A O 1
ATOM 2517 N N . ILE A 1 328 ? -8.788 6.425 18.080 1.00 78.94 328 ILE A N 1
ATOM 2518 C CA . ILE A 1 328 ? -7.611 7.290 18.038 1.00 78.94 328 ILE A CA 1
ATOM 2519 C C . ILE A 1 328 ? -6.351 6.441 17.894 1.00 78.94 328 ILE A C 1
ATOM 2521 O O . ILE A 1 328 ? -6.3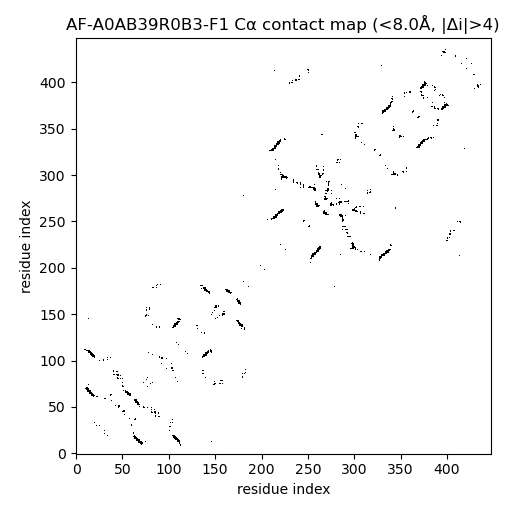21 5.276 18.292 1.00 78.94 328 ILE A O 1
ATOM 2525 N N . TYR A 1 329 ? -5.300 7.029 17.328 1.00 81.81 329 TYR A N 1
ATOM 2526 C CA . TYR A 1 329 ? -4.036 6.336 17.126 1.00 81.81 329 TYR A CA 1
ATOM 2527 C C . TYR A 1 329 ? -2.833 7.173 17.551 1.00 81.81 329 TYR A C 1
ATOM 2529 O O . TYR A 1 329 ? -2.847 8.400 17.452 1.00 81.81 329 TYR A O 1
ATOM 2537 N N . TYR A 1 330 ? -1.783 6.492 18.000 1.00 81.94 330 TYR A N 1
ATOM 2538 C CA . TYR A 1 330 ? -0.462 7.074 18.219 1.00 81.94 330 TYR A CA 1
ATOM 2539 C C . TYR A 1 330 ? 0.253 7.324 16.894 1.00 81.94 330 TYR A C 1
ATOM 2541 O O . TYR A 1 330 ? -0.062 6.684 15.891 1.00 81.94 330 TYR A O 1
ATOM 2549 N N . ARG A 1 331 ? 1.256 8.217 16.896 1.00 85.69 331 ARG A N 1
ATOM 2550 C CA . ARG A 1 331 ? 2.092 8.494 15.718 1.00 85.69 331 ARG A CA 1
ATOM 2551 C C . ARG A 1 331 ? 2.594 7.174 15.108 1.00 85.69 331 ARG A C 1
ATOM 2553 O O . ARG A 1 331 ? 3.406 6.501 15.746 1.00 85.69 331 ARG A O 1
ATOM 2560 N N . PRO A 1 332 ? 2.141 6.815 13.894 1.00 91.12 332 PRO A N 1
ATOM 2561 C CA . PRO A 1 332 ? 2.503 5.549 13.276 1.00 91.12 332 PRO A CA 1
ATOM 2562 C C . PRO A 1 332 ? 3.994 5.390 13.029 1.00 91.12 332 PRO A C 1
ATOM 2564 O O . PRO A 1 332 ? 4.715 6.383 12.899 1.00 91.12 332 PRO A O 1
ATOM 2567 N N . GLN A 1 333 ? 4.437 4.148 12.880 1.00 90.75 333 GLN A N 1
ATOM 2568 C CA . GLN A 1 333 ? 5.833 3.811 12.622 1.00 90.75 333 GLN A CA 1
ATOM 2569 C C . GLN A 1 333 ? 5.952 2.975 11.348 1.00 90.75 333 GLN A C 1
ATOM 2571 O O . GLN A 1 333 ? 5.197 2.025 11.149 1.00 90.75 333 GLN A O 1
ATOM 2576 N N . ILE A 1 334 ? 6.901 3.339 10.489 1.00 94.44 334 ILE A N 1
ATOM 2577 C CA . ILE A 1 334 ? 7.282 2.578 9.299 1.00 94.44 334 ILE A CA 1
ATOM 2578 C C . ILE A 1 334 ? 8.743 2.175 9.459 1.00 94.44 334 ILE A C 1
ATOM 2580 O O . ILE A 1 334 ? 9.601 3.040 9.644 1.00 94.44 334 ILE A O 1
ATOM 2584 N N . LEU A 1 335 ? 9.019 0.878 9.377 1.00 92.88 335 LEU A N 1
ATOM 2585 C CA . LEU A 1 335 ? 10.365 0.324 9.399 1.00 92.88 335 LEU A CA 1
ATOM 2586 C C . LEU A 1 335 ? 10.717 -0.217 8.016 1.00 92.88 335 LEU A C 1
ATOM 2588 O O . LEU A 1 335 ? 10.206 -1.259 7.621 1.00 92.88 335 LEU A O 1
ATOM 2592 N N . LEU A 1 336 ? 11.622 0.454 7.315 1.00 94.81 336 LEU A N 1
ATOM 2593 C CA . LEU A 1 336 ? 12.274 -0.081 6.128 1.00 94.81 336 LEU A CA 1
ATOM 2594 C C . LEU A 1 336 ? 13.492 -0.912 6.545 1.00 94.81 336 LEU A C 1
ATOM 2596 O O . LEU A 1 336 ? 14.357 -0.409 7.263 1.00 94.81 336 LEU A O 1
ATOM 2600 N N . VAL A 1 337 ? 13.579 -2.147 6.054 1.00 91.69 337 VAL A N 1
ATOM 2601 C CA . VAL A 1 337 ? 14.769 -2.999 6.167 1.00 91.69 337 VAL A CA 1
ATOM 2602 C C . VAL A 1 337 ? 15.210 -3.414 4.772 1.00 91.69 337 VAL A C 1
ATOM 2604 O O . VAL A 1 337 ? 14.430 -4.027 4.048 1.00 91.69 337 VAL A O 1
ATOM 2607 N N . THR A 1 338 ? 16.445 -3.077 4.399 1.00 90.88 338 THR A N 1
ATOM 2608 C CA . THR A 1 338 ? 17.019 -3.406 3.084 1.00 90.88 338 THR A CA 1
ATOM 2609 C C . THR A 1 338 ? 18.451 -3.910 3.186 1.00 90.88 338 THR A C 1
ATOM 2611 O O . THR A 1 338 ? 19.189 -3.520 4.096 1.00 90.88 338 THR A O 1
ATOM 2614 N N . HIS A 1 339 ? 18.837 -4.766 2.241 1.00 84.19 339 HIS A N 1
ATOM 2615 C CA . HIS A 1 339 ? 20.193 -5.295 2.109 1.00 84.19 339 HIS A CA 1
ATOM 2616 C C . HIS A 1 339 ? 20.909 -4.780 0.844 1.00 84.19 339 HIS A C 1
ATOM 2618 O O . HIS A 1 339 ? 22.086 -5.064 0.633 1.00 84.19 339 HIS A O 1
ATOM 2624 N N . SER A 1 340 ? 20.234 -3.983 0.005 1.00 84.44 340 SER A N 1
ATOM 2625 C CA . SER A 1 340 ? 20.783 -3.517 -1.274 1.00 84.44 340 SER A CA 1
ATOM 2626 C C . SER A 1 340 ? 20.303 -2.117 -1.694 1.00 84.44 340 SER A C 1
ATOM 2628 O O . SER A 1 340 ? 19.525 -1.453 -0.998 1.00 84.44 340 SER A O 1
ATOM 2630 N N . VAL A 1 341 ? 20.833 -1.636 -2.828 1.00 90.00 341 VAL A N 1
ATOM 2631 C CA . VAL A 1 341 ? 20.345 -0.426 -3.513 1.00 90.00 341 VAL A CA 1
ATOM 2632 C C . VAL A 1 341 ? 19.067 -0.734 -4.309 1.00 90.00 341 VAL A C 1
ATOM 2634 O O . VAL A 1 341 ? 18.909 -1.861 -4.772 1.00 90.00 341 VAL A O 1
ATOM 2637 N N . PRO A 1 342 ? 18.170 0.246 -4.528 1.00 90.56 342 PRO A N 1
ATOM 2638 C CA . PRO A 1 342 ? 16.932 0.024 -5.261 1.00 90.56 342 PRO A CA 1
ATOM 2639 C C . PRO A 1 342 ? 17.191 -0.289 -6.729 1.00 90.56 342 PRO A C 1
ATOM 2641 O O . PRO A 1 342 ? 18.051 0.329 -7.366 1.00 90.56 342 PRO A O 1
ATOM 2644 N N . THR A 1 343 ? 16.365 -1.165 -7.279 1.00 86.62 343 THR A N 1
ATOM 2645 C CA . THR A 1 343 ? 16.265 -1.402 -8.717 1.00 86.62 343 THR A CA 1
ATOM 2646 C C . THR A 1 343 ? 14.879 -1.016 -9.225 1.00 86.62 343 THR A C 1
ATOM 2648 O O . THR A 1 343 ? 13.932 -0.902 -8.444 1.00 86.62 343 THR A O 1
ATOM 2651 N N . ASP A 1 344 ? 14.742 -0.817 -10.530 1.00 82.56 344 ASP A N 1
ATOM 2652 C CA . ASP A 1 344 ? 13.434 -0.840 -11.184 1.00 82.56 344 ASP A CA 1
ATOM 2653 C C . ASP A 1 344 ? 12.884 -2.281 -11.276 1.00 82.56 344 ASP A C 1
ATOM 2655 O O . ASP A 1 344 ? 13.393 -3.213 -10.632 1.00 82.56 344 ASP A O 1
ATOM 2659 N N . ARG A 1 345 ? 11.789 -2.462 -12.024 1.00 73.31 345 ARG A N 1
ATOM 2660 C CA . ARG A 1 345 ? 11.122 -3.765 -12.179 1.00 73.31 345 ARG A CA 1
ATOM 2661 C C . ARG A 1 345 ? 11.867 -4.687 -13.138 1.00 73.31 345 ARG A C 1
ATOM 2663 O O . ARG A 1 345 ? 11.626 -5.890 -13.124 1.00 73.31 345 ARG A O 1
ATOM 2670 N N . GLU A 1 346 ? 12.753 -4.121 -13.941 1.00 76.88 346 GLU A N 1
ATOM 2671 C CA . GLU A 1 346 ? 13.619 -4.785 -14.902 1.00 76.88 346 GLU A CA 1
ATOM 2672 C C . GLU A 1 346 ? 14.948 -5.224 -14.262 1.00 76.88 346 GLU A C 1
ATOM 2674 O O . GLU A 1 346 ? 15.666 -6.043 -14.835 1.00 76.88 346 GLU A O 1
ATOM 2679 N N . GLY A 1 347 ? 15.245 -4.729 -13.056 1.00 79.56 347 GLY A N 1
ATOM 2680 C CA . GLY A 1 347 ? 16.420 -5.088 -12.268 1.00 79.56 347 GLY A CA 1
ATOM 2681 C C . GLY A 1 347 ? 17.588 -4.120 -12.390 1.00 79.56 347 GLY A C 1
ATOM 2682 O O . GLY A 1 347 ? 18.651 -4.389 -11.829 1.00 79.56 347 GLY A O 1
ATOM 2683 N N . GLU A 1 348 ? 17.404 -2.991 -13.067 1.00 86.25 348 GLU A N 1
ATOM 2684 C CA . GLU A 1 348 ? 18.435 -1.975 -13.224 1.00 86.25 348 GLU A CA 1
ATOM 2685 C C . GLU A 1 348 ? 18.468 -1.055 -12.005 1.00 86.25 348 GLU A C 1
ATOM 2687 O O . GLU A 1 348 ? 17.435 -0.636 -11.479 1.00 86.25 348 GLU A O 1
ATOM 2692 N N . VAL A 1 349 ? 19.671 -0.715 -11.538 1.00 90.94 349 VAL A N 1
ATOM 2693 C CA . VAL A 1 349 ? 19.838 0.189 -10.393 1.00 90.94 349 VAL A CA 1
ATOM 2694 C C . VAL A 1 349 ? 19.234 1.550 -10.725 1.00 90.94 349 VAL A C 1
ATOM 2696 O O . VAL A 1 349 ? 19.622 2.201 -11.696 1.00 90.94 349 VAL A O 1
ATOM 2699 N N . THR A 1 350 ? 18.328 2.020 -9.871 1.00 90.69 350 THR A N 1
ATOM 2700 C CA . THR A 1 350 ? 17.579 3.257 -10.101 1.00 90.69 350 THR A CA 1
ATOM 2701 C C . THR A 1 350 ? 17.819 4.298 -9.010 1.00 90.69 350 THR A C 1
ATOM 2703 O O . THR A 1 350 ? 18.151 3.993 -7.862 1.00 90.69 350 THR A O 1
ATOM 2706 N N . ARG A 1 351 ? 17.635 5.571 -9.372 1.00 91.94 351 ARG A N 1
ATOM 2707 C CA . ARG A 1 351 ? 17.637 6.720 -8.448 1.00 91.94 351 ARG A CA 1
ATOM 2708 C C . ARG A 1 351 ? 16.241 7.251 -8.152 1.00 91.94 351 ARG A C 1
ATOM 2710 O O . ARG A 1 351 ? 16.101 8.260 -7.470 1.00 91.94 351 ARG A O 1
ATOM 2717 N N . ASP A 1 352 ? 15.215 6.557 -8.620 1.00 89.62 352 ASP A N 1
ATOM 2718 C CA . ASP A 1 352 ? 13.814 6.904 -8.413 1.00 89.62 352 ASP A CA 1
ATOM 2719 C C . ASP A 1 352 ? 13.450 7.121 -6.942 1.00 89.62 352 ASP A C 1
ATOM 2721 O O . ASP A 1 352 ? 12.668 8.016 -6.625 1.00 89.62 352 ASP A O 1
ATOM 2725 N N . TRP A 1 353 ? 14.098 6.385 -6.035 1.00 91.38 353 TRP A N 1
ATOM 2726 C CA . TRP A 1 353 ? 13.960 6.531 -4.586 1.00 91.38 353 TRP A CA 1
ATOM 2727 C C . TRP A 1 353 ? 14.227 7.957 -4.083 1.00 91.38 353 TRP A C 1
ATOM 2729 O O . TRP A 1 353 ? 13.704 8.342 -3.038 1.00 91.38 353 TRP A O 1
ATOM 2739 N N . MET A 1 354 ? 14.992 8.779 -4.815 1.00 92.94 354 MET A N 1
ATOM 2740 C CA . MET A 1 354 ? 15.265 10.170 -4.440 1.00 92.94 354 MET A CA 1
ATOM 2741 C C . MET A 1 354 ? 13.979 11.002 -4.330 1.00 92.94 354 MET A C 1
ATOM 2743 O O . MET A 1 354 ? 13.938 11.953 -3.548 1.00 92.94 354 MET A O 1
ATOM 2747 N N . ARG A 1 355 ? 12.904 10.627 -5.043 1.00 91.81 355 ARG A N 1
ATOM 2748 C CA . ARG A 1 355 ? 11.591 11.287 -4.931 1.00 91.81 355 ARG A CA 1
ATOM 2749 C C . ARG A 1 355 ? 10.923 11.069 -3.571 1.00 91.81 355 ARG A C 1
ATOM 2751 O O . ARG A 1 355 ? 10.103 11.887 -3.162 1.00 91.81 355 ARG A O 1
ATOM 2758 N N . LEU A 1 356 ? 11.297 10.008 -2.851 1.00 93.81 356 LEU A N 1
ATOM 2759 C CA . LEU A 1 356 ? 10.754 9.691 -1.530 1.00 93.81 356 LEU A CA 1
ATOM 2760 C C . LEU A 1 356 ? 11.306 10.608 -0.444 1.00 93.81 356 LEU A C 1
ATOM 2762 O O . LEU A 1 356 ? 10.579 10.941 0.485 1.00 93.81 356 LEU A O 1
ATOM 2766 N N . ALA A 1 357 ? 12.564 11.041 -0.552 1.00 92.94 357 ALA A N 1
ATOM 2767 C CA . ALA A 1 357 ? 13.223 11.848 0.474 1.00 92.94 357 ALA A CA 1
ATOM 2768 C C . ALA A 1 357 ? 12.409 13.096 0.896 1.00 92.94 357 ALA A C 1
ATOM 2770 O O . ALA A 1 357 ? 12.135 13.233 2.091 1.00 92.94 357 ALA A O 1
ATOM 2771 N N . PRO A 1 358 ? 11.936 13.974 -0.018 1.00 88.69 358 PRO A N 1
ATOM 2772 C CA . PRO A 1 358 ? 11.111 15.118 0.380 1.00 88.69 358 PRO A CA 1
ATOM 2773 C C . PRO A 1 358 ? 9.747 14.710 0.958 1.00 88.69 358 PRO A C 1
ATOM 2775 O O . PRO A 1 358 ? 9.245 15.377 1.863 1.00 88.69 358 PRO A O 1
ATOM 2778 N N . VAL A 1 359 ? 9.150 13.613 0.477 1.00 91.25 359 VAL A N 1
ATOM 2779 C CA . VAL A 1 359 ? 7.856 13.103 0.967 1.00 91.25 359 VAL A CA 1
ATOM 2780 C C . VAL A 1 359 ? 7.983 12.588 2.403 1.00 91.25 359 VAL A C 1
ATOM 2782 O O . VAL A 1 359 ? 7.174 12.938 3.263 1.00 91.25 359 VAL A O 1
ATOM 2785 N N . LEU A 1 360 ? 9.021 11.799 2.681 1.00 93.06 360 LEU A N 1
ATOM 2786 C CA . LEU A 1 360 ? 9.308 11.236 4.000 1.00 93.06 360 LEU A CA 1
ATOM 2787 C C . LEU A 1 360 ? 9.735 12.314 4.999 1.00 93.06 360 LEU A C 1
ATOM 2789 O O . LEU A 1 360 ? 9.265 12.302 6.139 1.00 93.06 360 LEU A O 1
ATOM 2793 N N . ALA A 1 361 ? 10.564 13.272 4.570 1.00 87.81 361 ALA A N 1
ATOM 2794 C CA . ALA A 1 361 ? 10.964 14.410 5.393 1.00 87.81 361 ALA A CA 1
ATOM 2795 C C . ALA A 1 361 ? 9.739 15.224 5.828 1.00 87.81 361 ALA A C 1
ATOM 2797 O O . ALA A 1 361 ? 9.519 15.413 7.024 1.00 87.81 361 ALA A O 1
ATOM 2798 N N . ARG A 1 362 ? 8.878 15.599 4.873 1.00 86.69 362 ARG A N 1
ATOM 2799 C CA . ARG A 1 362 ? 7.638 16.329 5.155 1.00 86.69 362 ARG A CA 1
ATOM 2800 C C . ARG A 1 362 ? 6.682 15.528 6.039 1.00 86.69 362 ARG A C 1
ATOM 2802 O O . ARG A 1 362 ? 6.118 16.074 6.979 1.00 86.69 362 ARG A O 1
ATOM 2809 N N . GLY A 1 363 ? 6.494 14.235 5.769 1.00 86.31 363 GLY A N 1
ATOM 2810 C CA . GLY A 1 363 ? 5.636 13.374 6.589 1.00 86.31 363 GLY A CA 1
ATOM 2811 C C . GLY A 1 363 ? 6.133 13.232 8.032 1.00 86.31 363 GLY A C 1
ATOM 2812 O O . GLY A 1 363 ? 5.327 13.177 8.963 1.00 86.31 363 GLY A O 1
ATOM 2813 N N . THR A 1 364 ? 7.451 13.233 8.225 1.00 85.81 364 THR A N 1
ATOM 2814 C CA . THR A 1 364 ? 8.083 13.192 9.549 1.00 85.81 364 THR A CA 1
ATOM 2815 C C . THR A 1 364 ? 7.949 14.535 10.271 1.00 85.81 364 THR A C 1
ATOM 2817 O O . THR A 1 364 ? 7.556 14.542 11.437 1.00 85.81 364 THR A O 1
ATOM 2820 N N . GLU A 1 365 ? 8.196 15.656 9.585 1.00 85.31 365 GLU A N 1
ATOM 2821 C CA . GLU A 1 365 ? 8.039 17.024 10.110 1.00 85.31 365 GLU A CA 1
ATOM 2822 C C . GLU A 1 365 ? 6.585 17.320 10.511 1.00 85.31 365 GLU A C 1
ATOM 2824 O O . GLU A 1 365 ? 6.316 17.806 11.607 1.00 85.31 365 GLU A O 1
ATOM 2829 N N . GLU A 1 366 ? 5.621 16.925 9.674 1.00 86.44 366 GLU A N 1
ATOM 2830 C CA . GLU A 1 366 ? 4.182 17.033 9.951 1.00 86.44 366 GLU A CA 1
ATOM 2831 C C . GLU A 1 366 ? 3.688 15.992 10.981 1.00 86.44 366 GLU A C 1
ATOM 2833 O O . GLU A 1 366 ? 2.484 15.866 11.206 1.00 86.44 366 GLU A O 1
ATOM 2838 N N . ARG A 1 367 ? 4.595 15.215 11.595 1.00 84.12 367 ARG A N 1
ATOM 2839 C CA . ARG A 1 367 ? 4.309 14.165 12.591 1.00 84.12 367 ARG A CA 1
ATOM 2840 C C . ARG A 1 367 ? 3.292 13.110 12.126 1.00 84.12 367 ARG A C 1
ATOM 2842 O O . ARG A 1 367 ? 2.660 12.447 12.946 1.00 84.12 367 ARG A O 1
ATOM 2849 N N . LYS A 1 368 ? 3.164 12.887 10.813 1.00 86.88 368 LYS A N 1
ATOM 2850 C CA . LYS A 1 368 ? 2.240 11.895 10.227 1.00 86.88 368 LYS A CA 1
ATOM 2851 C C . LYS A 1 368 ? 2.664 10.453 10.484 1.00 86.88 368 LYS A C 1
ATOM 2853 O O . LYS A 1 368 ? 1.803 9.574 10.491 1.00 86.88 368 LYS A O 1
ATOM 2858 N N . PHE A 1 369 ? 3.966 10.222 10.638 1.00 90.75 369 PHE A N 1
ATOM 2859 C CA . PHE A 1 369 ? 4.592 8.945 10.985 1.00 90.75 369 PHE A CA 1
ATOM 2860 C C . PHE A 1 369 ? 6.042 9.174 11.446 1.00 90.75 369 PHE A C 1
ATOM 2862 O O . PHE A 1 369 ? 6.572 10.284 11.329 1.00 90.75 369 PHE A O 1
ATOM 2869 N N . ARG A 1 370 ? 6.678 8.141 12.003 1.00 89.19 370 ARG A N 1
ATOM 2870 C CA . ARG A 1 370 ? 8.138 8.008 12.114 1.00 89.19 370 ARG A CA 1
ATOM 2871 C C . ARG A 1 370 ? 8.612 6.993 11.084 1.00 89.19 370 ARG A C 1
ATOM 2873 O O . ARG A 1 370 ? 7.987 5.945 10.939 1.00 89.19 370 ARG A O 1
ATOM 2880 N N . PHE A 1 371 ? 9.693 7.308 10.381 1.00 93.00 371 PHE A N 1
ATOM 2881 C CA . PHE A 1 371 ? 10.261 6.445 9.350 1.00 93.00 371 PHE A CA 1
ATOM 2882 C C . PHE A 1 371 ? 11.675 6.018 9.751 1.00 93.00 371 PHE A C 1
ATOM 2884 O O . PHE A 1 371 ? 12.569 6.857 9.874 1.00 93.00 371 PHE A O 1
ATOM 2891 N N . TYR A 1 372 ? 11.866 4.720 9.961 1.00 91.12 372 TYR A N 1
ATOM 2892 C CA . TYR A 1 372 ? 13.142 4.099 10.300 1.00 91.12 372 TYR A CA 1
ATOM 2893 C C . TYR A 1 372 ? 13.718 3.444 9.045 1.00 91.12 372 TYR A C 1
ATOM 2895 O O . TYR A 1 372 ? 13.017 2.688 8.376 1.00 91.12 372 TYR A O 1
ATOM 2903 N N . ALA A 1 373 ? 14.978 3.732 8.724 1.00 93.25 373 ALA A N 1
ATOM 2904 C CA . ALA A 1 373 ? 15.656 3.207 7.540 1.00 93.25 373 ALA A CA 1
ATOM 2905 C C . ALA A 1 373 ? 16.853 2.352 7.970 1.00 93.25 373 ALA A C 1
ATOM 2907 O O . ALA A 1 373 ? 17.921 2.874 8.295 1.00 93.25 373 ALA A O 1
ATOM 2908 N N . ILE A 1 374 ? 16.662 1.037 8.012 1.00 89.75 374 ILE A N 1
ATOM 2909 C CA . ILE A 1 374 ? 17.661 0.099 8.509 1.00 89.75 374 ILE A CA 1
ATOM 2910 C C . ILE A 1 374 ? 18.300 -0.651 7.355 1.00 89.75 374 ILE A C 1
ATOM 2912 O O . ILE A 1 374 ? 17.645 -1.307 6.545 1.00 89.75 374 ILE A O 1
ATOM 2916 N N . GLY A 1 375 ? 19.617 -0.562 7.330 1.00 88.62 375 GLY A N 1
ATOM 2917 C CA . GLY A 1 375 ? 20.456 -1.398 6.517 1.00 88.62 375 GLY A CA 1
ATOM 2918 C C . GLY A 1 375 ? 20.829 -2.668 7.269 1.00 88.62 375 GLY A C 1
ATOM 2919 O O . GLY A 1 375 ? 21.435 -2.579 8.337 1.00 88.62 375 GLY A O 1
ATOM 2920 N N . ALA A 1 376 ? 20.494 -3.829 6.717 1.00 82.44 376 ALA A N 1
ATOM 2921 C CA . ALA A 1 376 ? 20.942 -5.110 7.247 1.00 82.44 376 ALA A CA 1
ATOM 2922 C C . ALA A 1 376 ? 22.180 -5.602 6.490 1.00 82.44 376 ALA A C 1
ATOM 2924 O O . ALA A 1 376 ? 22.280 -5.402 5.283 1.00 82.44 376 ALA A O 1
ATOM 2925 N N . GLY A 1 377 ? 23.105 -6.257 7.190 1.00 77.06 377 GLY A N 1
ATOM 2926 C CA . GLY A 1 377 ? 24.270 -6.923 6.614 1.00 77.06 377 GLY A CA 1
ATOM 2927 C C . GLY A 1 377 ? 25.264 -5.990 5.915 1.00 77.06 377 GLY A C 1
ATOM 2928 O O . GLY A 1 377 ? 25.337 -4.789 6.177 1.00 77.06 377 GLY A O 1
ATOM 2929 N N . GLU A 1 378 ? 26.072 -6.560 5.021 1.00 78.00 378 GLU A N 1
ATOM 2930 C CA . GLU A 1 378 ? 27.023 -5.797 4.215 1.00 78.00 378 GLU A CA 1
ATOM 2931 C C . GLU A 1 378 ? 26.337 -4.973 3.124 1.00 78.00 378 GLU A C 1
ATOM 2933 O O . GLU A 1 378 ? 25.861 -5.497 2.123 1.00 78.00 378 GLU A O 1
ATOM 2938 N N . LEU A 1 379 ? 26.324 -3.655 3.323 1.00 81.06 379 LEU A N 1
ATOM 2939 C CA . LEU A 1 379 ? 25.760 -2.676 2.401 1.00 81.06 379 LEU A CA 1
ATOM 2940 C C . LEU A 1 379 ? 26.848 -1.866 1.713 1.00 81.06 379 LEU A C 1
ATOM 2942 O O . LEU A 1 379 ? 27.862 -1.506 2.319 1.00 81.06 379 LEU A O 1
ATOM 2946 N N . THR A 1 380 ? 26.587 -1.515 0.457 1.00 86.12 380 THR A N 1
ATOM 2947 C CA . THR A 1 380 ? 27.407 -0.561 -0.289 1.00 86.12 380 THR A CA 1
ATOM 2948 C C . THR A 1 380 ? 27.290 0.844 0.309 1.00 86.12 380 THR A C 1
ATOM 2950 O O . THR A 1 380 ? 26.310 1.184 0.979 1.00 86.12 380 THR A O 1
ATOM 2953 N N . ASN A 1 381 ? 28.280 1.700 0.036 1.00 88.12 381 ASN A N 1
ATOM 2954 C CA . ASN A 1 381 ? 28.224 3.107 0.448 1.00 88.12 381 ASN A CA 1
ATOM 2955 C C . ASN A 1 381 ? 27.006 3.826 -0.153 1.00 88.12 381 ASN A C 1
ATOM 2957 O O . ASN A 1 381 ? 26.345 4.584 0.550 1.00 88.12 381 ASN A O 1
ATOM 2961 N N . ASP A 1 382 ? 26.661 3.516 -1.404 1.00 88.50 382 ASP A N 1
ATOM 2962 C CA . ASP A 1 382 ? 25.491 4.083 -2.081 1.00 88.50 382 ASP A CA 1
ATOM 2963 C C . ASP A 1 382 ? 24.182 3.716 -1.367 1.00 88.50 382 ASP A C 1
ATOM 2965 O O . ASP A 1 382 ? 23.305 4.565 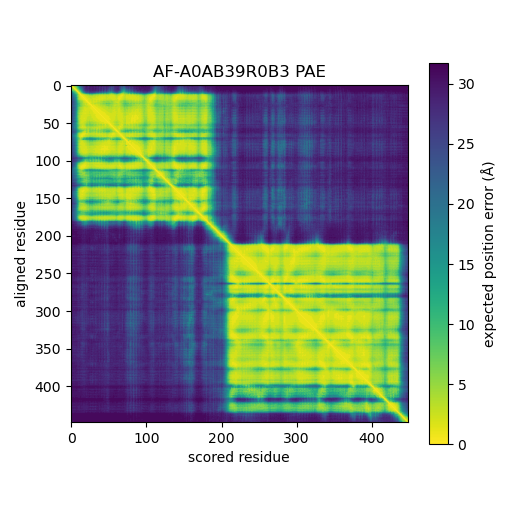-1.199 1.00 88.50 382 ASP A O 1
ATOM 2969 N N . ALA A 1 383 ? 24.057 2.472 -0.888 1.00 89.25 383 ALA A N 1
ATOM 2970 C CA . ALA A 1 383 ? 22.897 2.060 -0.104 1.00 89.25 383 ALA A CA 1
ATOM 2971 C C . ALA A 1 383 ? 22.834 2.810 1.236 1.00 89.25 383 ALA A C 1
ATOM 2973 O O . ALA A 1 383 ? 21.767 3.261 1.646 1.00 89.25 383 ALA A O 1
ATOM 2974 N N . MET A 1 384 ? 23.976 3.023 1.893 1.00 91.88 384 MET A N 1
ATOM 2975 C CA . MET A 1 384 ? 24.034 3.799 3.135 1.00 91.88 384 MET A CA 1
ATOM 2976 C C . MET A 1 384 ? 23.673 5.274 2.942 1.00 91.88 384 MET A C 1
ATOM 2978 O O . MET A 1 384 ? 22.963 5.845 3.772 1.00 91.88 384 MET A O 1
ATOM 2982 N N . ASP A 1 385 ? 24.130 5.897 1.859 1.00 93.12 385 ASP A N 1
ATOM 2983 C CA . ASP A 1 385 ? 23.800 7.290 1.553 1.00 93.12 385 ASP A CA 1
ATOM 2984 C C . ASP A 1 385 ? 22.316 7.458 1.207 1.00 93.12 385 ASP A C 1
ATOM 2986 O O . ASP A 1 385 ? 21.683 8.427 1.633 1.00 93.12 385 ASP A O 1
ATOM 2990 N N . MET A 1 386 ? 21.723 6.468 0.538 1.00 94.62 386 MET A N 1
ATOM 2991 C CA . MET A 1 386 ? 20.279 6.388 0.326 1.00 94.62 386 MET A CA 1
ATOM 2992 C C . MET A 1 386 ? 19.512 6.299 1.654 1.00 94.62 386 MET A C 1
ATOM 2994 O O . MET A 1 386 ? 18.626 7.119 1.890 1.00 94.62 386 MET A O 1
ATOM 2998 N N . LEU A 1 387 ? 19.887 5.402 2.575 1.00 94.75 387 LEU A N 1
ATOM 2999 C CA . LEU A 1 387 ? 19.229 5.291 3.888 1.00 94.75 387 LEU A CA 1
ATOM 3000 C C . LEU A 1 387 ? 19.309 6.591 4.700 1.00 94.75 387 LEU A C 1
ATOM 3002 O O . LEU A 1 387 ? 18.313 7.011 5.293 1.00 94.75 387 LEU A O 1
ATOM 3006 N N . ARG A 1 388 ? 20.463 7.269 4.683 1.00 94.81 388 ARG A N 1
ATOM 3007 C CA . ARG A 1 388 ? 20.642 8.589 5.316 1.00 94.81 388 ARG A CA 1
ATOM 3008 C C . ARG A 1 388 ? 19.764 9.658 4.678 1.00 94.81 388 ARG A C 1
ATOM 3010 O O . ARG A 1 388 ? 19.259 10.523 5.385 1.00 94.81 388 ARG A O 1
ATOM 3017 N N . SER A 1 389 ? 19.579 9.608 3.362 1.00 94.50 389 SER A N 1
ATOM 3018 C CA . SER A 1 389 ? 18.707 10.542 2.653 1.00 94.50 389 SER A CA 1
ATOM 3019 C C . SER A 1 389 ? 17.224 10.284 2.930 1.00 94.50 389 SER A C 1
ATOM 3021 O O . SER A 1 389 ? 16.454 11.240 2.984 1.00 94.50 389 SER A O 1
ATOM 3023 N N . LEU A 1 390 ? 16.812 9.022 3.081 1.00 95.19 390 LEU A N 1
ATOM 3024 C CA . LEU A 1 390 ? 15.422 8.655 3.367 1.00 95.19 390 LEU A CA 1
ATOM 3025 C C . LEU A 1 390 ? 15.044 8.916 4.832 1.00 95.19 390 LEU A C 1
ATOM 3027 O O . LEU A 1 390 ? 13.927 9.352 5.105 1.00 95.19 390 LEU A O 1
ATOM 3031 N N . SER A 1 391 ? 15.965 8.676 5.772 1.00 94.12 391 SER A N 1
ATOM 3032 C CA . SER A 1 391 ? 15.772 8.961 7.198 1.00 94.12 391 SER A CA 1
ATOM 3033 C C . SER A 1 391 ? 17.036 9.549 7.832 1.00 94.12 391 SER A C 1
ATOM 3035 O O . SER A 1 391 ? 17.835 8.813 8.409 1.00 94.12 391 SER A O 1
ATOM 3037 N N . PRO A 1 392 ? 17.240 10.878 7.793 1.00 90.69 392 PRO A N 1
ATOM 3038 C CA . PRO A 1 392 ? 18.454 11.508 8.331 1.00 90.69 392 PRO A CA 1
ATOM 3039 C C . PRO A 1 392 ? 18.693 11.225 9.819 1.00 90.69 392 PRO A C 1
ATOM 3041 O O . PRO A 1 392 ? 19.834 11.085 10.267 1.00 90.69 392 PRO A O 1
ATOM 3044 N N . VAL A 1 393 ? 17.608 11.105 10.587 1.00 86.56 393 VAL A N 1
ATOM 3045 C CA . VAL A 1 393 ? 17.652 10.902 12.037 1.00 86.56 393 VAL A CA 1
ATOM 3046 C C . VAL A 1 393 ? 17.634 9.422 12.402 1.00 86.56 393 VAL A C 1
ATOM 3048 O O . VAL A 1 393 ? 18.455 9.002 13.213 1.00 86.56 393 VAL A O 1
ATOM 3051 N N . TYR A 1 394 ? 16.757 8.619 11.801 1.00 88.00 394 TYR A N 1
ATOM 3052 C CA . TYR A 1 394 ? 16.503 7.240 12.223 1.00 88.00 394 TYR A CA 1
ATOM 3053 C C . TYR A 1 394 ? 17.025 6.219 11.200 1.00 88.00 394 TYR A C 1
ATOM 3055 O O . TYR A 1 394 ? 16.310 5.297 10.803 1.00 88.00 394 TYR A O 1
ATOM 3063 N N . ASN A 1 395 ? 18.279 6.393 10.767 1.00 91.00 395 ASN A N 1
ATOM 3064 C CA . ASN A 1 395 ? 19.008 5.417 9.953 1.00 91.00 395 ASN A CA 1
ATOM 3065 C C . ASN A 1 395 ? 20.108 4.710 10.748 1.00 91.00 395 ASN A C 1
ATOM 3067 O O . ASN A 1 395 ? 20.780 5.332 11.575 1.00 91.00 395 ASN A O 1
ATOM 3071 N N . ALA A 1 396 ? 20.315 3.428 10.457 1.00 85.62 396 ALA A N 1
ATOM 3072 C CA . ALA A 1 396 ? 21.423 2.644 10.991 1.00 85.62 396 ALA A CA 1
ATOM 3073 C C . ALA A 1 396 ? 21.838 1.541 10.006 1.00 85.62 396 ALA A C 1
ATOM 3075 O O . ALA A 1 396 ? 21.011 1.053 9.236 1.00 85.62 396 ALA A O 1
ATOM 3076 N N . LYS A 1 397 ? 23.115 1.146 10.060 1.00 84.56 397 LYS A N 1
ATOM 3077 C CA . LYS A 1 397 ? 23.601 -0.136 9.531 1.00 84.56 397 LYS A CA 1
ATOM 3078 C C . LYS A 1 397 ? 23.739 -1.067 10.716 1.00 84.56 397 LYS A C 1
ATOM 3080 O O . LYS A 1 397 ? 24.329 -0.661 11.714 1.00 84.56 397 LYS A O 1
ATOM 3085 N N . LEU A 1 398 ? 23.239 -2.282 10.592 1.00 75.94 398 LEU A N 1
ATOM 3086 C CA . LEU A 1 398 ? 23.413 -3.295 11.614 1.00 75.94 398 LEU A CA 1
ATOM 3087 C C . LEU A 1 398 ? 24.187 -4.483 11.041 1.00 75.94 398 LEU A C 1
ATOM 3089 O O . LEU A 1 398 ? 23.969 -4.879 9.895 1.00 75.94 398 LEU A O 1
ATOM 3093 N N . ASP A 1 399 ? 25.110 -5.020 11.836 1.00 66.69 399 ASP A N 1
ATOM 3094 C CA . ASP A 1 399 ? 25.921 -6.172 11.449 1.00 66.69 399 ASP A CA 1
ATOM 3095 C C . ASP A 1 399 ? 25.030 -7.428 11.423 1.00 66.69 399 ASP A C 1
ATOM 3097 O O . ASP A 1 399 ? 24.391 -7.777 12.416 1.00 66.69 399 ASP A O 1
ATOM 3101 N N . GLY A 1 400 ? 24.962 -8.102 10.272 1.00 61.62 400 GLY A N 1
ATOM 3102 C CA . GLY A 1 400 ? 24.026 -9.210 10.045 1.00 61.62 400 GLY A CA 1
ATOM 3103 C C . GLY A 1 400 ? 22.569 -8.749 9.909 1.00 61.62 400 GLY A C 1
ATOM 3104 O O . GLY A 1 400 ? 22.298 -7.618 9.509 1.00 61.62 400 GLY A O 1
ATOM 3105 N N . PHE A 1 401 ? 21.609 -9.618 10.240 1.00 61.53 401 PHE A N 1
ATOM 3106 C CA . PHE A 1 401 ? 20.177 -9.293 10.216 1.00 61.53 401 PHE A CA 1
ATOM 3107 C C . PHE A 1 401 ? 19.574 -9.229 11.643 1.00 61.53 401 PHE A C 1
ATOM 3109 O O . PHE A 1 401 ? 18.725 -10.055 11.988 1.00 61.53 401 PHE A O 1
ATOM 3116 N N . PRO A 1 402 ? 19.991 -8.278 12.512 1.00 62.00 402 PRO A N 1
ATOM 3117 C CA . PRO A 1 402 ? 19.553 -8.174 13.909 1.00 62.00 402 PRO A CA 1
ATOM 3118 C C . PRO A 1 402 ? 18.183 -7.495 14.000 1.00 62.00 402 PRO A C 1
ATOM 3120 O O . PRO A 1 402 ? 17.967 -6.464 14.642 1.00 62.00 402 PRO A O 1
ATOM 3123 N N . ILE A 1 403 ? 17.216 -8.064 13.283 1.00 62.41 403 ILE A N 1
ATOM 3124 C CA . ILE A 1 403 ? 15.855 -7.551 13.283 1.00 62.41 403 ILE A CA 1
ATOM 3125 C C . ILE A 1 403 ? 15.190 -7.778 14.643 1.00 62.41 403 ILE A C 1
ATOM 3127 O O . ILE A 1 403 ? 14.301 -7.022 14.997 1.00 62.41 403 ILE A O 1
ATOM 3131 N N . ARG A 1 404 ? 15.678 -8.707 15.480 1.00 65.06 404 ARG A N 1
ATOM 3132 C CA . ARG A 1 404 ? 15.268 -8.804 16.894 1.00 65.06 404 ARG A CA 1
ATOM 3133 C C . ARG A 1 404 ? 15.521 -7.501 17.645 1.00 65.06 404 ARG A C 1
ATOM 3135 O O . ARG A 1 404 ? 14.658 -7.030 18.380 1.00 65.06 404 ARG A O 1
ATOM 3142 N N . GLU A 1 405 ? 16.686 -6.910 17.455 1.00 64.94 405 GLU A N 1
ATOM 3143 C CA . GLU A 1 405 ? 17.127 -5.703 18.131 1.00 64.94 405 GLU A CA 1
ATOM 3144 C C . GLU A 1 405 ? 16.318 -4.499 17.638 1.00 64.94 405 GLU A C 1
ATOM 3146 O O . GLU A 1 405 ? 15.810 -3.721 18.444 1.00 64.94 405 GLU A O 1
ATOM 3151 N N . VAL A 1 406 ? 16.078 -4.410 16.328 1.00 66.12 406 VAL A N 1
ATOM 3152 C CA . VAL A 1 406 ? 15.208 -3.381 15.735 1.00 66.12 406 VAL A CA 1
ATOM 3153 C C . VAL A 1 406 ? 13.768 -3.503 16.232 1.00 66.12 406 VAL A C 1
ATOM 3155 O O . VAL A 1 406 ? 13.140 -2.516 16.612 1.00 66.12 406 VAL A O 1
ATOM 3158 N N . LEU A 1 407 ? 13.235 -4.720 16.255 1.00 67.12 407 LEU A N 1
ATOM 3159 C CA . LEU A 1 407 ? 11.862 -4.988 16.655 1.00 67.12 407 LEU A CA 1
ATOM 3160 C C . LEU A 1 407 ? 11.659 -4.783 18.166 1.00 67.12 407 LEU A C 1
ATOM 3162 O O . LEU A 1 407 ? 10.659 -4.201 18.580 1.00 67.12 407 LEU A O 1
ATOM 3166 N N . SER A 1 408 ? 12.639 -5.153 18.994 1.00 66.38 408 SER A N 1
ATOM 3167 C CA . SER A 1 408 ? 12.627 -4.858 20.435 1.00 66.38 408 SER A CA 1
ATOM 3168 C C . SER A 1 408 ? 12.750 -3.361 20.730 1.00 66.38 408 SER A C 1
ATOM 3170 O O . SER A 1 408 ? 12.064 -2.861 21.620 1.00 66.38 408 SER A O 1
ATOM 3172 N N . MET A 1 409 ? 13.544 -2.614 19.956 1.00 67.06 409 MET A N 1
ATOM 3173 C CA . MET A 1 409 ? 13.589 -1.153 20.033 1.00 67.06 409 MET A CA 1
ATOM 3174 C C . MET A 1 409 ? 12.216 -0.546 19.739 1.00 67.06 409 MET A C 1
ATOM 3176 O O . MET A 1 409 ? 11.776 0.351 20.458 1.00 67.06 409 MET A O 1
ATOM 3180 N N . ILE A 1 410 ? 11.523 -1.041 18.712 1.00 66.50 410 ILE A N 1
ATOM 3181 C CA . ILE A 1 410 ? 10.168 -0.590 18.393 1.00 66.50 410 ILE A CA 1
ATOM 3182 C C . ILE A 1 410 ? 9.226 -0.884 19.561 1.00 66.50 410 ILE A C 1
ATOM 3184 O O . ILE A 1 410 ? 8.500 0.009 19.983 1.00 66.50 410 ILE A O 1
ATOM 3188 N N . THR A 1 411 ? 9.303 -2.072 20.159 1.00 64.06 411 THR A N 1
ATOM 3189 C CA . THR A 1 411 ? 8.547 -2.424 21.369 1.00 64.06 411 THR A CA 1
ATOM 3190 C C . THR A 1 411 ? 8.842 -1.473 22.542 1.00 64.06 411 THR A C 1
ATOM 3192 O O . THR A 1 411 ? 7.914 -0.994 23.189 1.00 64.06 411 THR A O 1
ATOM 3195 N N . VAL A 1 412 ? 10.103 -1.104 22.792 1.00 61.50 412 VAL A N 1
ATOM 3196 C CA . VAL A 1 412 ? 10.464 -0.097 23.815 1.00 61.50 412 VAL A CA 1
ATOM 3197 C C . VAL A 1 412 ? 9.895 1.288 23.473 1.00 61.50 412 VAL A C 1
ATOM 3199 O O . VAL A 1 412 ? 9.420 1.996 24.359 1.00 61.50 412 VAL A O 1
ATOM 3202 N N . SER A 1 413 ? 9.893 1.647 22.189 1.00 60.53 413 SER A N 1
ATOM 3203 C CA . SER A 1 413 ? 9.277 2.860 21.634 1.00 60.53 413 SER A CA 1
ATOM 3204 C C . SER A 1 413 ? 7.745 2.872 21.802 1.00 60.53 413 SER A C 1
ATOM 3206 O O . SER A 1 413 ? 7.162 3.935 22.013 1.00 60.53 413 SER A O 1
ATOM 3208 N N . VAL A 1 414 ? 7.090 1.702 21.800 1.00 61.12 414 VAL A N 1
ATOM 3209 C CA . VAL A 1 414 ? 5.663 1.548 22.147 1.00 61.12 414 VAL A CA 1
ATOM 3210 C C . VAL A 1 414 ? 5.431 1.748 23.647 1.00 61.12 414 VAL A C 1
ATOM 3212 O O . VAL A 1 414 ? 4.485 2.429 24.034 1.00 61.12 414 VAL A O 1
ATOM 3215 N N . ARG A 1 415 ? 6.303 1.181 24.494 1.00 57.31 415 ARG A N 1
ATOM 3216 C CA . ARG A 1 415 ? 6.170 1.204 25.963 1.00 57.31 415 ARG A CA 1
ATOM 3217 C C . ARG A 1 415 ? 6.439 2.558 26.603 1.00 57.31 415 ARG A C 1
ATOM 3219 O O . ARG A 1 415 ? 6.016 2.778 27.734 1.00 57.31 415 ARG A O 1
ATOM 3226 N N . SER A 1 416 ? 7.181 3.453 25.949 1.00 54.53 416 SER A N 1
ATOM 3227 C CA . SER A 1 416 ? 7.366 4.803 26.475 1.00 54.53 416 SER A CA 1
ATOM 3228 C C . SER A 1 416 ? 6.030 5.551 26.424 1.00 54.53 416 SER A C 1
ATOM 3230 O O . SER A 1 416 ? 5.714 6.207 25.433 1.00 54.53 416 SER A O 1
ATOM 3232 N N . GLU A 1 417 ? 5.237 5.425 27.491 1.00 47.25 417 GLU A N 1
ATOM 3233 C CA . GLU A 1 417 ? 3.998 6.158 27.733 1.00 47.25 417 GLU A CA 1
ATOM 3234 C C . GLU A 1 417 ? 4.279 7.663 27.687 1.00 47.25 417 GLU A C 1
ATOM 3236 O O . GLU A 1 417 ? 4.624 8.285 28.688 1.00 47.25 417 GLU A O 1
ATOM 3241 N N . ASN A 1 418 ? 4.150 8.278 26.512 1.00 42.59 418 ASN A N 1
ATOM 3242 C CA . ASN A 1 418 ? 3.861 9.697 26.426 1.00 42.59 418 ASN A CA 1
ATOM 3243 C C . ASN A 1 418 ? 3.251 10.072 25.077 1.00 42.59 418 ASN A C 1
ATOM 3245 O O . ASN A 1 418 ? 3.879 10.013 24.024 1.00 42.59 418 ASN A O 1
ATOM 3249 N N . ARG A 1 419 ? 2.007 10.525 25.217 1.00 49.09 419 ARG A N 1
ATOM 3250 C CA . ARG A 1 419 ? 1.078 11.301 24.382 1.00 49.09 419 ARG A CA 1
ATOM 3251 C C . ARG A 1 419 ? 1.620 12.174 23.242 1.00 49.09 419 ARG A C 1
ATOM 3253 O O . ARG A 1 419 ? 0.817 12.577 22.425 1.00 49.09 419 ARG A O 1
ATOM 3260 N N . ASP A 1 420 ? 2.908 12.463 23.201 1.00 47.03 420 ASP A N 1
ATOM 3261 C CA . ASP A 1 420 ? 3.643 13.210 22.174 1.00 47.03 420 ASP A CA 1
ATOM 3262 C C . ASP A 1 420 ? 5.120 13.199 22.615 1.00 47.03 420 ASP A C 1
ATOM 3264 O O . ASP A 1 420 ? 5.747 14.246 22.757 1.00 47.03 420 ASP A O 1
ATOM 3268 N N . ALA A 1 421 ? 5.664 12.030 22.992 1.00 50.84 421 ALA A N 1
ATOM 3269 C CA . ALA A 1 421 ? 7.043 11.956 23.471 1.00 50.84 421 ALA A CA 1
ATOM 3270 C C . ALA A 1 421 ? 7.985 12.602 22.442 1.00 50.84 421 ALA A C 1
ATOM 3272 O O . ALA A 1 421 ? 7.926 12.286 21.246 1.00 50.84 421 ALA A O 1
ATOM 3273 N N . ASP A 1 422 ? 8.784 13.543 22.949 1.00 58.62 422 ASP A N 1
ATOM 3274 C CA . ASP A 1 422 ? 9.625 14.429 22.155 1.00 58.62 422 ASP A CA 1
ATOM 3275 C C . ASP A 1 422 ? 10.589 13.612 21.292 1.00 58.62 422 ASP A C 1
ATOM 3277 O O . ASP A 1 422 ? 11.035 12.528 21.695 1.00 58.62 422 ASP A O 1
ATOM 3281 N N . ASP A 1 423 ? 10.903 14.115 20.101 1.00 67.69 423 ASP A N 1
ATOM 3282 C CA . ASP A 1 423 ? 11.762 13.410 19.150 1.00 67.69 423 ASP A CA 1
ATOM 3283 C C . ASP A 1 423 ? 13.143 13.112 19.780 1.00 67.69 423 ASP A C 1
ATOM 3285 O O . ASP A 1 423 ? 13.714 12.055 19.508 1.00 67.69 423 ASP A O 1
ATOM 3289 N N . GLU A 1 424 ? 13.589 13.923 20.754 1.00 69.81 424 GLU A N 1
ATOM 3290 C CA . GLU A 1 424 ? 14.778 13.687 21.592 1.00 69.81 424 GLU A CA 1
ATOM 3291 C C . GLU A 1 424 ? 14.756 12.354 22.367 1.00 69.81 424 GLU A C 1
ATOM 3293 O O . GLU A 1 424 ? 15.779 11.673 22.485 1.00 69.81 424 GLU A O 1
ATOM 3298 N N . VAL A 1 425 ? 13.601 11.946 22.908 1.00 67.81 425 VAL A N 1
ATOM 3299 C CA . VAL A 1 425 ? 13.482 10.689 23.670 1.00 67.81 425 VAL A CA 1
ATOM 3300 C C . VAL A 1 425 ? 13.659 9.497 22.735 1.00 67.81 425 VAL A C 1
ATOM 3302 O O . VAL A 1 425 ? 14.395 8.561 23.059 1.00 67.81 425 VAL A O 1
ATOM 3305 N N . PHE A 1 426 ? 13.030 9.550 21.560 1.00 70.56 426 PHE A N 1
ATOM 3306 C CA . PHE A 1 426 ? 13.151 8.501 20.550 1.00 70.56 426 PHE A CA 1
ATOM 3307 C C . PHE A 1 426 ? 14.541 8.470 19.924 1.00 70.56 426 PHE A C 1
ATOM 3309 O O . PHE A 1 426 ? 15.077 7.388 19.697 1.00 70.56 426 PHE A O 1
ATOM 3316 N N . GLU A 1 427 ? 15.160 9.626 19.692 1.00 73.44 427 GLU A N 1
ATOM 3317 C CA . GLU A 1 427 ? 16.550 9.704 19.246 1.00 73.44 427 GLU A CA 1
ATOM 3318 C C . GLU A 1 427 ? 17.502 9.066 20.254 1.00 73.44 427 GLU A C 1
ATOM 3320 O O . GLU A 1 427 ? 18.390 8.315 19.857 1.00 73.44 427 GLU A O 1
ATOM 3325 N N . ARG A 1 428 ? 17.291 9.280 21.557 1.00 74.19 428 ARG A N 1
ATOM 3326 C CA . ARG A 1 428 ? 18.090 8.629 22.600 1.00 74.19 428 ARG A CA 1
ATOM 3327 C C . ARG A 1 428 ? 17.915 7.113 22.594 1.00 74.19 428 ARG A C 1
ATOM 3329 O O . ARG A 1 428 ? 18.918 6.411 22.677 1.00 74.19 428 ARG A O 1
ATOM 3336 N N . ILE A 1 429 ? 16.682 6.614 22.460 1.00 72.00 429 ILE A N 1
ATOM 3337 C CA . ILE A 1 429 ? 16.405 5.172 22.323 1.00 72.00 429 ILE A CA 1
ATOM 3338 C C . ILE A 1 429 ? 17.092 4.598 21.073 1.00 72.00 429 ILE A C 1
ATOM 3340 O O . ILE A 1 429 ? 17.636 3.499 21.125 1.00 72.00 429 ILE 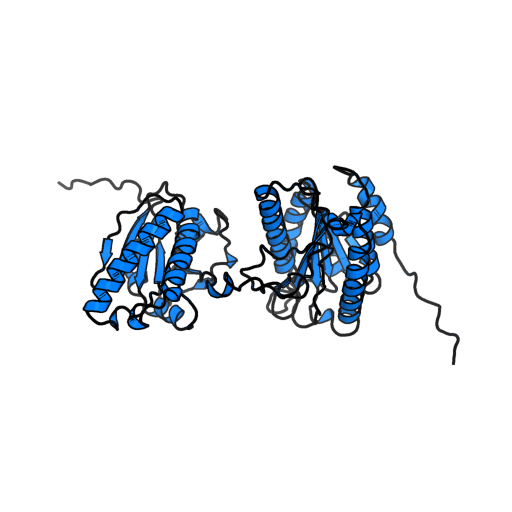A O 1
ATOM 3344 N N . PHE A 1 430 ? 17.107 5.348 19.968 1.00 74.00 430 PHE A N 1
ATOM 3345 C CA . PHE A 1 430 ? 17.688 4.916 18.695 1.00 74.00 430 PHE A CA 1
ATOM 3346 C C . PHE A 1 430 ? 19.223 5.053 18.638 1.00 74.00 430 PHE A C 1
ATOM 3348 O O . PHE A 1 430 ? 19.896 4.323 17.913 1.00 74.00 430 PHE A O 1
ATOM 3355 N N . SER A 1 431 ? 19.802 5.984 19.399 1.00 74.69 431 SER A N 1
ATOM 3356 C CA . SER A 1 431 ? 21.224 6.349 19.337 1.00 74.69 431 SER A CA 1
ATOM 3357 C C . SER A 1 431 ? 22.225 5.184 19.427 1.00 74.69 431 SER A C 1
ATOM 3359 O O . SER A 1 431 ? 23.191 5.223 18.658 1.00 74.69 431 SER A O 1
ATOM 3361 N N . PRO A 1 432 ? 22.018 4.119 20.238 1.00 72.50 432 PRO A N 1
ATOM 3362 C CA . PRO A 1 432 ? 22.972 3.011 20.319 1.00 72.50 432 PRO A CA 1
ATOM 3363 C C . PRO A 1 432 ? 23.184 2.292 18.979 1.00 72.50 432 PRO A C 1
ATOM 3365 O O . PRO A 1 432 ? 24.286 1.818 18.700 1.00 72.50 432 PRO A O 1
ATOM 3368 N N . PHE A 1 433 ? 22.165 2.271 18.115 1.00 69.94 433 PHE A N 1
ATOM 3369 C CA . PHE A 1 433 ? 22.199 1.597 16.814 1.00 69.94 433 PHE A CA 1
ATOM 3370 C C . PHE A 1 433 ? 23.018 2.343 15.762 1.00 69.94 433 PHE A C 1
ATOM 3372 O O . PHE A 1 433 ? 23.519 1.736 14.823 1.00 69.94 433 PHE A O 1
ATOM 3379 N N . LYS A 1 434 ? 23.231 3.653 15.935 1.00 69.56 434 LYS A N 1
ATOM 3380 C CA . LYS A 1 434 ? 24.171 4.408 15.090 1.00 69.56 434 LYS A CA 1
ATOM 3381 C C . LYS A 1 434 ? 25.628 4.083 15.408 1.00 69.56 434 LYS A C 1
ATOM 3383 O O . LYS A 1 434 ? 26.507 4.320 14.583 1.00 69.56 434 LYS A O 1
ATOM 3388 N N . THR A 1 435 ? 25.882 3.604 16.625 1.00 62.41 435 THR A N 1
ATOM 3389 C CA . THR A 1 435 ? 27.224 3.397 17.180 1.00 62.41 435 THR A CA 1
ATOM 3390 C C . THR A 1 435 ? 27.643 1.937 17.272 1.00 62.41 435 THR A C 1
ATOM 3392 O O . THR A 1 435 ? 28.812 1.691 17.560 1.00 62.41 435 THR A O 1
ATOM 3395 N N . GLN A 1 436 ? 26.739 0.979 17.033 1.00 55.62 436 GLN A N 1
ATOM 3396 C CA . GLN A 1 436 ? 27.086 -0.440 16.977 1.00 55.62 436 GLN A CA 1
ATOM 3397 C C . GLN A 1 436 ? 28.086 -0.684 15.835 1.00 55.62 436 GLN A C 1
ATOM 3399 O O . GLN A 1 436 ? 27.734 -0.804 14.668 1.00 55.62 436 GLN A O 1
ATOM 3404 N N . LYS A 1 437 ? 29.364 -0.718 16.210 1.00 41.09 437 LYS A N 1
ATOM 3405 C CA . LYS A 1 437 ? 30.475 -1.312 15.475 1.00 41.09 437 LYS A CA 1
ATOM 3406 C C . LYS A 1 437 ? 30.943 -2.500 16.305 1.00 41.09 437 LYS A C 1
ATOM 3408 O O . LYS A 1 437 ? 31.348 -2.272 17.439 1.00 41.09 437 LYS A O 1
ATOM 3413 N N . HIS A 1 438 ? 30.922 -3.700 15.720 1.00 41.34 438 HIS A N 1
ATOM 3414 C CA . HIS A 1 438 ? 31.601 -4.907 16.210 1.00 41.34 438 HIS A CA 1
ATOM 3415 C C . HIS A 1 438 ? 31.349 -5.267 17.682 1.00 41.34 438 HIS A C 1
ATOM 3417 O O . HIS A 1 438 ? 32.026 -4.787 18.589 1.00 41.34 438 HIS A O 1
ATOM 3423 N N . ALA A 1 439 ? 30.438 -6.212 17.904 1.00 29.22 439 ALA A N 1
ATOM 3424 C CA . ALA A 1 439 ? 30.333 -6.907 19.183 1.00 29.22 439 ALA A CA 1
ATOM 3425 C C . ALA A 1 439 ? 30.227 -8.431 19.036 1.00 29.22 439 ALA A C 1
ATOM 3427 O O . ALA A 1 439 ? 29.699 -9.052 19.938 1.00 29.22 439 ALA A O 1
ATOM 3428 N N . TRP A 1 440 ? 30.691 -9.036 17.933 1.00 31.39 440 TRP A N 1
ATOM 3429 C CA . TRP A 1 440 ? 30.733 -10.502 17.790 1.00 31.39 440 TRP A CA 1
ATOM 3430 C C . TRP A 1 440 ? 31.861 -10.933 16.834 1.00 31.39 440 TRP A C 1
ATOM 3432 O O . TRP A 1 440 ? 31.616 -11.395 15.725 1.00 31.39 440 TRP A O 1
ATOM 3442 N N . SER A 1 441 ? 33.115 -10.751 17.245 1.00 32.25 441 SER A N 1
ATOM 3443 C CA . SER A 1 441 ? 34.211 -11.619 16.798 1.00 32.25 441 SER A CA 1
ATOM 3444 C C . SER A 1 441 ? 35.049 -11.972 18.017 1.00 32.25 441 SER A C 1
ATOM 3446 O O . SER A 1 441 ? 35.338 -11.085 18.816 1.00 32.25 441 SER A O 1
ATOM 3448 N N . ASP A 1 442 ? 35.429 -13.241 18.107 1.00 32.59 442 ASP A N 1
ATOM 3449 C CA . ASP A 1 442 ? 36.190 -13.890 19.182 1.00 32.59 442 ASP A CA 1
ATOM 3450 C C . ASP A 1 442 ? 35.322 -14.495 20.291 1.00 32.59 442 ASP A C 1
ATOM 3452 O O . ASP A 1 442 ? 35.337 -14.031 21.420 1.00 32.59 442 ASP A O 1
ATOM 3456 N N . ASP A 1 443 ? 34.585 -15.557 19.954 1.00 32.88 443 ASP A N 1
ATOM 3457 C CA . ASP A 1 443 ? 34.306 -16.672 20.874 1.00 32.88 443 ASP A CA 1
ATOM 3458 C C . ASP A 1 443 ? 33.841 -17.899 20.064 1.00 32.88 443 ASP A C 1
ATOM 3460 O O . ASP A 1 443 ? 32.684 -18.286 20.122 1.00 32.88 443 ASP A O 1
ATOM 3464 N N . GLU A 1 444 ? 34.726 -18.471 19.232 1.00 33.16 444 GLU A N 1
ATOM 3465 C CA . GLU A 1 444 ? 34.683 -19.900 18.833 1.00 33.16 444 GLU A CA 1
ATOM 3466 C C . GLU A 1 444 ? 35.936 -20.311 18.027 1.00 33.16 444 GLU A C 1
ATOM 3468 O O . GLU A 1 444 ? 35.883 -20.886 16.943 1.00 33.16 444 GLU A O 1
ATOM 3473 N N . ALA A 1 445 ? 37.114 -20.020 18.582 1.00 31.41 445 ALA A N 1
ATOM 3474 C CA . ALA A 1 445 ? 38.370 -20.648 18.169 1.00 31.41 445 ALA A CA 1
ATOM 3475 C C . ALA A 1 445 ? 39.036 -21.305 19.383 1.00 31.41 445 ALA A C 1
ATOM 3477 O O . ALA A 1 445 ? 40.186 -21.033 19.695 1.00 31.41 445 ALA A O 1
ATOM 3478 N N . ASP A 1 446 ? 38.272 -22.134 20.094 1.00 36.19 446 ASP A N 1
ATOM 3479 C CA . ASP A 1 446 ? 38.801 -23.088 21.068 1.00 36.19 446 ASP A CA 1
ATOM 3480 C C . ASP A 1 446 ? 37.793 -24.234 21.246 1.00 36.19 446 ASP A C 1
ATOM 3482 O O . ASP A 1 446 ? 37.094 -24.333 22.254 1.00 36.19 446 ASP A O 1
ATOM 3486 N N . GLN A 1 447 ? 37.677 -25.081 20.215 1.00 33.56 447 GLN A N 1
ATOM 3487 C CA . GLN A 1 447 ? 37.403 -26.515 20.358 1.00 33.56 447 GLN A CA 1
ATOM 3488 C C . GLN A 1 447 ? 37.474 -27.252 19.006 1.00 33.56 447 GLN A C 1
ATOM 3490 O O . GLN A 1 447 ? 36.511 -27.289 18.249 1.00 33.56 447 GLN A O 1
ATOM 3495 N N . ILE A 1 448 ? 38.617 -27.937 18.848 1.00 30.69 448 ILE A N 1
ATOM 3496 C CA . ILE A 1 448 ? 38.910 -29.127 18.018 1.00 30.69 448 ILE A CA 1
ATOM 3497 C C . ILE A 1 448 ? 39.250 -28.891 16.544 1.00 30.69 448 ILE A C 1
ATOM 3499 O O . ILE A 1 448 ? 38.350 -28.601 15.730 1.00 30.69 448 ILE A O 1
#

Radius of gyration: 26.53 Å; Cα contacts (8 Å, |Δi|>4): 749; chains: 1; bounding box: 75×64×76 Å

Sequence (448 aa):
MSRETSAGSETGRVHCAVYIHGFEGRSHHHRAVSVRRLAGLLAAAVSAAGLAQPDWSLDKEGGGATGVFAGEADLAGVVHRLVTELDLQLTDHLHEGHDHESELRALVLMYMGSADLWSRLRTARDIWQIFHTGETTLVQVISADVHRQAVLAELGGLRPWQFEAVRFPGWAEEVYVHIPPSHAQRSMPIPALRDVPELPAEFAEVPSQTAQRLPLLLCLDTSETMAGQPIQQLNDALRTWAVALAEDPQVSDAVDLAIVTFGGRGVSVWQGPYLLPPTADANAFVPAYRFEPPQLGAFGHAPLTDAVETSLHILESYKHRLRNSGLIYYRPQILLVTHSVPTDREGEVTRDWMRLAPVLARGTEERKFRFYAIGAGELTNDAMDMLRSLSPVYNAKLDGFPIREVLSMITVSVRSENRDADDEVFERIFSPFKTQKHAWSDDEADQI

Nearest PDB structures (foldseek):
  4usw-assembly1_A  TM=6.107E-01  e=6.043E-03  Homo sapiens
  8hbe-assembly1_A  TM=5.610E-01  e=2.461E-02  Homo sapiens
  1cju-assembly1_A  TM=5.440E-01  e=2.933E-02  Canis lupus familiaris
  6r4p-assembly1_A  TM=5.317E-01  e=3.110E-02  Bos taurus
  8sl4-assembly1_B  TM=5.507E-01  e=1.126E-01  Homo sapiens

pLDDT: mean 74.3, std 17.98, range [27.58, 96.06]

Solvent-accessible surface area (backbone atoms only — not comparable to full-atom values): 24896 Å² total; per-residue (Å²): 135,86,77,85,76,78,88,70,75,75,76,59,38,40,38,38,37,38,34,44,65,70,40,88,79,46,53,76,68,50,40,57,52,49,44,55,48,50,55,51,43,49,54,50,11,33,54,74,41,70,47,83,84,47,74,66,47,72,37,82,87,80,28,29,38,36,30,51,42,58,51,86,52,60,54,26,42,58,67,41,38,29,48,55,36,36,45,50,49,43,43,53,57,56,71,71,70,59,59,81,87,68,59,64,30,38,44,38,39,38,39,46,82,63,72,65,60,53,59,49,63,77,64,45,67,67,69,61,58,70,61,73,53,91,76,65,52,38,41,38,36,31,25,52,57,40,40,53,68,24,24,71,60,46,37,80,78,36,49,60,88,65,38,49,81,45,77,54,93,96,53,95,61,52,34,32,38,31,67,72,85,48,57,75,80,74,60,61,72,75,76,79,81,77,83,70,77,80,69,58,80,91,68,67,71,70,78,61,99,76,63,51,34,33,47,38,36,41,37,37,60,20,15,42,90,28,49,68,67,55,37,50,44,49,42,54,32,44,50,52,46,32,52,56,35,44,74,32,68,75,50,18,73,24,29,28,37,27,43,35,36,17,20,44,96,42,67,48,40,20,40,39,61,42,77,46,57,92,89,46,46,68,59,21,62,31,47,27,62,71,40,41,64,45,89,71,71,43,30,51,33,31,30,47,50,64,32,53,53,49,50,55,50,36,51,52,44,38,54,51,53,34,52,76,69,74,38,51,68,50,75,24,38,36,39,40,40,37,56,65,63,40,18,40,94,90,52,50,82,52,69,70,52,64,68,45,22,65,55,45,48,50,36,41,73,70,54,66,31,46,59,36,24,36,35,30,38,85,59,54,71,69,34,52,53,48,29,40,57,54,12,76,81,46,36,33,56,39,83,46,63,57,53,51,58,55,52,49,50,49,51,53,63,65,65,57,86,48,103,74,66,52,70,67,60,55,47,58,73,50,47,62,48,67,65,63,68,88,91,84,84,89,90,84,91,83,83,135

InterPro domains:
  IPR002035 von Willebrand factor, type A [PS50234] (215-429)
  IPR036465 von Willebrand factor A-like domain superfamily [G3DSA:3.40.50.410] (208-400)
  IPR036465 von Willebrand factor A-like domain superfamily [SSF53300] (214-390)